Protein AF-0000000078435270 (afdb_homodimer)

Foldseek 3Di:
DPLPFQQLQWQEAEEEEDLQDQLNLLLLQVSLLRYAALHEYEYEEQDPVSLVVSQVSNVVSVRNYHYHYHHDNCLLPAALVNLLVVVCVVLVVRVVVVDDTQEYEYEYPPPPVCQVPQFPVDDPVVLVSSLSNRPRNVLSNVVSSVVPPSCQLHAYEYEYAAAPQLCDDFPRCNSVSVSRVNRLQVQLVVCVVCVVSNYFYEYEHLFAAPVLAFDAPPVRHRPPNSRCPPDPVNNPDDHDGSNRSSVVVVVCNRRVLDDGSYYYYPPPPPPD/DPLDFDQLQWQEAEEEEDLQDQLNLLLLQVSLLRYAALHEYEYEEQDPVSLVVSVVSNVVSVRNYHYHYHHDNCLLPAALVNLLVVVCVVLVVRVVVVDDTQEYEYEYPPPPVCQVPQFPPDDPVVLVSSLSNRPRNVLSNVVSSVVPPSCQLHAYEYEYAAAPQLCDDWPRCNSVSVSRVNRLQVQLVVCVVCVVSNYFYEYEHLFAAPVLQFDADPVRHRPPNSGCPPDPVNNPGDHDGSNRSSVVVVVCNRRVQDDGSYYYYPPPPDPD

InterPro domains:
  IPR002347 Short-chain dehydrogenase/reductase SDR [PF00106] (17-211)
  IPR036291 NAD(P)-binding domain superfamily [SSF51735] (15-211)
  IPR051721 Biopterin synthesis and organic compound reduction [PTHR44085] (1-269)

Nearest PDB structures (foldseek):
  3ay6-assembly1_C  TM=7.270E-01  e=6.460E-12  Priestia megaterium
  1w6u-assembly1_B  TM=7.670E-01  e=2.898E-10  Homo sapiens
  1w6u-assembly1_D  TM=7.527E-01  e=4.116E-10  Homo sapiens
  5h5x-assembly3_L  TM=7.913E-01  e=2.525E-09  Streptomyces coelicolor A3(2)
  5h5x-assembly2_H  TM=7.181E-01  e=1.958E-08  Streptomyces coelicolor A3(2)

Secondary structure (DSSP, 8-state):
---------S-EEEEEE--SSHHHHHHHHHHHTTSPTT-EEEEEES-HHHHHHHHHHHHTT-S--EEEEEE---TTS--HHHHHHHHHHHHHHHHTTT---SEEEEEE-TTTTGGGG--SS--HHHHHHHHIIIIIHHHHHHHHHHH-GGGTTS-EEEEEE--TTTTS--TT-HHHHHHHHHHHHHHHHHHHHTGGGTEEEEEEE--B-GGGPPPBPTTS-B-S-TTTTT-HHHHTSPB--HHHHHHHHHHHHHHT-S-TTSEEETT-----/---------S-EEEEEE--SSHHHHHHHHHHHTTSPTT-EEEEEES-HHHHHHHHHHHHTT-S--EEEEEE---GGG--HHHHHHHHHHHHHHHHTTT---SEEEEEE-TTTTGGGG--SS--HHHHHHHHIIIIIHHHHHHHHHHH-GGGTTS-EEEEEE--TTTTS--TT-HHHHHHHHHHHHHHHHHHHHTGGGTEEEEEEE--B-GGGPPPBPTTS-B-S-TTTTT-HHHHTSPB--HHHHHHHHHHHHHHT-S-TTSEEETT-----

pLDDT: mean 84.49, std 16.15, range [25.09, 98.56]

Radius of gyration: 25.11 Å; Cα contacts (8 Å, |Δi|>4): 1037; chains: 2; bounding box: 72×76×55 Å

Sequence (544 aa):
MSSKRMDLNKMCFFVLSGVSNPLGKELAVEMCRRFKAGSVAMLIDGDEQNLQEIRKEIEALERNIQVVCCNLNDWQQADYNLFHNILSTVLSHEVNGSKQFELAFIVHNEGNAATHMLMEPENIESWKSYVQQNLYAPIALNQEFIKCQQLHGLPKLMININSSLWIQPMIFKSLLCSSRKARDMYFRSVAAEEAANGVIAMNYGPGIFESHKPVYDCNNNIIDIEDLVGDNKILKLPRVEPLQTTLKLINILEETSFISGHDVDYYDTYNLMSSKRMDLNKMCFFVLSGVSNPLGKELAVEMCRRFKAGSVAMLIDGDEQNLQEIRKEIEALERNIQVVCCNLNDWQQADYNLFHNILSTVLSHEVNGSKQFELAFIVHNEGNAATHMLMEPENIESWKSYVQQNLYAPIALNQEFIKCQQLHGLPKLMININSSLWIQPMIFKSLLCSSRKARDMYFRSVAAEEAANGVIAMNYGPGIFESHKPVYDCNNNIIDIEDLVGDNKILKLPRVEPLQTTLKLINILEETSFISGHDVDYYDTYNL

Organism: Lucilia cuprina (NCBI:txid7375)

Solvent-accessible surface area (backbone atoms only — not comparable to full-atom values): 28420 Å² total; per-residue (Å²): 125,79,80,68,54,41,73,61,70,29,29,27,43,32,37,37,33,28,41,82,48,70,48,27,43,36,43,55,44,60,51,56,71,43,37,30,62,74,15,37,38,38,40,31,32,57,50,60,69,54,47,50,54,51,44,52,54,46,52,69,66,70,49,61,54,45,70,44,76,40,74,49,71,57,46,76,71,44,39,51,67,56,39,40,52,53,52,49,53,56,44,54,65,46,43,75,64,72,55,75,65,59,32,39,36,39,36,43,41,51,67,73,82,55,70,80,65,54,42,66,91,58,59,66,65,59,50,51,50,46,43,32,45,56,36,50,25,53,50,26,42,50,51,37,58,71,63,32,70,93,52,59,91,39,41,32,42,38,36,37,50,57,47,57,64,41,64,39,70,32,53,59,24,24,68,48,16,8,51,46,32,16,46,49,33,27,44,25,5,44,16,64,51,32,43,90,64,44,35,37,20,35,35,34,13,59,43,46,44,68,88,70,52,70,37,56,38,100,80,67,40,70,62,62,32,62,82,57,69,77,44,69,70,66,72,68,51,75,65,38,53,43,60,58,38,40,52,51,50,51,49,39,48,40,59,45,73,69,61,71,29,39,79,45,44,58,79,55,76,70,82,120,128,80,80,68,54,41,71,60,70,29,27,27,44,33,38,37,32,27,41,82,48,69,48,27,44,36,42,53,45,58,51,57,71,43,37,28,62,72,15,36,38,37,40,32,32,56,50,62,68,56,46,51,52,52,44,51,56,46,52,68,66,70,50,60,55,46,70,44,77,40,74,49,69,57,46,77,72,45,39,49,67,57,39,40,51,52,52,50,54,56,44,53,64,46,45,77,65,72,56,75,65,60,31,38,35,38,38,44,40,51,64,74,80,56,69,82,64,54,41,67,92,57,57,68,66,60,51,50,50,48,43,32,45,56,36,51,25,54,50,26,44,51,52,36,58,70,62,32,70,93,52,61,92,39,41,31,41,39,37,37,50,58,46,56,64,43,66,39,68,32,51,58,23,24,69,47,16,9,51,47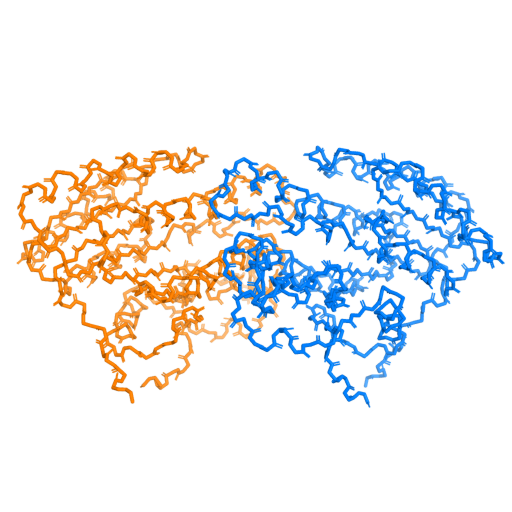,32,15,46,50,35,28,46,24,4,45,19,63,50,32,41,91,64,46,35,38,20,35,35,34,14,58,43,46,43,66,89,69,52,68,39,55,38,99,80,66,40,70,61,62,27,63,82,57,68,79,44,70,71,65,72,67,51,73,65,39,52,44,59,58,36,40,54,50,51,53,48,40,47,42,58,46,57,69,58,70,28,38,78,46,44,60,78,53,72,69,76,105

Structure (mmCIF, N/CA/C/O backbone):
data_AF-0000000078435270-model_v1
#
loop_
_entity.id
_entity.type
_entity.pdbx_description
1 polymer 'Sepiapterin reductase'
#
loop_
_atom_site.group_PDB
_atom_site.id
_atom_site.type_symbol
_atom_site.label_atom_id
_atom_site.label_alt_id
_atom_site.label_comp_id
_atom_site.label_asym_id
_atom_site.label_entity_id
_atom_site.label_seq_id
_atom_site.pdbx_PDB_ins_code
_atom_site.Cartn_x
_atom_site.Cartn_y
_atom_site.Cartn_z
_atom_site.occupancy
_atom_site.B_iso_or_equiv
_atom_site.auth_seq_id
_atom_site.auth_comp_id
_atom_site.auth_asym_id
_atom_site.auth_atom_id
_atom_site.pdbx_PDB_model_num
ATOM 1 N N . MET A 1 1 ? -3.91 -30.234 15.227 1 25.83 1 MET A N 1
ATOM 2 C CA . MET A 1 1 ? -4.375 -29.984 13.867 1 25.83 1 MET A CA 1
ATOM 3 C C . MET A 1 1 ? -3.289 -30.312 12.852 1 25.83 1 MET A C 1
ATOM 5 O O . MET A 1 1 ? -2.139 -29.906 13.008 1 25.83 1 MET A O 1
ATOM 9 N N . SER A 1 2 ? -3.23 -31.453 12.352 1 32.78 2 SER A N 1
ATOM 10 C CA . SER A 1 2 ? -2.137 -31.969 11.539 1 32.78 2 SER A CA 1
ATOM 11 C C . SER A 1 2 ? -1.672 -30.953 10.508 1 32.78 2 SER A C 1
ATOM 13 O O . SER A 1 2 ? -2.48 -30.422 9.734 1 32.78 2 SER A O 1
ATOM 15 N N . SER A 1 3 ? -0.782 -30.109 10.867 1 40.78 3 SER A N 1
ATOM 16 C CA . SER A 1 3 ? -0.176 -29.125 9.984 1 40.78 3 SER A CA 1
ATOM 17 C C . SER A 1 3 ? 0.011 -29.672 8.578 1 40.78 3 SER A C 1
ATOM 19 O O . SER A 1 3 ? 0.822 -30.578 8.359 1 40.78 3 SER A O 1
ATOM 21 N N . LYS A 1 4 ? -1.012 -30.172 7.902 1 50.41 4 LYS A N 1
ATOM 22 C CA . LYS A 1 4 ? -1 -30.953 6.668 1 50.41 4 LYS A CA 1
ATOM 23 C C . LYS A 1 4 ? -0.091 -30.312 5.621 1 50.41 4 LYS A C 1
ATOM 25 O O . LYS A 1 4 ? -0.269 -29.141 5.266 1 50.41 4 LYS A O 1
ATOM 30 N N . ARG A 1 5 ? 1.182 -30.812 5.41 1 57.72 5 ARG A N 1
ATOM 31 C CA . ARG A 1 5 ? 2.178 -30.531 4.379 1 57.72 5 ARG A CA 1
ATOM 32 C C . ARG A 1 5 ? 1.512 -30.281 3.029 1 57.72 5 ARG A C 1
ATOM 34 O O . ARG A 1 5 ? 0.54 -30.953 2.678 1 57.72 5 ARG A O 1
ATOM 41 N N . MET A 1 6 ? 1.787 -29.094 2.506 1 69.25 6 MET A N 1
ATOM 42 C CA . MET A 1 6 ? 1.374 -28.875 1.124 1 69.25 6 MET A CA 1
ATOM 43 C C . MET A 1 6 ? 2.244 -29.672 0.16 1 69.25 6 MET A C 1
ATOM 45 O O . MET A 1 6 ? 3.473 -29.594 0.213 1 69.25 6 MET A O 1
ATOM 49 N N . ASP A 1 7 ? 1.748 -30.641 -0.44 1 80.44 7 ASP A N 1
ATOM 50 C CA . ASP A 1 7 ? 2.42 -31.484 -1.432 1 80.44 7 ASP A CA 1
ATOM 51 C C . ASP A 1 7 ? 2.336 -30.859 -2.822 1 80.44 7 ASP A C 1
ATOM 53 O O . ASP A 1 7 ? 1.244 -30.672 -3.365 1 80.44 7 ASP A O 1
ATOM 57 N N . LEU A 1 8 ? 3.521 -30.438 -3.326 1 86.56 8 LEU A N 1
ATOM 58 C CA . LEU A 1 8 ? 3.549 -29.844 -4.664 1 86.56 8 LEU A CA 1
ATOM 59 C C . LEU A 1 8 ? 3.588 -30.938 -5.73 1 86.56 8 LEU A C 1
ATOM 61 O O . LEU A 1 8 ? 3.447 -30.656 -6.922 1 86.56 8 LEU A O 1
ATOM 65 N N . ASN A 1 9 ? 3.787 -32.188 -5.23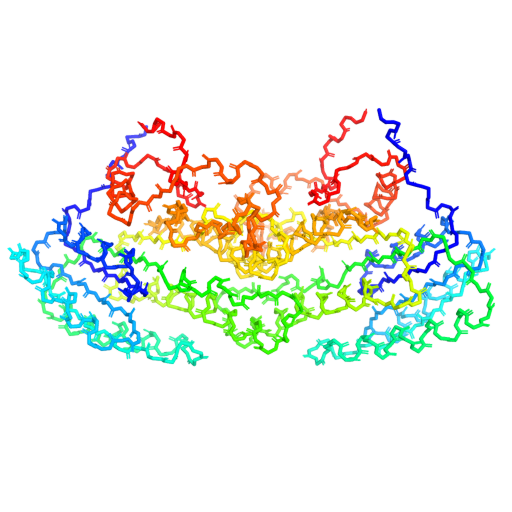4 1 90.88 9 ASN A N 1
ATOM 66 C CA . ASN A 1 9 ? 3.713 -33.281 -6.176 1 90.88 9 ASN A CA 1
ATOM 67 C C . ASN A 1 9 ? 2.27 -33.625 -6.551 1 90.88 9 ASN A C 1
ATOM 69 O O . ASN A 1 9 ? 1.768 -34.688 -6.227 1 90.88 9 ASN A O 1
ATOM 73 N N . LYS A 1 10 ? 1.654 -32.781 -7.258 1 94.25 10 LYS A N 1
ATOM 74 C CA . LYS A 1 10 ? 0.267 -32.812 -7.715 1 94.25 10 LYS A CA 1
ATOM 75 C C . LYS A 1 10 ? 0.166 -32.406 -9.18 1 94.25 10 LYS A C 1
ATOM 77 O O . LYS A 1 10 ? 1.102 -31.828 -9.734 1 94.25 10 LYS A O 1
ATOM 82 N N . MET A 1 11 ? -0.878 -32.875 -9.797 1 95.56 11 MET A N 1
ATOM 83 C CA . MET A 1 11 ? -1.184 -32.312 -11.125 1 95.56 11 MET A CA 1
ATOM 84 C C . MET A 1 11 ? -1.677 -30.891 -11.031 1 95.56 11 MET A C 1
ATOM 86 O O . MET A 1 11 ? -2.822 -30.641 -10.648 1 95.56 11 MET A O 1
ATOM 90 N N . CYS A 1 12 ? -0.871 -29.984 -11.477 1 95.94 12 CYS A N 1
ATOM 91 C CA . CYS A 1 12 ? -1.086 -28.578 -11.18 1 95.94 12 CYS A CA 1
ATOM 92 C C . CYS A 1 12 ? -1.419 -27.781 -12.438 1 95.94 12 CYS A C 1
ATOM 94 O O . CYS A 1 12 ? -0.909 -28.094 -13.516 1 95.94 12 CYS A O 1
ATOM 96 N N . PHE A 1 13 ? -2.361 -26.922 -12.273 1 97.19 13 PHE A N 1
ATOM 97 C CA . PHE A 1 13 ? -2.395 -25.781 -13.172 1 97.19 13 PHE A CA 1
ATOM 98 C C . PHE A 1 13 ? -1.59 -24.625 -12.594 1 97.19 13 PHE A C 1
ATOM 100 O O . PHE A 1 13 ? -2.023 -23.969 -11.641 1 97.19 13 PHE A O 1
ATOM 107 N N . PHE A 1 14 ? -0.456 -24.359 -13.188 1 98.19 14 PHE A N 1
ATOM 108 C CA . PHE A 1 14 ? 0.534 -23.422 -12.656 1 98.19 14 PHE A CA 1
ATOM 109 C C . PHE A 1 14 ? 0.644 -22.188 -13.531 1 98.19 14 PHE A C 1
ATOM 111 O O . PHE A 1 14 ? 0.853 -22.297 -14.742 1 98.19 14 PHE A O 1
ATOM 118 N N . VAL A 1 15 ? 0.44 -21 -12.93 1 98.56 15 VAL A N 1
ATOM 119 C CA . VAL A 1 15 ? 0.619 -19.734 -13.617 1 98.56 15 VAL A CA 1
ATOM 120 C C . VAL A 1 15 ? 1.793 -18.969 -13 1 98.56 15 VAL A C 1
ATOM 122 O O . VAL A 1 15 ? 1.855 -18.797 -11.781 1 98.56 15 VAL A O 1
ATOM 125 N N . LEU A 1 16 ? 2.75 -18.578 -13.805 1 98.44 16 LEU A N 1
ATOM 126 C CA . LEU A 1 16 ? 3.875 -17.75 -13.367 1 98.44 16 LEU A CA 1
ATOM 127 C C . LEU A 1 16 ? 4.016 -16.516 -14.25 1 98.44 16 LEU A C 1
ATOM 129 O O . LEU A 1 16 ? 4.23 -16.641 -15.461 1 98.44 16 LEU A O 1
ATOM 133 N N . SER A 1 17 ? 3.795 -15.328 -13.664 1 96.81 17 SER A N 1
ATOM 134 C CA . SER A 1 17 ? 4.02 -14.078 -14.375 1 96.81 17 SER A CA 1
ATOM 135 C C . SER A 1 17 ? 5.355 -13.453 -13.992 1 96.81 17 SER A C 1
ATOM 137 O O . SER A 1 17 ? 5.75 -13.492 -12.82 1 96.81 17 SER A O 1
ATOM 139 N N . GLY A 1 18 ? 6.074 -12.836 -14.961 1 92.62 18 GLY A N 1
ATOM 140 C CA . GLY A 1 18 ? 7.406 -12.305 -14.734 1 92.62 18 GLY A CA 1
ATOM 141 C C . GLY A 1 18 ? 8.492 -13.359 -14.773 1 92.62 18 GLY A C 1
ATOM 142 O O . GLY A 1 18 ? 9.195 -13.578 -13.789 1 92.62 18 GLY A O 1
ATOM 143 N N . VAL A 1 19 ? 8.781 -13.953 -15.969 1 93.75 19 VAL A N 1
ATOM 144 C CA . VAL A 1 19 ? 9.68 -15.102 -16.062 1 93.75 19 VAL A CA 1
ATOM 145 C C . VAL A 1 19 ? 10.992 -14.672 -16.719 1 93.75 19 VAL A C 1
ATOM 147 O O . VAL A 1 19 ? 11.945 -15.461 -16.781 1 93.75 19 VAL A O 1
ATOM 150 N N . SER A 1 20 ? 11.141 -13.391 -17.109 1 86 20 SER A N 1
ATOM 151 C CA . SER A 1 20 ? 12.289 -12.969 -17.906 1 86 20 SER A CA 1
ATOM 152 C C . SER A 1 20 ? 13.492 -12.656 -17.016 1 86 20 SER A C 1
ATOM 154 O O . SER A 1 20 ? 14.617 -12.578 -17.5 1 86 20 SER A O 1
ATOM 156 N N . ASN A 1 21 ? 13.328 -12.453 -15.781 1 87.56 21 ASN A N 1
ATOM 157 C CA . ASN A 1 21 ? 14.453 -12.242 -14.883 1 87.56 21 ASN A CA 1
ATOM 158 C C . ASN A 1 21 ? 14.977 -13.555 -14.312 1 87.56 21 ASN A C 1
ATOM 160 O O . ASN A 1 21 ? 14.32 -14.594 -14.43 1 87.56 21 ASN A O 1
ATOM 164 N N . PRO A 1 22 ? 16.156 -13.57 -13.695 1 89.81 22 PRO A N 1
ATOM 165 C CA . PRO A 1 22 ? 16.766 -14.82 -13.219 1 89.81 22 PRO A CA 1
ATOM 166 C C . PRO A 1 22 ? 15.898 -15.539 -12.195 1 89.81 22 PRO A C 1
ATOM 168 O O . PRO A 1 22 ? 15.828 -16.781 -12.203 1 89.81 22 PRO A O 1
ATOM 171 N N . LEU A 1 23 ? 15.297 -14.844 -11.336 1 94.56 23 LEU A N 1
ATOM 172 C CA . LEU A 1 23 ? 14.43 -15.492 -10.352 1 94.56 23 LEU A CA 1
ATOM 173 C C . LEU A 1 23 ? 13.25 -16.172 -11.039 1 94.56 23 LEU A C 1
ATOM 175 O O . LEU A 1 23 ? 12.898 -17.297 -10.695 1 94.56 23 LEU A O 1
ATOM 179 N N . GLY A 1 24 ? 12.625 -15.5 -11.969 1 95.81 24 GLY A N 1
ATOM 180 C CA . GLY A 1 24 ? 11.5 -16.062 -12.703 1 95.81 24 GLY A CA 1
ATOM 181 C C . GLY A 1 24 ? 11.844 -17.359 -13.414 1 95.81 24 GLY A C 1
ATOM 182 O O . GLY A 1 24 ? 11.062 -18.312 -13.406 1 95.81 24 GLY A O 1
ATOM 183 N N . LYS A 1 25 ? 12.969 -17.344 -13.992 1 96.06 25 LYS A N 1
ATOM 184 C CA . LYS A 1 25 ? 13.43 -18.547 -14.688 1 96.06 25 LYS A CA 1
ATOM 185 C C . LYS A 1 25 ? 13.594 -19.719 -13.719 1 96.06 25 LYS A C 1
ATOM 187 O O . LYS A 1 25 ? 13.109 -20.812 -13.977 1 96.06 25 LYS A O 1
ATOM 192 N N . GLU A 1 26 ? 14.266 -19.453 -12.57 1 97.25 26 GLU A N 1
ATOM 193 C CA . GLU A 1 26 ? 14.477 -20.516 -11.586 1 97.25 26 GLU A CA 1
ATOM 194 C C . GLU A 1 26 ? 13.148 -21 -11 1 97.25 26 GLU A C 1
ATOM 196 O O . GLU A 1 26 ? 12.961 -22.203 -10.797 1 97.25 26 GLU A O 1
ATOM 201 N N . LEU A 1 27 ? 12.258 -20.094 -10.734 1 98.25 27 LEU A N 1
ATOM 202 C CA . LEU A 1 27 ? 10.938 -20.453 -10.227 1 98.25 27 LEU A CA 1
ATOM 203 C C . LEU A 1 27 ? 10.211 -21.375 -11.203 1 98.25 27 LEU A C 1
ATOM 205 O O . LEU A 1 27 ? 9.656 -22.406 -10.812 1 98.25 27 LEU A O 1
ATOM 209 N N . ALA A 1 28 ? 10.242 -21 -12.469 1 98.5 28 ALA A N 1
ATOM 210 C CA . ALA A 1 28 ? 9.547 -21.766 -13.5 1 98.5 28 ALA A CA 1
ATOM 211 C C . ALA A 1 28 ? 10.07 -23.203 -13.555 1 98.5 28 ALA A C 1
ATOM 213 O O . ALA A 1 28 ? 9.305 -24.156 -13.461 1 98.5 28 ALA A O 1
ATOM 214 N N . VAL A 1 29 ? 11.359 -23.328 -13.617 1 98.56 29 VAL A N 1
ATOM 215 C CA . VAL A 1 29 ? 11.992 -24.641 -13.836 1 98.56 29 VAL A CA 1
ATOM 216 C C . VAL A 1 29 ? 11.883 -25.484 -12.578 1 98.56 29 VAL A C 1
ATOM 218 O O . VAL A 1 29 ? 11.453 -26.641 -12.633 1 98.56 29 VAL A O 1
ATOM 221 N N . GLU A 1 30 ? 12.188 -24.938 -11.43 1 98.31 30 GLU A N 1
ATOM 222 C CA . GLU A 1 30 ? 12.266 -25.719 -10.195 1 98.31 30 GLU A CA 1
ATOM 223 C C . GLU A 1 30 ? 10.875 -26.094 -9.695 1 98.31 30 GLU A C 1
ATOM 225 O O . GLU A 1 30 ? 10.695 -27.156 -9.109 1 98.31 30 GLU A O 1
ATOM 230 N N . MET A 1 31 ? 9.867 -25.25 -9.922 1 98 31 MET A N 1
ATOM 231 C CA . MET A 1 31 ? 8.5 -25.625 -9.562 1 98 31 MET A CA 1
ATOM 232 C C . MET A 1 31 ? 8.008 -26.781 -10.438 1 98 31 MET A C 1
ATOM 234 O O . MET A 1 31 ? 7.477 -27.766 -9.93 1 98 31 MET A O 1
ATOM 238 N N . CYS A 1 32 ? 8.227 -26.672 -11.719 1 98 32 CYS A N 1
ATOM 239 C CA . CYS A 1 32 ? 7.773 -27.688 -12.648 1 98 32 CYS A CA 1
ATOM 240 C C . CYS A 1 32 ? 8.461 -29.031 -12.375 1 98 32 CYS A C 1
ATOM 242 O O . CYS A 1 32 ? 7.879 -30.094 -12.609 1 98 32 CYS A O 1
ATOM 244 N N . ARG A 1 33 ? 9.672 -28.953 -11.828 1 97.81 33 ARG A N 1
ATOM 245 C CA . ARG A 1 33 ? 10.398 -30.172 -11.445 1 97.81 33 ARG A CA 1
ATOM 246 C C . ARG A 1 33 ? 9.656 -30.922 -10.359 1 97.81 33 ARG A C 1
ATOM 248 O O . ARG A 1 33 ? 9.844 -32.125 -10.1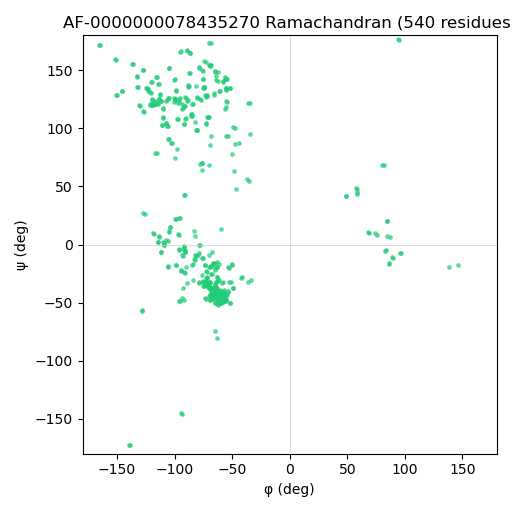95 1 97.81 33 ARG A O 1
ATOM 255 N N . ARG A 1 34 ? 8.734 -30.281 -9.625 1 96.88 34 ARG A N 1
ATOM 256 C CA . ARG A 1 34 ? 8.047 -30.891 -8.492 1 96.88 34 ARG A CA 1
ATOM 257 C C . ARG A 1 34 ? 6.668 -31.406 -8.898 1 96.88 34 ARG A C 1
ATOM 259 O O . ARG A 1 34 ? 6.059 -32.188 -8.18 1 96.88 34 ARG A O 1
ATOM 266 N N . PHE A 1 35 ? 6.129 -30.938 -10.039 1 97.25 35 PHE A N 1
ATOM 267 C CA . PHE A 1 35 ? 4.746 -31.203 -10.398 1 97.25 35 PHE A CA 1
ATOM 268 C C . PHE A 1 35 ? 4.605 -32.625 -10.977 1 97.25 35 PHE A C 1
ATOM 270 O O . PHE A 1 35 ? 5.566 -33.156 -11.516 1 97.25 35 PHE A O 1
ATOM 277 N N . LYS A 1 36 ? 3.455 -33.219 -10.844 1 96.19 36 LYS A N 1
ATOM 278 C CA . LYS A 1 36 ? 3.125 -34.5 -11.461 1 96.19 36 LYS A CA 1
ATOM 279 C C . LYS A 1 36 ? 2.887 -34.344 -12.961 1 96.19 36 LYS A C 1
ATOM 281 O O . LYS A 1 36 ? 2.516 -33.281 -13.43 1 96.19 36 LYS A O 1
ATOM 286 N N . ALA A 1 37 ? 3.055 -35.5 -13.625 1 95.12 37 ALA A N 1
ATOM 287 C CA . ALA A 1 37 ? 2.744 -35.562 -15.055 1 95.12 37 ALA A CA 1
ATOM 288 C C . ALA A 1 37 ? 1.302 -35.125 -15.312 1 95.12 37 ALA A C 1
ATOM 290 O O . ALA A 1 37 ? 0.397 -35.469 -14.547 1 95.12 37 ALA A O 1
ATOM 291 N N . GLY A 1 38 ? 1.105 -34.406 -16.438 1 94.38 38 GLY A N 1
ATOM 292 C CA . GLY A 1 38 ? -0.221 -33.906 -16.781 1 94.38 38 GLY A CA 1
ATOM 293 C C . GLY A 1 38 ? -0.467 -32.469 -16.344 1 94.38 38 GLY A C 1
ATOM 294 O O . GLY A 1 38 ? -1.451 -31.859 -16.766 1 94.38 38 GLY A O 1
ATOM 295 N N . SER A 1 39 ? 0.476 -31.922 -15.586 1 96.19 39 SER A N 1
ATOM 296 C CA . SER A 1 39 ? 0.364 -30.516 -15.172 1 96.19 39 SER A CA 1
ATOM 297 C C . SER A 1 39 ? 0.524 -29.578 -16.359 1 96.19 39 SER A C 1
ATOM 299 O O . SER A 1 39 ? 1.084 -29.953 -17.391 1 96.19 39 SER A O 1
ATOM 301 N N . VAL A 1 40 ? -0.068 -28.422 -16.203 1 96.94 40 VAL A N 1
ATOM 302 C CA . VAL A 1 40 ? 0.046 -27.344 -17.203 1 96.94 40 VAL A CA 1
ATOM 303 C C . VAL A 1 40 ? 0.683 -26.125 -16.562 1 96.94 40 VAL A C 1
ATOM 305 O O . VAL A 1 40 ? 0.235 -25.656 -15.5 1 96.94 40 VAL A O 1
ATOM 308 N N . ALA A 1 41 ? 1.758 -25.656 -17.156 1 97.88 41 ALA A N 1
ATOM 309 C CA . ALA A 1 41 ? 2.439 -24.453 -16.703 1 97.88 41 ALA A CA 1
ATOM 310 C C . ALA A 1 41 ? 2.26 -23.312 -17.703 1 97.88 41 ALA A C 1
ATOM 312 O O . ALA A 1 41 ? 2.779 -23.359 -18.812 1 97.88 41 ALA A O 1
ATOM 313 N N . MET A 1 42 ? 1.498 -22.359 -17.312 1 98 42 MET A N 1
ATOM 314 C CA . MET A 1 42 ? 1.339 -21.141 -18.125 1 98 42 MET A CA 1
ATOM 315 C C . MET A 1 42 ? 2.334 -20.078 -17.688 1 98 42 MET A C 1
ATOM 317 O O . MET A 1 42 ? 2.285 -19.594 -16.547 1 98 42 MET A O 1
ATOM 321 N N . LEU A 1 43 ? 3.227 -19.672 -18.562 1 98.06 43 LEU A N 1
ATOM 322 C CA . LEU A 1 43 ? 4.25 -18.672 -18.312 1 98.06 43 LEU A CA 1
ATOM 323 C C . LEU A 1 43 ? 3.898 -17.359 -19.016 1 98.06 43 LEU A C 1
ATOM 325 O O . LEU A 1 43 ? 3.617 -17.344 -20.219 1 98.06 43 LEU A O 1
ATOM 329 N N . ILE A 1 44 ? 3.877 -16.281 -18.25 1 97 44 ILE A N 1
ATOM 330 C CA . ILE A 1 44 ? 3.459 -14.984 -18.781 1 97 44 ILE A CA 1
ATOM 331 C C . ILE A 1 44 ? 4.621 -14 -18.703 1 97 44 ILE A C 1
ATOM 333 O O . ILE A 1 44 ? 5.133 -13.719 -17.625 1 97 44 ILE A O 1
ATOM 337 N N . ASP A 1 45 ? 5.023 -13.43 -19.781 1 94.31 45 ASP A N 1
ATOM 338 C CA . ASP A 1 45 ? 6.055 -12.398 -19.859 1 94.31 45 ASP A CA 1
ATOM 339 C C . ASP A 1 45 ? 6.023 -11.695 -21.219 1 94.31 45 ASP A C 1
ATOM 341 O O . ASP A 1 45 ? 5.289 -12.102 -22.125 1 94.31 45 ASP A O 1
ATOM 345 N N . GLY A 1 46 ? 6.789 -10.641 -21.359 1 91.06 46 GLY A N 1
ATOM 346 C CA . GLY A 1 46 ? 6.789 -9.883 -22.594 1 91.06 46 GLY A CA 1
ATOM 347 C C . GLY A 1 46 ? 7.906 -10.281 -23.531 1 91.06 46 GLY A C 1
ATOM 348 O O . GLY A 1 46 ? 7.973 -9.797 -24.672 1 91.06 46 GLY A O 1
ATOM 349 N N . ASP A 1 47 ? 8.781 -11.133 -23.188 1 91.06 47 ASP A N 1
ATOM 350 C CA . ASP A 1 47 ? 9.922 -11.555 -23.984 1 91.06 47 ASP A CA 1
ATOM 351 C C . ASP A 1 47 ? 9.695 -12.953 -24.547 1 91.06 47 ASP A C 1
ATOM 353 O O . ASP A 1 47 ? 10.023 -13.953 -23.906 1 91.06 47 ASP A O 1
ATOM 357 N N . GLU A 1 48 ? 9.328 -12.992 -25.859 1 93.88 48 GLU A N 1
ATOM 358 C CA . GLU A 1 48 ? 8.977 -14.258 -26.5 1 93.88 48 GLU A CA 1
ATOM 359 C C . GLU A 1 48 ? 10.172 -15.203 -26.547 1 93.88 48 GLU A C 1
ATOM 361 O O . GLU A 1 48 ? 10.031 -16.406 -26.312 1 93.88 48 GLU A O 1
ATOM 366 N N . GLN A 1 49 ? 11.305 -14.648 -26.859 1 95 49 GLN A N 1
ATOM 367 C CA . GLN A 1 49 ? 12.5 -15.477 -26.938 1 95 49 GLN A CA 1
ATOM 368 C C . GLN A 1 49 ? 12.82 -16.125 -25.594 1 95 49 GLN A C 1
ATOM 370 O O . GLN A 1 49 ? 13.117 -17.328 -25.531 1 95 49 GLN A O 1
ATOM 375 N N . ASN A 1 50 ? 12.734 -15.336 -24.594 1 94.38 50 ASN A N 1
ATOM 376 C CA . ASN A 1 50 ? 12.977 -15.852 -23.25 1 94.38 50 ASN A CA 1
ATOM 377 C C . ASN A 1 50 ? 11.961 -16.922 -22.875 1 94.38 50 ASN A C 1
ATOM 379 O O . ASN A 1 50 ? 12.312 -17.938 -22.266 1 94.38 50 ASN A O 1
ATOM 383 N N . LEU A 1 51 ? 10.688 -16.734 -23.172 1 97.12 51 LEU A N 1
ATOM 384 C CA . LEU A 1 51 ? 9.625 -17.688 -22.891 1 97.12 51 LEU A CA 1
ATOM 385 C C . LEU A 1 51 ? 9.914 -19.047 -23.531 1 97.12 51 LEU A C 1
ATOM 387 O O . LEU A 1 51 ? 9.797 -20.078 -22.891 1 97.12 51 LEU A O 1
ATOM 391 N N . GLN A 1 52 ? 10.406 -19 -24.766 1 97.44 52 GLN A N 1
ATOM 392 C CA . GLN A 1 52 ? 10.68 -20.219 -25.484 1 97.44 52 GLN A CA 1
ATOM 393 C C . GLN A 1 52 ? 11.891 -20.953 -24.906 1 97.44 52 GLN A C 1
ATOM 395 O O . GLN A 1 52 ? 11.914 -22.188 -24.859 1 97.44 52 GLN A O 1
ATOM 400 N N . GLU A 1 53 ? 12.82 -20.188 -24.5 1 97.44 53 GLU A N 1
ATOM 401 C CA . GLU A 1 53 ? 14 -20.797 -23.875 1 97.44 53 GLU A CA 1
ATOM 402 C C . GLU A 1 53 ? 13.633 -21.516 -22.578 1 97.44 53 GLU A C 1
ATOM 404 O O . GLU A 1 53 ? 14.102 -22.625 -22.328 1 97.44 53 GLU A O 1
ATOM 409 N N . ILE A 1 54 ? 12.805 -20.875 -21.781 1 97.88 54 ILE A N 1
ATOM 410 C CA . ILE A 1 54 ? 12.383 -21.484 -20.516 1 97.88 54 ILE A CA 1
ATOM 411 C C . ILE A 1 54 ? 11.516 -22.703 -20.797 1 97.88 54 ILE A C 1
ATOM 413 O O . ILE A 1 54 ? 11.625 -23.719 -20.109 1 97.88 54 ILE A O 1
ATOM 417 N N . ARG A 1 55 ? 10.656 -22.656 -21.797 1 98.06 55 ARG A N 1
ATOM 418 C CA . ARG A 1 55 ? 9.852 -23.797 -22.188 1 98.06 55 ARG A CA 1
ATOM 419 C C . ARG A 1 55 ? 10.734 -25 -22.516 1 98.06 55 ARG A C 1
ATOM 421 O O . ARG A 1 55 ? 10.477 -26.109 -22.047 1 98.06 55 ARG A O 1
ATOM 428 N N . LYS A 1 56 ? 11.766 -24.766 -23.297 1 98 56 LYS A N 1
ATOM 429 C CA . LYS A 1 56 ? 12.688 -25.844 -23.656 1 98 56 LYS A CA 1
ATOM 430 C C . LYS A 1 56 ? 13.336 -26.453 -22.422 1 98 56 LYS A C 1
ATOM 432 O O . LYS A 1 56 ? 13.508 -27.672 -22.344 1 98 56 LYS A O 1
ATOM 437 N N . GLU A 1 57 ? 13.695 -25.609 -21.516 1 97.94 57 GLU A N 1
ATOM 438 C CA . GLU A 1 57 ? 14.32 -26.094 -20.297 1 97.94 57 GLU A CA 1
ATOM 439 C C . GLU A 1 57 ? 13.359 -26.953 -19.484 1 97.94 57 GLU A C 1
ATOM 441 O O . GLU A 1 57 ? 13.75 -27.984 -18.938 1 97.94 57 GLU A O 1
ATOM 446 N N . ILE A 1 58 ? 12.094 -26.547 -19.391 1 98.38 58 ILE A N 1
ATOM 447 C CA . ILE A 1 58 ? 11.094 -27.297 -18.641 1 98.38 58 ILE A CA 1
ATOM 448 C C . ILE A 1 58 ? 10.82 -28.625 -19.344 1 98.38 58 ILE A C 1
ATOM 450 O O . ILE A 1 58 ? 10.711 -29.672 -18.703 1 98.38 58 ILE A O 1
ATOM 454 N N . GLU A 1 59 ? 10.727 -28.609 -20.672 1 97.5 59 GLU A N 1
ATOM 455 C CA . GLU A 1 59 ? 10.492 -29.828 -21.438 1 97.5 59 GLU A CA 1
ATOM 456 C C . GLU A 1 59 ? 11.648 -30.812 -21.297 1 97.5 59 GLU A C 1
ATOM 458 O O . GLU A 1 59 ? 11.438 -32.031 -21.297 1 97.5 59 GLU A O 1
ATOM 463 N N . ALA A 1 60 ? 12.805 -30.281 -21.141 1 97.62 60 ALA A N 1
ATOM 464 C CA . ALA A 1 60 ? 14 -31.109 -21 1 97.62 60 ALA A CA 1
ATOM 465 C C . ALA A 1 60 ? 13.977 -31.859 -19.672 1 97.62 60 ALA A C 1
ATOM 467 O O . ALA A 1 60 ? 14.727 -32.812 -19.484 1 97.62 60 ALA A O 1
ATOM 468 N N . LEU A 1 61 ? 13.141 -31.391 -18.719 1 97 61 LEU A N 1
ATOM 469 C CA . LEU A 1 61 ? 12.984 -32.125 -17.453 1 97 61 LEU A CA 1
ATOM 470 C C . LEU A 1 61 ? 12.352 -33.469 -17.688 1 97 61 LEU A C 1
ATOM 472 O O . LEU A 1 61 ? 12.414 -34.344 -16.812 1 97 61 LEU A O 1
ATOM 476 N N . GLU A 1 62 ? 11.641 -33.719 -18.828 1 96.19 62 GLU A N 1
ATOM 477 C CA . GLU A 1 62 ? 10.992 -34.969 -19.219 1 96.19 62 GLU A CA 1
ATOM 478 C C . GLU A 1 62 ? 9.992 -35.406 -18.156 1 96.19 62 GLU A C 1
ATOM 480 O O . GLU A 1 62 ? 10.008 -36.594 -17.75 1 96.19 62 GLU A O 1
ATOM 485 N N . ARG A 1 63 ? 9.109 -34.531 -17.688 1 95.5 63 ARG A N 1
ATOM 486 C CA . ARG A 1 63 ? 8.125 -34.812 -16.656 1 95.5 63 ARG A CA 1
ATOM 487 C C . ARG A 1 63 ? 6.707 -34.75 -17.219 1 95.5 63 ARG A C 1
ATOM 489 O O . ARG A 1 63 ? 5.734 -34.844 -16.453 1 95.5 63 ARG A O 1
ATOM 496 N N . ASN A 1 64 ? 6.582 -34.594 -18.547 1 95.69 64 ASN A N 1
ATOM 497 C CA . ASN A 1 64 ? 5.285 -34.5 -19.219 1 95.69 64 ASN A CA 1
ATOM 498 C C . ASN A 1 64 ? 4.457 -33.344 -18.688 1 95.69 64 ASN A C 1
ATOM 500 O O . ASN A 1 64 ? 3.289 -33.5 -18.344 1 95.69 64 ASN A O 1
ATOM 504 N N . ILE A 1 65 ? 5.094 -32.188 -18.531 1 96.38 65 ILE A N 1
ATOM 505 C CA . ILE A 1 65 ? 4.434 -30.938 -18.188 1 96.38 65 ILE A CA 1
ATOM 506 C C . ILE A 1 65 ? 4.168 -30.141 -19.469 1 96.38 65 ILE A C 1
ATOM 508 O O . ILE A 1 65 ? 5.074 -29.938 -20.281 1 96.38 65 ILE A O 1
ATOM 512 N N . GLN A 1 66 ? 2.982 -29.781 -19.688 1 95.94 66 GLN A N 1
ATOM 513 C CA . GLN A 1 66 ? 2.658 -28.922 -20.828 1 95.94 66 GLN A CA 1
ATOM 514 C C . GLN A 1 66 ? 2.955 -27.469 -20.5 1 95.94 66 GLN A C 1
ATOM 516 O O . GLN A 1 66 ? 2.49 -26.938 -19.484 1 95.94 66 GLN A O 1
ATOM 521 N N . VAL A 1 67 ? 3.723 -26.828 -21.328 1 97.56 67 VAL A N 1
ATOM 522 C CA . VAL A 1 67 ? 4.07 -25.422 -21.109 1 97.56 67 VAL A CA 1
ATOM 523 C C . VAL A 1 67 ? 3.322 -24.547 -22.109 1 97.56 67 VAL A C 1
ATOM 525 O O . VAL A 1 67 ? 3.365 -24.797 -23.312 1 97.56 67 VAL A O 1
ATOM 528 N N . VAL A 1 68 ? 2.574 -23.594 -21.609 1 97.19 68 VAL A N 1
ATOM 529 C CA . VAL A 1 68 ? 1.89 -22.594 -22.438 1 97.19 68 VAL A CA 1
ATOM 530 C C . VAL A 1 68 ? 2.547 -21.234 -22.25 1 97.19 68 VAL A C 1
ATOM 532 O O . VAL A 1 68 ? 2.547 -20.688 -21.156 1 97.19 68 VAL A O 1
ATOM 535 N N . CYS A 1 69 ? 3.107 -20.688 -23.328 1 96.69 69 CYS A N 1
ATOM 536 C CA . CYS A 1 69 ? 3.746 -19.391 -23.281 1 96.69 69 CYS A CA 1
ATOM 537 C C . CYS A 1 69 ? 2.754 -18.281 -23.641 1 96.69 69 CYS A C 1
ATOM 539 O O . CYS A 1 69 ? 2.145 -18.312 -24.719 1 96.69 69 CYS A O 1
ATOM 541 N N . CYS A 1 70 ? 2.568 -17.438 -22.75 1 96.12 70 CYS A N 1
ATOM 542 C CA . CYS A 1 70 ? 1.715 -16.266 -22.969 1 96.12 70 CYS A CA 1
ATOM 543 C C . CYS A 1 70 ? 2.545 -15 -23.094 1 96.12 70 CYS A C 1
ATOM 545 O O . CYS A 1 70 ? 2.959 -14.43 -22.078 1 96.12 70 CYS A O 1
ATOM 547 N N . ASN A 1 71 ? 2.672 -14.539 -24.312 1 94.56 71 ASN A N 1
ATOM 548 C CA . ASN A 1 71 ? 3.424 -13.312 -24.578 1 94.56 71 ASN A CA 1
ATOM 549 C C . ASN A 1 71 ? 2.584 -12.07 -24.297 1 94.56 71 ASN A C 1
ATOM 551 O O . ASN A 1 71 ? 1.742 -11.695 -25.109 1 94.56 71 ASN A O 1
ATOM 555 N N . LEU A 1 72 ? 2.777 -11.516 -23.172 1 91.88 72 LEU A N 1
ATOM 556 C CA . LEU A 1 72 ? 2.094 -10.289 -22.781 1 91.88 72 LEU A CA 1
ATOM 557 C C . LEU A 1 72 ? 3.076 -9.125 -22.703 1 91.88 72 LEU A C 1
ATOM 559 O O . LEU A 1 72 ? 3.816 -9 -21.719 1 91.88 72 LEU A O 1
ATOM 563 N N . ASN A 1 73 ? 3.064 -8.32 -23.641 1 82.25 73 ASN A N 1
ATOM 564 C CA . ASN A 1 73 ? 4.023 -7.227 -23.719 1 82.25 73 ASN A CA 1
ATOM 565 C C . ASN A 1 73 ? 3.461 -5.938 -23.125 1 82.25 73 ASN A C 1
ATOM 567 O O . ASN A 1 73 ? 4.219 -5.043 -22.75 1 82.25 73 ASN A O 1
ATOM 571 N N . ASP A 1 74 ? 2.229 -5.875 -23.094 1 84.81 74 ASP A N 1
ATOM 572 C CA . ASP A 1 74 ? 1.666 -4.598 -22.656 1 84.81 74 ASP A CA 1
ATOM 573 C C . ASP A 1 74 ? 0.896 -4.75 -21.344 1 84.81 74 ASP A C 1
ATOM 575 O O . ASP A 1 74 ? -0.337 -4.773 -21.344 1 84.81 74 ASP A O 1
ATOM 579 N N . TRP A 1 75 ? 1.609 -4.805 -20.266 1 83.75 75 TRP A N 1
ATOM 580 C CA . TRP A 1 75 ? 1.018 -4.898 -18.922 1 83.75 75 TRP A CA 1
ATOM 581 C C . TRP A 1 75 ? 0.268 -3.617 -18.578 1 83.75 75 TRP A C 1
ATOM 583 O O . TRP A 1 75 ? -0.575 -3.611 -17.672 1 83.75 75 TRP A O 1
ATOM 593 N N . GLN A 1 76 ? 0.503 -2.58 -19.266 1 82.94 76 GLN A N 1
ATOM 594 C CA . GLN A 1 76 ? -0.149 -1.303 -19 1 82.94 76 GLN A CA 1
ATOM 595 C C . GLN A 1 76 ? -1.619 -1.341 -19.406 1 82.94 76 GLN A C 1
ATOM 597 O O . GLN A 1 76 ? -2.439 -0.604 -18.859 1 82.94 76 GLN A O 1
ATOM 602 N N . GLN A 1 77 ? -1.845 -2.24 -20.297 1 85.44 77 GLN A N 1
ATOM 603 C CA . GLN A 1 77 ? -3.221 -2.316 -20.781 1 85.44 77 GLN A CA 1
ATOM 604 C C . GLN A 1 77 ? -3.91 -3.582 -20.281 1 85.44 77 GLN A C 1
ATOM 606 O O . GLN A 1 77 ? -5.062 -3.844 -20.625 1 85.44 77 GLN A O 1
ATOM 611 N N . ALA A 1 78 ? -3.197 -4.324 -19.531 1 89.62 78 ALA A N 1
ATOM 612 C CA . ALA A 1 78 ? -3.758 -5.582 -19.047 1 89.62 78 ALA A CA 1
ATOM 613 C C . ALA A 1 78 ? -4.836 -5.336 -18 1 89.62 78 ALA A C 1
ATOM 615 O O . ALA A 1 78 ? -4.652 -4.531 -17.078 1 89.62 78 ALA A O 1
ATOM 616 N N . ASP A 1 79 ? -5.992 -5.906 -18.141 1 89.19 79 ASP A N 1
ATOM 617 C CA . ASP A 1 79 ? -7.113 -5.758 -17.219 1 89.19 79 ASP A CA 1
ATOM 618 C C . ASP A 1 79 ? -7.832 -7.086 -17.016 1 89.19 79 ASP A C 1
ATOM 620 O O . ASP A 1 79 ? -7.336 -8.141 -17.422 1 89.19 79 ASP A O 1
ATOM 624 N N . TYR A 1 80 ? -8.945 -7.062 -16.328 1 90.69 80 TYR A N 1
ATOM 625 C CA . TYR A 1 80 ? -9.703 -8.258 -15.961 1 90.69 80 TYR A CA 1
ATOM 626 C C . TYR A 1 80 ? -10.141 -9.023 -17.203 1 90.69 80 TYR A C 1
ATOM 628 O O . TYR A 1 80 ? -10.039 -10.25 -17.25 1 90.69 80 TYR A O 1
ATOM 636 N N . ASN A 1 81 ? -10.57 -8.281 -18.219 1 91.56 81 ASN A N 1
ATOM 637 C CA . ASN A 1 81 ? -11.078 -8.914 -19.422 1 91.56 81 ASN A CA 1
ATOM 638 C C . ASN A 1 81 ? -9.977 -9.664 -20.172 1 91.56 81 ASN A C 1
ATOM 640 O O . ASN A 1 81 ? -10.188 -10.781 -20.656 1 91.56 81 ASN A O 1
ATOM 644 N N . LEU A 1 82 ? -8.906 -9.023 -20.281 1 93.44 82 LEU A N 1
ATOM 645 C CA . LEU A 1 82 ? -7.781 -9.656 -20.953 1 93.44 82 LEU A CA 1
ATOM 646 C C . LEU A 1 82 ? -7.395 -10.961 -20.25 1 93.44 82 LEU A C 1
ATOM 648 O O . LEU A 1 82 ? -7.254 -12 -20.906 1 93.44 82 LEU A O 1
ATOM 652 N N . PHE A 1 83 ? -7.254 -10.953 -18.938 1 94.75 83 PHE A N 1
ATOM 653 C CA . PHE A 1 83 ? -6.797 -12.125 -18.203 1 94.75 83 PHE A CA 1
ATOM 654 C C . PHE A 1 83 ? -7.883 -13.195 -18.156 1 94.75 83 PHE A C 1
ATOM 656 O O . PHE A 1 83 ? -7.586 -14.391 -18.172 1 94.75 83 PHE A O 1
ATOM 663 N N . HIS A 1 84 ? -9.109 -12.727 -18.109 1 94.44 84 HIS A N 1
ATOM 664 C CA . HIS A 1 84 ? -10.203 -13.688 -18.234 1 94.44 84 HIS A CA 1
ATOM 665 C C . HIS A 1 84 ? -10.102 -14.477 -19.531 1 94.44 84 HIS A C 1
ATOM 667 O O . HIS A 1 84 ? -10.195 -15.703 -19.531 1 94.44 84 HIS A O 1
ATOM 673 N N . ASN A 1 85 ? -9.914 -13.758 -20.609 1 94.31 85 ASN A N 1
ATOM 674 C CA . ASN A 1 85 ? -9.828 -14.391 -21.922 1 94.31 85 ASN A CA 1
ATOM 675 C C . ASN A 1 85 ? -8.625 -15.328 -22.016 1 94.31 85 ASN A C 1
ATOM 677 O O . ASN A 1 85 ? -8.727 -16.438 -22.547 1 94.31 85 ASN A O 1
ATOM 681 N N . ILE A 1 86 ? -7.527 -14.906 -21.5 1 95.06 86 ILE A N 1
ATOM 682 C CA . ILE A 1 86 ? -6.305 -15.703 -21.547 1 95.06 86 ILE A CA 1
ATOM 683 C C . ILE A 1 86 ? -6.504 -17 -20.766 1 95.06 86 ILE A C 1
ATOM 685 O O . ILE A 1 86 ? -6.277 -18.094 -21.297 1 95.06 86 ILE A O 1
ATOM 689 N N . LEU A 1 87 ? -6.977 -16.938 -19.516 1 96.12 87 LEU A N 1
ATOM 690 C CA . LEU A 1 87 ? -7.156 -18.109 -18.641 1 96.12 87 LEU A CA 1
ATOM 691 C C . LEU A 1 87 ? -8.219 -19.047 -19.203 1 96.12 87 LEU A C 1
ATOM 693 O O . LEU A 1 87 ? -8.016 -20.266 -19.25 1 96.12 87 LEU A O 1
ATOM 697 N N . SER A 1 88 ? -9.289 -18.453 -19.703 1 93.81 88 SER A N 1
ATOM 698 C CA . SER A 1 88 ? -10.367 -19.266 -20.25 1 93.81 88 SER A CA 1
ATOM 699 C C . SER A 1 88 ? -9.898 -20.047 -21.484 1 93.81 88 SER A C 1
ATOM 701 O O . SER A 1 88 ? -10.242 -21.219 -21.656 1 93.81 88 SER A O 1
ATOM 703 N N . THR A 1 89 ? -9.172 -19.391 -22.328 1 93.44 89 THR A N 1
ATOM 704 C CA . THR A 1 89 ? -8.672 -20.031 -23.547 1 93.44 89 THR A CA 1
ATOM 705 C C . THR A 1 89 ? -7.734 -21.188 -23.203 1 93.44 89 THR A C 1
ATOM 707 O O . THR A 1 89 ? -7.879 -22.281 -23.734 1 93.44 89 THR A O 1
ATOM 710 N N . VAL A 1 90 ? -6.828 -20.984 -22.312 1 93.69 90 VAL A N 1
ATOM 711 C CA . VAL A 1 90 ? -5.852 -22 -21.938 1 93.69 90 VAL A CA 1
ATOM 712 C C . VAL A 1 90 ? -6.551 -23.172 -21.266 1 93.69 90 VAL A C 1
ATOM 714 O O . VAL A 1 90 ? -6.309 -24.328 -21.594 1 93.69 90 VAL A O 1
ATOM 717 N N . LEU A 1 91 ? -7.461 -22.891 -20.359 1 93.38 91 LEU A N 1
ATOM 718 C CA . LEU A 1 91 ? -8.102 -23.938 -19.562 1 93.38 91 LEU A CA 1
ATOM 719 C C . LEU A 1 91 ? -9.133 -24.688 -20.391 1 93.38 91 LEU A C 1
ATOM 721 O O . LEU A 1 91 ? -9.367 -25.891 -20.156 1 93.38 91 LEU A O 1
ATOM 725 N N . SER A 1 92 ? -9.766 -23.984 -21.312 1 88.5 92 SER A N 1
ATOM 726 C CA . SER A 1 92 ? -10.703 -24.672 -22.188 1 88.5 92 SER A CA 1
ATOM 727 C C . SER A 1 92 ? -10 -25.703 -23.062 1 88.5 92 SER A C 1
ATOM 729 O O . SER A 1 92 ? -10.539 -26.781 -23.328 1 88.5 92 SER A O 1
ATOM 731 N N . HIS A 1 93 ? -8.883 -25.359 -23.469 1 83.75 93 HIS A N 1
ATOM 732 C CA . HIS A 1 93 ? -8.094 -26.281 -24.281 1 83.75 93 HIS A CA 1
ATOM 733 C C . HIS A 1 93 ? -7.605 -27.469 -23.453 1 83.75 93 HIS A C 1
ATOM 735 O O . HIS A 1 93 ? -7.562 -28.594 -23.953 1 83.75 93 HIS A O 1
ATOM 741 N N . GLU A 1 94 ? -7.336 -27.266 -22.188 1 75.12 94 GLU A N 1
ATOM 742 C CA . GLU A 1 94 ? -6.688 -28.281 -21.359 1 75.12 94 GLU A CA 1
ATOM 743 C C . GLU A 1 94 ? -7.719 -29.141 -20.625 1 75.12 94 GLU A C 1
ATOM 745 O O . GLU A 1 94 ? -7.523 -30.344 -20.469 1 75.12 94 GLU A O 1
ATOM 750 N N . VAL A 1 95 ? -8.719 -28.578 -20.016 1 67.06 95 VAL A N 1
ATOM 751 C CA . VAL A 1 95 ? -9.727 -29.281 -19.234 1 67.06 95 VAL A CA 1
ATOM 752 C C . VAL A 1 95 ? -10.617 -30.109 -20.172 1 67.06 95 VAL A C 1
ATOM 754 O O . VAL A 1 95 ? -11.094 -31.172 -19.797 1 67.06 95 VAL A O 1
ATOM 757 N N . ASN A 1 96 ? -11.016 -29.516 -21.266 1 59.03 96 ASN A N 1
ATOM 758 C CA . ASN A 1 96 ? -11.734 -30.375 -22.203 1 59.03 96 ASN A CA 1
ATOM 759 C C . ASN A 1 96 ? -10.969 -31.672 -22.469 1 59.03 96 ASN A C 1
ATOM 761 O O . ASN A 1 96 ? -11.555 -32.688 -22.859 1 59.03 96 ASN A O 1
ATOM 765 N N . GLY A 1 97 ? -9.75 -31.672 -22.156 1 54.16 97 GLY A N 1
ATOM 766 C CA . GLY A 1 97 ? -8.938 -32.844 -22.438 1 54.16 97 GLY A CA 1
ATOM 767 C C . GLY A 1 97 ? -8.82 -33.781 -21.266 1 54.16 97 GLY A C 1
ATOM 768 O O . GLY A 1 97 ? -7.832 -34.5 -21.141 1 54.16 97 GLY A O 1
ATOM 769 N N . SER A 1 98 ? -9.688 -33.781 -20.328 1 62.28 98 SER A N 1
ATOM 770 C CA . SER A 1 98 ? -9.852 -34.812 -19.297 1 62.28 98 SER A CA 1
ATOM 771 C C . SER A 1 98 ? -8.945 -34.531 -18.109 1 62.28 98 SER A C 1
ATOM 773 O O . SER A 1 98 ? -8.867 -35.344 -17.188 1 62.28 98 SER A O 1
ATOM 775 N N . LYS A 1 99 ? -8.273 -33.438 -18.062 1 71.44 99 LYS A N 1
ATOM 776 C CA . LYS A 1 99 ? -7.34 -33.219 -16.969 1 71.44 99 LYS A CA 1
ATOM 777 C C . LYS A 1 99 ? -8.078 -32.812 -15.695 1 71.44 99 LYS A C 1
ATOM 779 O O . LYS A 1 99 ? -8.992 -31.984 -15.727 1 71.44 99 LYS A O 1
ATOM 784 N N . GLN A 1 100 ? -7.797 -33.562 -14.734 1 86.25 100 GLN A N 1
ATOM 785 C CA . GLN A 1 100 ? -8.312 -33.281 -13.398 1 86.25 100 GLN A CA 1
ATOM 786 C C . GLN A 1 100 ? -7.211 -32.719 -12.492 1 86.25 100 GLN A C 1
ATOM 788 O O . GLN A 1 100 ? -6.465 -33.5 -11.883 1 86.25 100 GLN A O 1
ATOM 793 N N . PHE A 1 101 ? -7.082 -31.438 -12.469 1 94.19 101 PHE A N 1
ATOM 794 C CA . PHE A 1 101 ? -6.066 -30.797 -11.633 1 94.19 101 PHE A CA 1
ATOM 795 C C . PHE A 1 101 ? -6.363 -31.031 -10.156 1 94.19 101 PHE A C 1
ATOM 797 O O . PHE A 1 101 ? -7.523 -31.172 -9.766 1 94.19 101 PHE A O 1
ATOM 804 N N . GLU A 1 102 ? -5.289 -31.094 -9.469 1 95.25 102 GLU A N 1
ATOM 805 C CA . GLU A 1 102 ? -5.387 -31.266 -8.023 1 95.25 102 GLU A CA 1
ATOM 806 C C . GLU A 1 102 ? -5.066 -29.969 -7.285 1 95.25 102 GLU A C 1
ATOM 808 O O . GLU A 1 102 ? -5.414 -29.828 -6.109 1 95.25 102 GLU A O 1
ATOM 813 N N . LEU A 1 103 ? -4.398 -29.078 -7.965 1 96.12 103 LEU A N 1
ATOM 814 C CA . LEU A 1 103 ? -3.947 -27.828 -7.375 1 96.12 103 LEU A CA 1
ATOM 815 C C . LEU A 1 103 ? -3.885 -26.719 -8.422 1 96.12 103 LEU A C 1
ATOM 817 O O . LEU A 1 103 ? -3.398 -26.938 -9.531 1 96.12 103 LEU A O 1
ATOM 821 N N . ALA A 1 104 ? -4.496 -25.625 -8.125 1 96.94 104 ALA A N 1
ATOM 822 C CA . ALA A 1 104 ? -4.266 -24.391 -8.883 1 96.94 104 ALA A CA 1
ATOM 823 C C . ALA A 1 104 ? -3.238 -23.516 -8.188 1 96.94 104 ALA A C 1
ATOM 825 O O . ALA A 1 104 ? -3.404 -23.156 -7.016 1 96.94 104 ALA A O 1
ATOM 826 N N . PHE A 1 105 ? -2.125 -23.172 -8.898 1 98.06 105 PHE A N 1
ATOM 827 C CA . PHE A 1 105 ? -0.966 -22.516 -8.305 1 98.06 105 PHE A CA 1
ATOM 828 C C . PHE A 1 105 ? -0.54 -21.312 -9.133 1 98.06 105 PHE A C 1
ATOM 830 O O . PHE A 1 105 ? -0.228 -21.453 -10.32 1 98.06 105 PHE A O 1
ATOM 837 N N . ILE A 1 106 ? -0.564 -20.125 -8.5 1 98.5 106 ILE A N 1
ATOM 838 C CA . ILE A 1 106 ? -0.148 -18.938 -9.234 1 98.5 106 ILE A CA 1
ATOM 839 C C . ILE A 1 106 ? 0.963 -18.219 -8.469 1 98.5 106 ILE A C 1
ATOM 841 O O . ILE A 1 106 ? 0.909 -18.109 -7.246 1 98.5 106 ILE A O 1
ATOM 845 N N . VAL A 1 107 ? 2.057 -17.781 -9.164 1 98.25 107 VAL A N 1
ATOM 846 C CA . VAL A 1 107 ? 3.148 -16.984 -8.617 1 98.25 107 VAL A CA 1
ATOM 847 C C . VAL A 1 107 ? 3.264 -15.664 -9.391 1 98.25 107 VAL A C 1
ATOM 849 O O . VAL A 1 107 ? 3.457 -15.672 -10.609 1 98.25 107 VAL A O 1
ATOM 852 N N . HIS A 1 108 ? 3.121 -14.602 -8.688 1 97.12 108 HIS A N 1
ATOM 853 C CA . HIS A 1 108 ? 3.33 -13.266 -9.234 1 97.12 108 HIS A CA 1
ATOM 854 C C . HIS A 1 108 ? 4.766 -12.805 -9.023 1 97.12 108 HIS A C 1
ATOM 856 O O . HIS A 1 108 ? 5.125 -12.375 -7.922 1 97.12 108 HIS A O 1
ATOM 862 N N . ASN A 1 109 ? 5.586 -12.82 -10.047 1 95.12 109 ASN A N 1
ATOM 863 C CA . ASN A 1 109 ? 6.984 -12.406 -9.969 1 95.12 109 ASN A CA 1
ATOM 864 C C . ASN A 1 109 ? 7.27 -11.211 -10.867 1 95.12 109 ASN A C 1
ATOM 866 O O . ASN A 1 109 ? 8.43 -10.875 -11.109 1 95.12 109 ASN A O 1
ATOM 870 N N . GLU A 1 110 ? 6.223 -10.594 -11.438 1 87.06 110 GLU A N 1
ATOM 871 C CA . GLU A 1 110 ? 6.418 -9.422 -12.289 1 87.06 110 GLU A CA 1
ATOM 872 C C . GLU A 1 110 ? 6.879 -8.219 -11.469 1 87.06 110 GLU A C 1
ATOM 874 O O . GLU A 1 110 ? 6.52 -8.078 -10.297 1 87.06 110 GLU A O 1
ATOM 879 N N . GLY A 1 111 ? 7.617 -7.203 -12.047 1 71.12 111 GLY A N 1
ATOM 880 C CA . GLY A 1 111 ? 8.016 -5.934 -11.453 1 71.12 111 GLY A CA 1
ATOM 881 C C . GLY A 1 111 ? 9.266 -6.039 -10.602 1 71.12 111 GLY A C 1
ATOM 882 O O . GLY A 1 111 ? 9.734 -5.039 -10.047 1 71.12 111 GLY A O 1
ATOM 883 N N . ASN A 1 112 ? 9.852 -7.066 -10.32 1 55.44 112 ASN A N 1
ATOM 884 C CA . ASN A 1 112 ? 11 -7.238 -9.438 1 55.44 112 ASN A CA 1
ATOM 885 C C . ASN A 1 112 ? 12.305 -6.836 -10.125 1 55.44 112 ASN A C 1
ATOM 887 O O . ASN A 1 112 ? 13.312 -6.605 -9.461 1 55.44 112 ASN A O 1
ATOM 891 N N . ALA A 1 113 ? 12.266 -6.547 -11.414 1 50.31 113 ALA A N 1
ATOM 892 C CA . ALA A 1 113 ? 13.453 -6.02 -12.07 1 50.31 113 ALA A CA 1
ATOM 893 C C . ALA A 1 113 ? 13.461 -4.492 -12.047 1 50.31 113 ALA A C 1
ATOM 895 O O . ALA A 1 113 ? 14.516 -3.871 -12.227 1 50.31 113 ALA A O 1
ATOM 896 N N . ALA A 1 114 ? 12.359 -3.754 -11.93 1 46.38 114 ALA A N 1
ATOM 897 C CA . ALA A 1 114 ? 12.164 -2.346 -12.266 1 46.38 114 ALA A CA 1
ATOM 898 C C . ALA A 1 114 ? 12.641 -1.44 -11.133 1 46.38 114 ALA A C 1
ATOM 900 O O . ALA A 1 114 ? 12.312 -0.25 -11.109 1 46.38 114 ALA A O 1
ATOM 901 N N . THR A 1 115 ? 13.297 -1.873 -10.203 1 47.12 115 THR A N 1
ATOM 902 C CA . THR A 1 115 ? 13.602 -1.199 -8.945 1 47.12 115 THR A CA 1
ATOM 903 C C . THR A 1 115 ? 14.219 0.172 -9.195 1 47.12 115 THR A C 1
ATOM 905 O O . THR A 1 115 ? 14.031 1.101 -8.414 1 47.12 115 THR A O 1
ATOM 908 N N . HIS A 1 116 ? 14.984 0.273 -10.336 1 48 116 HIS A N 1
ATOM 909 C CA . HIS A 1 116 ? 15.734 1.516 -10.469 1 48 116 HIS A CA 1
ATOM 910 C C . HIS A 1 116 ? 14.812 2.693 -10.75 1 48 116 HIS A C 1
ATOM 912 O O . HIS A 1 116 ? 15.211 3.852 -10.617 1 48 116 HIS A O 1
ATOM 918 N N . MET A 1 117 ? 13.648 2.365 -10.992 1 50.47 117 MET A N 1
ATOM 919 C CA . MET A 1 117 ? 12.969 3.369 -11.805 1 50.47 117 MET A CA 1
ATOM 920 C C . MET A 1 117 ? 12.297 4.422 -10.93 1 50.47 117 MET A C 1
ATOM 922 O O . MET A 1 117 ? 12.141 5.57 -11.352 1 50.47 117 MET A O 1
ATOM 926 N N . LEU A 1 118 ? 11.789 3.928 -9.68 1 54.06 118 LEU A N 1
ATOM 927 C CA . LEU A 1 118 ? 10.984 5.031 -9.164 1 54.06 118 LEU A CA 1
ATOM 928 C C . LEU A 1 118 ? 11.758 5.824 -8.117 1 54.06 118 LEU A C 1
ATOM 930 O O . LEU A 1 118 ? 11.875 5.391 -6.969 1 54.06 118 LEU A O 1
ATOM 934 N N . MET A 1 119 ? 12.695 6.594 -8.703 1 56.22 119 MET A N 1
ATOM 935 C CA . MET A 1 119 ? 13.375 7.523 -7.809 1 56.22 119 MET A CA 1
ATOM 936 C C . MET A 1 119 ? 12.695 8.883 -7.82 1 56.22 119 MET A C 1
ATOM 938 O O . MET A 1 119 ? 12.336 9.391 -8.883 1 56.22 119 MET A O 1
ATOM 942 N N . GLU A 1 120 ? 12.227 9.336 -6.598 1 57.41 120 GLU A N 1
ATOM 943 C CA . GLU A 1 120 ? 11.672 10.68 -6.484 1 57.41 120 GLU A CA 1
ATOM 944 C C . GLU A 1 120 ? 12.734 11.742 -6.773 1 57.41 120 GLU A C 1
ATOM 946 O O . GLU A 1 120 ? 13.914 11.539 -6.492 1 57.41 120 GLU A O 1
ATOM 951 N N . PRO A 1 121 ? 12.375 12.898 -7.402 1 55.19 121 PRO A N 1
ATOM 952 C CA . PRO A 1 121 ? 10.992 13.219 -7.762 1 55.19 121 PRO A CA 1
ATOM 953 C C . PRO A 1 121 ? 10.555 12.555 -9.07 1 55.19 121 PRO A C 1
ATOM 955 O O . PRO A 1 121 ? 11.25 12.656 -10.078 1 55.19 121 PRO A O 1
ATOM 958 N N . GLU A 1 122 ? 9.734 11.492 -9.07 1 60.09 122 GLU A N 1
ATOM 959 C CA . GLU A 1 122 ? 9.164 10.953 -10.297 1 60.09 122 GLU A CA 1
ATOM 960 C C . GLU A 1 122 ? 7.848 11.641 -10.641 1 60.09 122 GLU A C 1
ATOM 962 O O . GLU A 1 122 ? 7.148 12.141 -9.758 1 60.09 122 GLU A O 1
ATOM 967 N N . ASN A 1 123 ? 7.836 11.891 -12.016 1 68.88 123 ASN A N 1
ATOM 968 C CA . ASN A 1 123 ? 6.562 12.367 -12.547 1 68.88 123 ASN A CA 1
ATOM 969 C C . ASN A 1 123 ? 5.418 11.43 -12.195 1 68.88 123 ASN A C 1
ATOM 971 O O . ASN A 1 123 ? 5.609 10.219 -12.094 1 68.88 123 ASN A O 1
ATOM 975 N N . ILE A 1 124 ? 4.289 11.953 -11.906 1 73.19 124 ILE A N 1
ATOM 976 C CA . ILE A 1 124 ? 3.107 11.227 -11.445 1 73.19 124 ILE A CA 1
ATOM 977 C C . ILE A 1 124 ? 2.707 10.18 -12.477 1 73.19 124 ILE A C 1
ATOM 979 O O . ILE A 1 124 ? 2.203 9.109 -12.125 1 73.19 124 ILE A O 1
ATOM 983 N N . GLU A 1 125 ? 2.959 10.492 -13.758 1 78 125 GLU A N 1
ATOM 984 C CA . GLU A 1 125 ? 2.596 9.555 -14.82 1 78 125 GLU A CA 1
ATOM 985 C C . GLU A 1 125 ? 3.447 8.289 -14.758 1 78 125 GLU A C 1
ATOM 987 O O . GLU A 1 125 ? 2.953 7.191 -15.008 1 78 125 GLU A O 1
ATOM 992 N N . SER A 1 126 ? 4.699 8.492 -14.422 1 80.25 126 SER A N 1
ATOM 993 C CA . SER A 1 126 ? 5.582 7.344 -14.266 1 80.25 126 SER A CA 1
ATOM 994 C C . SER A 1 126 ? 5.141 6.465 -13.094 1 80.25 126 SER A C 1
ATOM 996 O O . SER A 1 126 ? 5.203 5.238 -13.18 1 80.25 126 SER A O 1
ATOM 998 N N . TRP A 1 127 ? 4.68 7.102 -12.094 1 81.94 127 TRP A N 1
ATOM 999 C CA . TRP A 1 127 ? 4.199 6.352 -10.938 1 81.94 127 TRP A CA 1
ATOM 1000 C C . TRP A 1 127 ? 2.918 5.598 -11.273 1 81.94 127 TRP A C 1
ATOM 1002 O O . TRP A 1 127 ? 2.77 4.426 -10.914 1 81.94 127 TRP A O 1
ATOM 1012 N N . LYS A 1 128 ? 2.064 6.285 -11.938 1 84 128 LYS A N 1
ATOM 1013 C CA . LYS A 1 128 ? 0.808 5.652 -12.328 1 84 128 LYS A CA 1
ATOM 1014 C C . LYS A 1 128 ? 1.057 4.434 -13.219 1 84 128 LYS A C 1
ATOM 1016 O O . LYS A 1 128 ? 0.396 3.404 -13.07 1 84 128 LYS A O 1
ATOM 1021 N N . SER A 1 129 ? 1.953 4.59 -14.141 1 84.31 129 SER A N 1
ATOM 1022 C CA . SER A 1 129 ? 2.328 3.477 -15.008 1 84.31 129 SER A CA 1
ATOM 1023 C C . SER A 1 129 ? 2.91 2.318 -14.203 1 84.31 129 SER A C 1
ATOM 1025 O O . SER A 1 129 ? 2.584 1.157 -14.461 1 84.31 129 SER A O 1
ATOM 1027 N N . TYR A 1 130 ? 3.711 2.648 -13.281 1 84.44 130 TYR A N 1
ATOM 1028 C CA . TYR A 1 130 ? 4.309 1.635 -12.422 1 84.44 130 TYR A CA 1
ATOM 1029 C C . TYR A 1 130 ? 3.236 0.899 -11.625 1 84.44 130 TYR A C 1
ATOM 1031 O O . TYR A 1 130 ? 3.27 -0.328 -11.508 1 84.44 130 TYR A O 1
ATOM 1039 N N . VAL A 1 131 ? 2.34 1.65 -11.062 1 87.62 131 VAL A N 1
ATOM 1040 C CA . VAL A 1 131 ? 1.265 1.073 -10.266 1 87.62 131 VAL A CA 1
ATOM 1041 C C . VAL A 1 131 ? 0.389 0.181 -11.148 1 87.62 131 VAL A C 1
ATOM 1043 O O . VAL A 1 131 ? -0.043 -0.891 -10.719 1 87.62 131 VAL A O 1
ATOM 1046 N N . GLN A 1 132 ? 0.153 0.66 -12.344 1 88.75 132 GLN A N 1
ATOM 1047 C CA . GLN A 1 132 ? -0.609 -0.153 -13.289 1 88.75 132 GLN A CA 1
ATOM 1048 C C . GLN A 1 132 ? 0.068 -1.499 -13.523 1 88.75 132 GLN A C 1
ATOM 1050 O O . GLN A 1 132 ? -0.579 -2.547 -13.461 1 88.75 132 GLN A O 1
ATOM 1055 N N . GLN A 1 133 ? 1.262 -1.486 -13.711 1 87.81 133 GLN A N 1
ATOM 1056 C CA . GLN A 1 133 ? 2.004 -2.676 -14.109 1 87.81 133 GLN A CA 1
ATOM 1057 C C . GLN A 1 133 ? 2.266 -3.592 -12.922 1 87.81 133 GLN A C 1
ATOM 1059 O O . GLN A 1 133 ? 2.283 -4.816 -13.062 1 87.81 133 GLN A O 1
ATOM 1064 N N . ASN A 1 134 ? 2.422 -2.99 -11.773 1 87.06 134 ASN A N 1
ATOM 1065 C CA . ASN A 1 134 ? 2.965 -3.779 -10.672 1 87.06 134 ASN A CA 1
ATOM 1066 C C . ASN A 1 134 ? 1.926 -4.008 -9.578 1 87.06 134 ASN A C 1
ATOM 1068 O O . ASN A 1 134 ? 2.166 -4.762 -8.641 1 87.06 134 ASN A O 1
ATOM 1072 N N . LEU A 1 135 ? 0.839 -3.391 -9.734 1 90.31 135 LEU A N 1
ATOM 1073 C CA . LEU A 1 135 ? -0.208 -3.564 -8.734 1 90.31 135 LEU A CA 1
ATOM 1074 C C . LEU A 1 135 ? -1.53 -3.947 -9.391 1 90.31 135 LEU A C 1
ATOM 1076 O O . LEU A 1 135 ? -2.002 -5.074 -9.234 1 90.31 135 LEU A O 1
ATOM 1080 N N . TYR A 1 136 ? -2.012 -3.107 -10.328 1 90 136 TYR A N 1
ATOM 1081 C CA . TYR A 1 136 ? -3.34 -3.33 -10.891 1 90 136 TYR A CA 1
ATOM 1082 C C . TYR A 1 136 ? -3.365 -4.582 -11.758 1 90 136 TYR A C 1
ATOM 1084 O O . TYR A 1 136 ? -4.277 -5.402 -11.648 1 90 136 TYR A O 1
ATOM 1092 N N . ALA A 1 137 ? -2.426 -4.695 -12.586 1 91.12 137 ALA A N 1
ATOM 1093 C CA . ALA A 1 137 ? -2.424 -5.824 -13.516 1 91.12 137 ALA A CA 1
ATOM 1094 C C . ALA A 1 137 ? -2.26 -7.145 -12.766 1 91.12 137 ALA A C 1
ATOM 1096 O O . ALA A 1 137 ? -3.029 -8.086 -12.977 1 91.12 137 ALA A O 1
ATOM 1097 N N . PRO A 1 138 ? -1.316 -7.219 -11.812 1 92.38 138 PRO A N 1
ATOM 1098 C CA . PRO A 1 138 ? -1.216 -8.453 -11.031 1 92.38 138 PRO A CA 1
ATOM 1099 C C . PRO A 1 138 ? -2.5 -8.766 -10.266 1 92.38 138 PRO A C 1
ATOM 1101 O O . PRO A 1 138 ? -2.891 -9.938 -10.164 1 92.38 138 PRO A O 1
ATOM 1104 N N . ILE A 1 139 ? -3.111 -7.805 -9.695 1 91.75 139 ILE A N 1
ATOM 1105 C CA . ILE A 1 139 ? -4.355 -7.996 -8.961 1 91.75 139 ILE A CA 1
ATOM 1106 C C . ILE A 1 139 ? -5.441 -8.508 -9.906 1 91.75 139 ILE A C 1
ATOM 1108 O O . ILE A 1 139 ? -6.191 -9.422 -9.555 1 91.75 139 ILE A O 1
ATOM 1112 N N . ALA A 1 140 ? -5.547 -7.895 -11.078 1 91.88 140 ALA A N 1
ATOM 1113 C CA . ALA A 1 140 ? -6.516 -8.352 -12.07 1 91.88 140 ALA A CA 1
ATOM 1114 C C . ALA A 1 140 ? -6.281 -9.82 -12.43 1 91.88 140 ALA A C 1
ATOM 1116 O O . ALA A 1 140 ? -7.223 -10.609 -12.484 1 91.88 140 ALA A O 1
ATOM 1117 N N . LEU A 1 141 ? -5.074 -10.141 -12.703 1 94.88 141 LEU A N 1
ATOM 1118 C CA . LEU A 1 141 ? -4.734 -11.523 -13.023 1 94.88 141 LEU A CA 1
ATOM 1119 C C . LEU A 1 141 ? -5.109 -12.453 -11.875 1 94.88 141 LEU A C 1
ATOM 1121 O O . LEU A 1 141 ? -5.719 -13.508 -12.102 1 94.88 141 LEU A O 1
ATOM 1125 N N . ASN A 1 142 ? -4.75 -12.086 -10.688 1 94.62 142 ASN A N 1
ATOM 1126 C CA . ASN A 1 142 ? -5.027 -12.906 -9.508 1 94.62 142 ASN A CA 1
ATOM 1127 C C . ASN A 1 142 ? -6.527 -13.109 -9.305 1 94.62 142 ASN A C 1
ATOM 1129 O O . ASN A 1 142 ? -6.973 -14.211 -8.977 1 94.62 142 ASN A O 1
ATOM 1133 N N . GLN A 1 143 ? -7.254 -12.047 -9.469 1 91.19 143 GLN A N 1
ATOM 1134 C CA . GLN A 1 143 ? -8.695 -12.133 -9.281 1 91.19 143 GLN A CA 1
ATOM 1135 C C . GLN A 1 143 ? -9.336 -13.055 -10.32 1 91.19 143 GLN A C 1
ATOM 1137 O O . GLN A 1 143 ? -10.195 -13.867 -9.992 1 91.19 143 GLN A O 1
ATOM 1142 N N . GLU A 1 144 ? -8.953 -12.914 -11.539 1 93.12 144 GLU A N 1
ATOM 1143 C CA . GLU A 1 144 ? -9.484 -13.781 -12.586 1 93.12 144 GLU A CA 1
ATOM 1144 C C . GLU A 1 144 ? -9.086 -15.234 -12.344 1 93.12 144 GLU A C 1
ATOM 1146 O O . GLU A 1 144 ? -9.859 -16.156 -12.641 1 93.12 144 GLU A O 1
ATOM 1151 N N . PHE A 1 145 ? -7.91 -15.453 -11.875 1 95.94 145 PHE A N 1
ATOM 1152 C CA . PHE A 1 145 ? -7.441 -16.797 -11.516 1 95.94 145 PHE A CA 1
ATOM 1153 C C . PHE A 1 145 ? -8.336 -17.406 -10.445 1 95.94 145 PHE A C 1
ATOM 1155 O O . PHE A 1 145 ? -8.734 -18.578 -10.562 1 95.94 145 PHE A O 1
ATOM 1162 N N . ILE A 1 146 ? -8.656 -16.625 -9.422 1 93.62 146 ILE A N 1
ATOM 1163 C CA . ILE A 1 146 ? -9.477 -17.109 -8.312 1 93.62 146 ILE A CA 1
ATOM 1164 C C . ILE A 1 146 ? -10.883 -17.438 -8.812 1 93.62 146 ILE A C 1
ATOM 1166 O O . ILE A 1 146 ? -11.469 -18.438 -8.422 1 93.62 146 ILE A O 1
ATOM 1170 N N . LYS A 1 147 ? -11.352 -16.703 -9.758 1 90.75 147 LYS A N 1
ATOM 1171 C CA . LYS A 1 147 ? -12.75 -16.797 -10.172 1 90.75 147 LYS A CA 1
ATOM 1172 C C . LYS A 1 147 ? -12.914 -17.766 -11.336 1 90.75 147 LYS A C 1
ATOM 1174 O O . LYS A 1 147 ? -14.039 -18.094 -11.727 1 90.75 147 LYS A O 1
ATOM 1179 N N . CYS A 1 148 ? -11.836 -18.141 -11.812 1 92.19 148 CYS A N 1
ATOM 1180 C CA . CYS A 1 148 ? -11.891 -19 -12.984 1 92.19 148 CYS A CA 1
ATOM 1181 C C . CYS A 1 148 ? -12.734 -20.234 -12.711 1 92.19 148 CYS A C 1
ATOM 1183 O O . CYS A 1 148 ? -12.438 -21.016 -11.797 1 92.19 148 CYS A O 1
ATOM 1185 N N . GLN A 1 149 ? -13.781 -20.484 -13.508 1 89.88 149 GLN A N 1
ATOM 1186 C CA . GLN A 1 149 ? -14.758 -21.531 -13.273 1 89.88 149 GLN A CA 1
ATOM 1187 C C . GLN A 1 149 ? -14.117 -22.922 -13.367 1 89.88 149 GLN A C 1
ATOM 1189 O O . GLN A 1 149 ? -14.477 -23.828 -12.617 1 89.88 149 GLN A O 1
ATOM 1194 N N . GLN A 1 150 ? -13.234 -23.078 -14.281 1 90.81 150 GLN A N 1
ATOM 1195 C CA . GLN A 1 150 ? -12.594 -24.359 -14.523 1 90.81 150 GLN A CA 1
ATOM 1196 C C . GLN A 1 150 ? -11.742 -24.781 -13.328 1 90.81 150 GLN A C 1
ATOM 1198 O O . GLN A 1 150 ? -11.352 -25.953 -13.219 1 90.81 150 GLN A O 1
ATOM 1203 N N . LEU A 1 151 ? -11.453 -23.844 -12.469 1 93.12 151 LEU A N 1
ATOM 1204 C CA . LEU A 1 151 ? -10.625 -24.125 -11.305 1 93.12 151 LEU A CA 1
ATOM 1205 C C . LEU A 1 151 ? -11.461 -24.141 -10.031 1 93.12 151 LEU A C 1
ATOM 1207 O O . LEU A 1 151 ? -10.922 -24.234 -8.93 1 93.12 151 LEU A O 1
ATOM 1211 N N . HIS A 1 152 ? -12.727 -23.984 -10.172 1 90.06 152 HIS A N 1
ATOM 1212 C CA . HIS A 1 152 ? -13.625 -23.953 -9.023 1 90.06 152 HIS A CA 1
ATOM 1213 C C . HIS A 1 152 ? -13.477 -25.203 -8.164 1 90.06 152 HIS A C 1
ATOM 1215 O O . HIS A 1 152 ? -13.367 -26.312 -8.695 1 90.06 152 HIS A O 1
ATOM 1221 N N . GLY A 1 153 ? -13.398 -25 -6.82 1 89.75 153 GLY A N 1
ATOM 1222 C CA . GLY A 1 153 ? -13.344 -26.109 -5.879 1 89.75 153 GLY A CA 1
ATOM 1223 C C . GLY A 1 153 ? -11.93 -26.625 -5.641 1 89.75 153 GLY A C 1
ATOM 1224 O O . GLY A 1 153 ? -11.688 -27.359 -4.676 1 89.75 153 GLY A O 1
ATOM 1225 N N . LEU A 1 154 ? -10.992 -26.297 -6.492 1 93.12 154 LEU A N 1
ATOM 1226 C CA . LEU A 1 154 ? -9.602 -26.719 -6.309 1 93.12 154 LEU A CA 1
ATOM 1227 C C . LEU A 1 154 ? -8.93 -25.891 -5.207 1 93.12 154 LEU A C 1
ATOM 1229 O O . LEU A 1 154 ? -9.203 -24.703 -5.066 1 93.12 154 LEU A O 1
ATOM 1233 N N . PRO A 1 155 ? -8.094 -26.609 -4.453 1 93.75 155 PRO A N 1
ATOM 1234 C CA . PRO A 1 155 ? -7.203 -25.797 -3.623 1 93.75 155 PRO A CA 1
ATOM 1235 C C . PRO A 1 155 ? -6.355 -24.828 -4.445 1 93.75 155 PRO A C 1
ATOM 1237 O O . PRO A 1 155 ? -5.91 -25.172 -5.543 1 93.75 155 PRO A O 1
ATOM 1240 N N . LYS A 1 156 ? -6.207 -23.656 -3.904 1 95.75 156 LYS A N 1
ATOM 1241 C CA . LYS A 1 156 ? -5.445 -22.625 -4.613 1 95.75 156 LYS A CA 1
ATOM 1242 C C . LYS A 1 156 ? -4.289 -22.109 -3.76 1 95.75 156 LYS A C 1
ATOM 1244 O O . LYS A 1 156 ? -4.449 -21.906 -2.555 1 95.75 156 LYS A O 1
ATOM 1249 N N . LEU A 1 157 ? -3.141 -22.047 -4.395 1 96.5 157 LEU A N 1
ATOM 1250 C CA . LEU A 1 157 ? -1.937 -21.484 -3.797 1 96.5 157 LEU A CA 1
ATOM 1251 C C . LEU A 1 157 ? -1.48 -20.25 -4.562 1 96.5 157 LEU A C 1
ATOM 1253 O O . LEU A 1 157 ? -1.277 -20.297 -5.777 1 96.5 157 LEU A O 1
ATOM 1257 N N . MET A 1 158 ? -1.414 -19.125 -3.867 1 96.75 158 MET A N 1
ATOM 1258 C CA . MET A 1 158 ? -1.01 -17.859 -4.48 1 96.75 158 MET A CA 1
ATOM 1259 C C . MET A 1 158 ? 0.239 -17.297 -3.803 1 96.75 158 MET A C 1
ATOM 1261 O O . MET A 1 158 ? 0.236 -17.047 -2.598 1 96.75 158 MET A O 1
ATOM 1265 N N . ILE A 1 159 ? 1.269 -17.125 -4.594 1 97.31 159 ILE A N 1
ATOM 1266 C CA . ILE A 1 159 ? 2.5 -16.547 -4.059 1 97.31 159 ILE A CA 1
ATOM 1267 C C . ILE A 1 159 ? 2.762 -15.195 -4.715 1 97.31 159 ILE A C 1
ATOM 1269 O O . ILE A 1 159 ? 2.768 -15.086 -5.945 1 97.31 159 ILE A O 1
ATOM 1273 N N . ASN A 1 160 ? 2.842 -14.188 -3.924 1 96.75 160 ASN A N 1
ATOM 1274 C CA . ASN A 1 160 ? 3.314 -12.883 -4.367 1 96.75 160 ASN A CA 1
ATOM 1275 C C . ASN A 1 160 ? 4.793 -12.68 -4.039 1 96.75 160 ASN A C 1
ATOM 1277 O O . ASN A 1 160 ? 5.16 -12.547 -2.873 1 96.75 160 ASN A O 1
ATOM 1281 N N . ILE A 1 161 ? 5.629 -12.711 -5.109 1 96.38 161 ILE A N 1
ATOM 1282 C CA . ILE A 1 161 ? 7.027 -12.367 -4.883 1 96.38 161 ILE A CA 1
ATOM 1283 C C . ILE A 1 161 ? 7.156 -10.859 -4.652 1 96.38 161 ILE A C 1
ATOM 1285 O O . ILE A 1 161 ? 6.992 -10.07 -5.582 1 96.38 161 ILE A O 1
ATOM 1289 N N . ASN A 1 162 ? 7.332 -10.57 -3.465 1 92.69 162 ASN A N 1
ATOM 1290 C CA . ASN A 1 162 ? 7.5 -9.172 -3.09 1 92.69 162 ASN A CA 1
ATOM 1291 C C . ASN A 1 162 ? 8.977 -8.781 -3.035 1 92.69 162 ASN A C 1
ATOM 1293 O O . ASN A 1 162 ? 9.742 -9.102 -3.949 1 92.69 162 ASN A O 1
ATOM 1297 N N . SER A 1 163 ? 9.445 -7.902 -2.164 1 87.81 163 SER A N 1
ATOM 1298 C CA . SER A 1 163 ? 10.836 -7.492 -2.018 1 87.81 163 SER A CA 1
ATOM 1299 C C . SER A 1 163 ? 11.273 -7.527 -0.557 1 87.81 163 SER A C 1
ATOM 1301 O O . SER A 1 163 ? 10.531 -7.102 0.329 1 87.81 163 SER A O 1
ATOM 1303 N N . SER A 1 164 ? 12.477 -8.078 -0.347 1 86.94 164 SER A N 1
ATOM 1304 C CA . SER A 1 164 ? 13.039 -8.031 0.998 1 86.94 164 SER A CA 1
ATOM 1305 C C . SER A 1 164 ? 13.523 -6.629 1.348 1 86.94 164 SER A C 1
ATOM 1307 O O . SER A 1 164 ? 13.695 -6.301 2.523 1 86.94 164 SER A O 1
ATOM 1309 N N . LEU A 1 165 ? 13.695 -5.812 0.323 1 81.44 165 LEU A N 1
ATOM 1310 C CA . LEU A 1 165 ? 14.234 -4.473 0.526 1 81.44 165 LEU A CA 1
ATOM 1311 C C . LEU A 1 165 ? 13.109 -3.447 0.638 1 81.44 165 LEU A C 1
ATOM 1313 O O . LEU A 1 165 ? 13.008 -2.738 1.643 1 81.44 165 LEU A O 1
ATOM 1317 N N . TRP A 1 166 ? 12.195 -3.502 -0.263 1 80.19 166 TRP A N 1
ATOM 1318 C CA . TRP A 1 166 ? 11.289 -2.377 -0.463 1 80.19 166 TRP A CA 1
ATOM 1319 C C . TRP A 1 166 ? 10.023 -2.543 0.374 1 80.19 166 TRP A C 1
ATOM 1321 O O . TRP A 1 166 ? 9.172 -1.655 0.4 1 80.19 166 TRP A O 1
ATOM 1331 N N . ILE A 1 167 ? 9.961 -3.652 1.08 1 84.75 167 ILE A N 1
ATOM 1332 C CA . ILE A 1 167 ? 8.844 -3.852 1.99 1 84.75 167 ILE A CA 1
ATOM 1333 C C . ILE A 1 167 ? 9.039 -3.014 3.25 1 84.75 167 ILE A C 1
ATOM 1335 O O . ILE A 1 167 ? 8.117 -2.855 4.055 1 84.75 167 ILE A O 1
ATOM 1339 N N . GLN A 1 168 ? 10.25 -2.494 3.357 1 83.44 168 GLN A N 1
ATOM 1340 C CA . GLN A 1 168 ? 10.57 -1.532 4.406 1 83.44 168 GLN A CA 1
ATOM 1341 C C . GLN A 1 168 ? 10.664 -0.117 3.844 1 83.44 168 GLN A C 1
ATOM 1343 O O . GLN A 1 168 ? 10.961 0.068 2.658 1 83.44 168 GLN A O 1
ATOM 1348 N N . PRO A 1 169 ? 10.359 0.86 4.734 1 83.44 169 PRO A N 1
ATOM 1349 C CA . PRO A 1 169 ? 10.531 2.23 4.246 1 83.44 169 PRO A CA 1
ATOM 1350 C C . PRO A 1 169 ? 11.969 2.539 3.848 1 83.44 169 PRO A C 1
ATOM 1352 O O . PRO A 1 169 ? 12.906 2.191 4.578 1 83.44 169 PRO A O 1
ATOM 1355 N N . MET A 1 170 ? 12.164 3.121 2.688 1 77.56 170 MET A N 1
ATOM 1356 C CA . MET A 1 170 ? 13.492 3.443 2.184 1 77.56 170 MET A CA 1
ATOM 1357 C C . MET A 1 170 ? 13.547 4.871 1.65 1 77.56 170 MET A C 1
ATOM 1359 O O . MET A 1 170 ? 12.602 5.332 1.006 1 77.56 170 MET A O 1
ATOM 1363 N N . ILE A 1 171 ? 14.664 5.469 1.865 1 73.94 171 ILE A N 1
ATOM 1364 C CA . ILE A 1 171 ? 14.898 6.832 1.405 1 73.94 171 ILE A CA 1
ATOM 1365 C C . ILE A 1 171 ? 14.898 6.871 -0.121 1 73.94 171 ILE A C 1
ATOM 1367 O O . ILE A 1 171 ? 15.469 5.992 -0.771 1 73.94 171 ILE A O 1
ATOM 1371 N N . PHE A 1 172 ? 14.156 7.77 -0.686 1 72.81 172 PHE A N 1
ATOM 1372 C CA . PHE A 1 172 ? 14.062 8.102 -2.102 1 72.81 172 PHE A CA 1
ATOM 1373 C C . PHE A 1 172 ? 13.297 7.027 -2.861 1 72.81 172 PHE A C 1
ATOM 1375 O O . PHE A 1 172 ? 13.359 6.965 -4.09 1 72.81 172 PHE A O 1
ATOM 1382 N N . LYS A 1 173 ? 12.719 6.156 -2.113 1 79.5 173 LYS A N 1
ATOM 1383 C CA . LYS A 1 173 ? 11.938 5.094 -2.742 1 79.5 173 LYS A CA 1
ATOM 1384 C C . LYS A 1 173 ? 10.531 5.016 -2.152 1 79.5 173 LYS A C 1
ATOM 1386 O O . LYS A 1 173 ? 9.945 3.936 -2.082 1 79.5 173 LYS A O 1
ATOM 1391 N N . SER A 1 174 ? 10.07 6.121 -1.661 1 84.06 174 SER A N 1
ATOM 1392 C CA . SER A 1 174 ? 8.812 6.141 -0.922 1 84.06 174 SER A CA 1
ATOM 1393 C C . SER A 1 174 ? 7.668 5.598 -1.769 1 84.06 174 SER A C 1
ATOM 1395 O O . SER A 1 174 ? 6.824 4.848 -1.274 1 84.06 174 SER A O 1
ATOM 1397 N N . LEU A 1 175 ? 7.699 5.98 -3.049 1 83.44 175 LEU A N 1
ATOM 1398 C CA . LEU A 1 175 ? 6.609 5.551 -3.916 1 83.44 175 LEU A CA 1
ATOM 1399 C C . LEU A 1 175 ? 6.738 4.074 -4.266 1 83.44 175 LEU A C 1
ATOM 1401 O O . LEU A 1 175 ? 5.738 3.363 -4.363 1 83.44 175 LEU A O 1
ATOM 1405 N N . LEU A 1 176 ? 7.93 3.635 -4.422 1 83.19 176 LEU A N 1
ATOM 1406 C CA . LEU A 1 176 ? 8.164 2.215 -4.656 1 83.19 176 LEU A CA 1
ATOM 1407 C C . LEU A 1 176 ? 7.746 1.388 -3.443 1 83.19 176 LEU A C 1
ATOM 1409 O O . LEU A 1 176 ? 7.027 0.397 -3.58 1 83.19 176 LEU A O 1
ATOM 1413 N N . CYS A 1 177 ? 8.195 1.77 -2.289 1 87.94 177 CYS A N 1
ATOM 1414 C CA . CYS A 1 177 ? 7.84 1.075 -1.057 1 87.94 177 CYS A CA 1
ATOM 1415 C C . CYS A 1 177 ? 6.332 1.073 -0.848 1 87.94 177 CYS A C 1
ATOM 1417 O O . CYS A 1 177 ? 5.762 0.068 -0.421 1 87.94 177 CYS A O 1
ATOM 1419 N N . SER A 1 178 ? 5.785 2.199 -1.131 1 90.44 178 SER A N 1
ATOM 1420 C CA . SER A 1 178 ? 4.332 2.33 -1.04 1 90.44 178 SER A CA 1
ATOM 1421 C C . SER A 1 178 ? 3.629 1.295 -1.912 1 90.44 178 SER A C 1
ATOM 1423 O O . SER A 1 178 ? 2.727 0.595 -1.449 1 90.44 178 SER A O 1
ATOM 1425 N N . SER A 1 179 ? 4.027 1.152 -3.098 1 89 179 SER A N 1
ATOM 1426 C CA . SER A 1 179 ? 3.424 0.205 -4.031 1 89 179 SER A CA 1
ATOM 1427 C C . SER A 1 179 ? 3.631 -1.233 -3.568 1 89 179 SER A C 1
ATOM 1429 O O . SER A 1 179 ? 2.717 -2.055 -3.648 1 89 179 SER A O 1
ATOM 1431 N N . ARG A 1 180 ? 4.766 -1.53 -3.111 1 90.19 180 ARG A N 1
ATOM 1432 C CA . ARG A 1 180 ? 5.059 -2.881 -2.645 1 90.19 180 ARG A CA 1
ATOM 1433 C C . ARG A 1 180 ? 4.215 -3.234 -1.424 1 90.19 180 ARG A C 1
ATOM 1435 O O . ARG A 1 180 ? 3.748 -4.367 -1.293 1 90.19 180 ARG A O 1
ATOM 1442 N N . LYS A 1 181 ? 4.035 -2.307 -0.584 1 93.44 181 LYS A N 1
ATOM 1443 C CA . LYS A 1 181 ? 3.209 -2.557 0.594 1 93.44 181 LYS A CA 1
ATOM 1444 C C . LYS A 1 181 ? 1.737 -2.699 0.214 1 93.44 181 LYS A C 1
ATOM 1446 O O . LYS A 1 181 ? 1.003 -3.471 0.835 1 93.44 181 LYS A O 1
ATOM 1451 N N . ALA A 1 182 ? 1.368 -1.911 -0.785 1 93.56 182 ALA A N 1
ATOM 1452 C CA . ALA A 1 182 ? 0.01 -2.074 -1.298 1 93.56 182 ALA A CA 1
ATOM 1453 C C . ALA A 1 182 ? -0.225 -3.502 -1.784 1 93.56 182 ALA A C 1
ATOM 1455 O O . ALA A 1 182 ? -1.231 -4.125 -1.437 1 93.56 182 ALA A O 1
ATOM 1456 N N . ARG A 1 183 ? 0.659 -3.926 -2.541 1 93.12 183 ARG A N 1
ATOM 1457 C CA . ARG A 1 183 ? 0.558 -5.281 -3.072 1 93.12 183 ARG A CA 1
ATOM 1458 C C . ARG A 1 183 ? 0.578 -6.312 -1.951 1 93.12 183 ARG A C 1
ATOM 1460 O O . ARG A 1 183 ? -0.208 -7.262 -1.96 1 93.12 183 ARG A O 1
ATOM 1467 N N . ASP A 1 184 ? 1.436 -6.184 -1.042 1 94.69 184 ASP A N 1
ATOM 1468 C CA . ASP A 1 184 ? 1.521 -7.047 0.132 1 94.69 184 ASP A CA 1
ATOM 1469 C C . ASP A 1 184 ? 0.17 -7.152 0.836 1 94.69 184 ASP A C 1
ATOM 1471 O O . ASP A 1 184 ? -0.313 -8.25 1.104 1 94.69 184 ASP A O 1
ATOM 1475 N N . MET A 1 185 ? -0.434 -6.016 1.102 1 94.19 185 MET A N 1
ATOM 1476 C CA . MET A 1 185 ? -1.699 -5.977 1.83 1 94.19 185 MET A CA 1
ATOM 1477 C C . MET A 1 185 ? -2.816 -6.617 1.014 1 94.19 185 MET A C 1
ATOM 1479 O O . MET A 1 185 ? -3.699 -7.273 1.569 1 94.19 185 MET A O 1
ATOM 1483 N N . TYR A 1 186 ? -2.809 -6.418 -0.278 1 92.56 186 TYR A N 1
ATOM 1484 C CA . TYR A 1 186 ? -3.814 -7.059 -1.117 1 92.56 186 TYR A CA 1
ATOM 1485 C C . TYR A 1 186 ? -3.811 -8.57 -0.914 1 92.56 186 TYR A C 1
ATOM 1487 O O . TYR A 1 186 ? -4.859 -9.172 -0.666 1 92.56 186 TYR A O 1
ATOM 1495 N N . PHE A 1 187 ? -2.701 -9.172 -0.955 1 94.12 187 PHE A N 1
ATOM 1496 C CA . PHE A 1 187 ? -2.615 -10.625 -0.879 1 94.12 187 PHE A CA 1
ATOM 1497 C C . PHE A 1 187 ? -2.93 -11.117 0.53 1 94.12 187 PHE A C 1
ATOM 1499 O O . PHE A 1 187 ? -3.496 -12.195 0.706 1 94.12 187 PHE A O 1
ATOM 1506 N N . ARG A 1 188 ? -2.58 -10.305 1.539 1 92.94 188 ARG A N 1
ATOM 1507 C CA . ARG A 1 188 ? -3.008 -10.625 2.895 1 92.94 188 ARG A CA 1
ATOM 1508 C C . ARG A 1 188 ? -4.527 -10.648 2.998 1 92.94 188 ARG A C 1
ATOM 1510 O O . ARG A 1 188 ? -5.102 -11.555 3.607 1 92.94 188 ARG A O 1
ATOM 1517 N N . SER A 1 189 ? -5.129 -9.672 2.422 1 89.56 189 SER A N 1
ATOM 1518 C CA . SER A 1 189 ? -6.578 -9.539 2.494 1 89.56 189 SER A CA 1
ATOM 1519 C C . SER A 1 189 ? -7.273 -10.664 1.73 1 89.56 189 SER A C 1
ATOM 1521 O O . SER A 1 189 ? -8.281 -11.203 2.189 1 89.56 189 SER A O 1
ATOM 1523 N N . VAL A 1 190 ? -6.695 -10.961 0.604 1 89.94 190 VAL A N 1
ATOM 1524 C CA . VAL A 1 190 ? -7.277 -12.023 -0.206 1 89.94 190 VAL A CA 1
ATOM 1525 C C . VAL A 1 190 ? -7.164 -13.359 0.533 1 89.94 190 VAL A C 1
ATOM 1527 O O . VAL A 1 190 ? -8.07 -14.188 0.472 1 89.94 190 VAL A O 1
ATOM 1530 N N . ALA A 1 191 ? -6.039 -13.625 1.16 1 90.81 191 ALA A N 1
ATOM 1531 C CA . ALA A 1 191 ? -5.879 -14.844 1.958 1 90.81 191 ALA A CA 1
ATOM 1532 C C . ALA A 1 191 ? -6.973 -14.953 3.014 1 90.81 191 ALA A C 1
ATOM 1534 O O . ALA A 1 191 ? -7.543 -16.031 3.217 1 90.81 191 ALA A O 1
ATOM 1535 N N . ALA A 1 192 ? -7.238 -13.844 3.652 1 84.44 192 ALA A N 1
ATOM 1536 C CA . ALA A 1 192 ? -8.281 -13.828 4.668 1 84.44 192 ALA A CA 1
ATOM 1537 C C . ALA A 1 192 ? -9.656 -14.039 4.043 1 84.44 192 ALA A C 1
ATOM 1539 O O . ALA A 1 192 ? -10.469 -14.82 4.551 1 84.44 192 ALA A O 1
ATOM 1540 N N . GLU A 1 193 ? -9.898 -13.445 2.943 1 83.5 193 GLU A N 1
ATOM 1541 C CA . GLU A 1 193 ? -11.188 -13.469 2.258 1 83.5 193 GLU A CA 1
ATOM 1542 C C . GLU A 1 193 ? -11.492 -14.859 1.71 1 83.5 193 GLU A C 1
ATOM 1544 O O . GLU A 1 193 ? -12.633 -15.328 1.779 1 83.5 193 GLU A O 1
ATOM 1549 N N . GLU A 1 194 ? -10.492 -15.484 1.232 1 87.38 194 GLU A N 1
ATOM 1550 C CA . GLU A 1 194 ? -10.688 -16.734 0.5 1 87.38 194 GLU A CA 1
ATOM 1551 C C . GLU A 1 194 ? -10.273 -17.938 1.34 1 87.38 194 GLU A C 1
ATOM 1553 O O . GLU A 1 194 ? -10.188 -19.062 0.83 1 87.38 194 GLU A O 1
ATOM 1558 N N . ALA A 1 195 ? -10.047 -17.703 2.607 1 86.19 195 ALA A N 1
ATOM 1559 C CA . ALA A 1 195 ? -9.594 -18.781 3.479 1 86.19 195 ALA A CA 1
ATOM 1560 C C . ALA A 1 195 ? -10.586 -19.938 3.479 1 86.19 195 ALA A C 1
ATOM 1562 O O . ALA A 1 195 ? -10.188 -21.109 3.385 1 86.19 195 ALA A O 1
ATOM 1563 N N . ALA A 1 196 ? -11.883 -19.656 3.504 1 85.62 196 ALA A N 1
ATOM 1564 C CA . ALA A 1 196 ? -12.922 -20.672 3.566 1 85.62 196 ALA A CA 1
ATOM 1565 C C . ALA A 1 196 ? -13.008 -21.453 2.254 1 85.62 196 ALA A C 1
ATOM 1567 O O . ALA A 1 196 ? -13.508 -22.578 2.221 1 85.62 196 ALA A O 1
ATOM 1568 N N . ASN A 1 197 ? -12.484 -20.891 1.233 1 89.12 197 ASN A N 1
ATOM 1569 C CA . ASN A 1 197 ? -12.539 -21.531 -0.081 1 89.12 197 ASN A CA 1
ATOM 1570 C C . ASN A 1 197 ? -11.258 -22.297 -0.385 1 89.12 197 ASN A C 1
ATOM 1572 O O . ASN A 1 197 ? -11.023 -22.703 -1.527 1 89.12 197 ASN A O 1
ATOM 1576 N N . GLY A 1 198 ? -10.406 -22.422 0.593 1 88.94 198 GLY A N 1
ATOM 1577 C CA . GLY A 1 198 ? -9.219 -23.234 0.414 1 88.94 198 GLY A CA 1
ATOM 1578 C C . GLY A 1 198 ? -8.078 -22.484 -0.256 1 88.94 198 GLY A C 1
ATOM 1579 O O . GLY A 1 198 ? -7.184 -23.109 -0.841 1 88.94 198 GLY A O 1
ATOM 1580 N N . VAL A 1 199 ? -8.125 -21.25 -0.208 1 91.88 199 VAL A N 1
ATOM 1581 C CA . VAL A 1 199 ? -7.086 -20.422 -0.815 1 91.88 199 VAL A CA 1
ATOM 1582 C C . VAL A 1 199 ? -5.992 -20.141 0.21 1 91.88 199 VAL A C 1
ATOM 1584 O O . VAL A 1 199 ? -6.285 -19.75 1.344 1 91.88 199 VAL A O 1
ATOM 1587 N N . ILE A 1 200 ? -4.766 -20.453 -0.188 1 94.25 200 ILE A N 1
ATOM 1588 C CA . ILE A 1 200 ? -3.58 -20.125 0.593 1 94.25 200 ILE A CA 1
ATOM 1589 C C . ILE A 1 200 ? -2.752 -19.078 -0.151 1 94.25 200 ILE A C 1
ATOM 1591 O O . ILE A 1 200 ? -2.541 -19.188 -1.36 1 94.25 200 ILE A O 1
ATOM 1595 N N . ALA A 1 201 ? -2.406 -18.016 0.535 1 94.69 201 ALA A N 1
ATOM 1596 C CA . ALA A 1 201 ? -1.596 -16.969 -0.086 1 94.69 201 ALA A CA 1
ATOM 1597 C C . ALA A 1 201 ? -0.365 -16.656 0.759 1 94.69 201 ALA A C 1
ATOM 1599 O O . ALA A 1 201 ? -0.386 -16.812 1.981 1 94.69 201 ALA A O 1
ATOM 1600 N N . MET A 1 202 ? 0.702 -16.234 0.098 1 95.31 202 MET A N 1
ATOM 1601 C CA . MET A 1 202 ? 1.938 -15.859 0.781 1 95.31 202 MET A CA 1
ATOM 1602 C C . MET A 1 202 ? 2.635 -14.711 0.062 1 95.31 202 MET A C 1
ATOM 1604 O O . MET A 1 202 ? 2.686 -14.68 -1.168 1 95.31 202 MET A O 1
ATOM 1608 N N . ASN A 1 203 ? 3.021 -13.734 0.838 1 96.06 203 ASN A N 1
ATOM 1609 C CA . ASN A 1 203 ? 4.016 -12.781 0.354 1 96.06 203 ASN A CA 1
ATOM 1610 C C . ASN A 1 203 ? 5.434 -13.25 0.652 1 96.06 203 ASN A C 1
ATOM 1612 O O . ASN A 1 203 ? 5.777 -13.516 1.806 1 96.06 203 ASN A O 1
ATOM 1616 N N . TYR A 1 204 ? 6.27 -13.344 -0.386 1 96.44 204 TYR A N 1
ATOM 1617 C CA . TYR A 1 204 ? 7.609 -13.891 -0.191 1 96.44 204 TYR A CA 1
ATOM 1618 C C . TYR A 1 204 ? 8.672 -12.859 -0.554 1 96.44 204 TYR A C 1
ATOM 1620 O O . TYR A 1 204 ? 8.656 -12.305 -1.654 1 96.44 204 TYR A O 1
ATOM 1628 N N . GLY A 1 205 ? 9.516 -12.484 0.376 1 94.94 205 GLY A N 1
ATOM 1629 C CA . GLY A 1 205 ? 10.727 -11.719 0.102 1 94.94 205 GLY A CA 1
ATOM 1630 C C . GLY A 1 205 ? 11.906 -12.594 -0.285 1 94.94 205 GLY A C 1
ATOM 1631 O O . GLY A 1 205 ? 12.469 -13.297 0.557 1 94.94 205 GLY A O 1
ATOM 1632 N N . PRO A 1 206 ? 12.32 -12.547 -1.456 1 94.62 206 PRO A N 1
ATOM 1633 C CA . PRO A 1 206 ? 13.273 -13.531 -1.969 1 94.62 206 PRO A CA 1
ATOM 1634 C C . PRO A 1 206 ? 14.711 -13.242 -1.525 1 94.62 206 PRO A C 1
ATOM 1636 O O . PRO A 1 206 ? 15.625 -14.016 -1.835 1 94.62 206 PRO A O 1
ATOM 1639 N N . GLY A 1 207 ? 14.93 -12.219 -0.787 1 91.44 207 GLY A N 1
ATOM 1640 C CA . GLY A 1 207 ? 16.281 -11.797 -0.452 1 91.44 207 GLY A CA 1
ATOM 1641 C C . GLY A 1 207 ? 16.828 -10.734 -1.39 1 91.44 207 GLY A C 1
ATOM 1642 O O . GLY A 1 207 ? 16.125 -10.266 -2.281 1 91.44 207 GLY A O 1
ATOM 1643 N N . ILE A 1 208 ? 18.016 -10.258 -1.107 1 86.88 208 ILE A N 1
ATOM 1644 C CA . ILE A 1 208 ? 18.672 -9.234 -1.91 1 86.88 208 ILE A CA 1
ATOM 1645 C C . ILE A 1 208 ? 19.688 -9.883 -2.85 1 86.88 208 ILE A C 1
ATOM 1647 O O . ILE A 1 208 ? 20.562 -10.625 -2.408 1 86.88 208 ILE A O 1
ATOM 1651 N N . PHE A 1 209 ? 19.5 -9.57 -4.125 1 86.38 209 PHE A N 1
ATOM 1652 C CA . PHE A 1 209 ? 20.375 -10.188 -5.117 1 86.38 209 PHE A CA 1
ATOM 1653 C C . PHE A 1 209 ? 21.641 -9.383 -5.297 1 86.38 209 PHE A C 1
ATOM 1655 O O . PHE A 1 209 ? 21.719 -8.219 -4.895 1 86.38 209 PHE A O 1
ATOM 1662 N N . GLU A 1 210 ? 22.609 -10.031 -5.93 1 77.69 210 GLU A N 1
ATOM 1663 C CA . GLU A 1 210 ? 23.906 -9.398 -6.156 1 77.69 210 GLU A CA 1
ATOM 1664 C C . GLU A 1 210 ? 23.766 -8.156 -7.027 1 77.69 210 GLU A C 1
ATOM 1666 O O . GLU A 1 210 ? 24.531 -7.199 -6.891 1 77.69 210 GLU A O 1
ATOM 1671 N N . SER A 1 211 ? 22.797 -8.188 -7.914 1 68.94 211 SER A N 1
ATOM 1672 C CA . SER A 1 211 ? 22.594 -7.043 -8.797 1 68.94 211 SER A CA 1
ATOM 1673 C C . SER A 1 211 ? 22.25 -5.785 -8.008 1 68.94 211 SER A C 1
ATOM 1675 O O . SER A 1 211 ? 22.344 -4.672 -8.523 1 68.94 211 SER A O 1
ATOM 1677 N N . HIS A 1 212 ? 21.875 -5.906 -6.816 1 63.75 212 HIS A N 1
ATOM 1678 C CA . HIS A 1 212 ? 21.531 -4.766 -5.973 1 63.75 212 HIS A CA 1
ATOM 1679 C C . HIS A 1 212 ? 22.688 -4.387 -5.059 1 63.75 212 HIS A C 1
ATOM 1681 O O . HIS A 1 212 ? 22.5 -3.721 -4.039 1 63.75 212 HIS A O 1
ATOM 1687 N N . LYS A 1 213 ? 23.75 -4.727 -5.379 1 57.84 213 LYS A N 1
ATOM 1688 C CA . LYS A 1 213 ? 24.922 -4.391 -4.578 1 57.84 213 LYS A CA 1
ATOM 1689 C C . LYS A 1 213 ? 25.297 -2.92 -4.742 1 57.84 213 LYS A C 1
ATOM 1691 O O . LYS A 1 213 ? 25.156 -2.355 -5.828 1 57.84 213 LYS A O 1
ATOM 1696 N N . PRO A 1 214 ? 25.609 -2.281 -3.49 1 57.28 214 PRO A N 1
ATOM 1697 C CA . PRO A 1 214 ? 26.078 -0.901 -3.592 1 57.28 214 PRO A CA 1
ATOM 1698 C C . PRO A 1 214 ? 27.297 -0.764 -4.504 1 57.28 214 PRO A C 1
ATOM 1700 O O . PRO A 1 214 ? 28.109 -1.689 -4.602 1 57.28 214 PRO A O 1
ATOM 1703 N N . VAL A 1 215 ? 27.219 0.237 -5.371 1 56.75 215 VAL A N 1
ATOM 1704 C CA . VAL A 1 215 ? 28.406 0.561 -6.152 1 56.75 215 VAL A CA 1
ATOM 1705 C C . VAL A 1 215 ? 29.312 1.497 -5.355 1 56.75 215 VAL A C 1
ATOM 1707 O O . VAL A 1 215 ? 28.844 2.457 -4.742 1 56.75 215 VAL A O 1
ATOM 1710 N N . TYR A 1 216 ? 30.5 1.004 -5.156 1 53.34 216 TYR A N 1
ATOM 1711 C CA . TYR A 1 216 ? 31.469 1.762 -4.379 1 53.34 216 TYR A CA 1
ATOM 1712 C C . TYR A 1 216 ? 32.438 2.52 -5.293 1 53.34 216 TYR A C 1
ATOM 1714 O O . TYR A 1 216 ? 32.688 2.084 -6.41 1 53.34 216 TYR A O 1
ATOM 1722 N N . ASP A 1 217 ? 32.562 3.83 -4.891 1 52.84 217 ASP A N 1
ATOM 1723 C CA . ASP A 1 217 ? 33.656 4.539 -5.586 1 52.84 217 ASP A CA 1
ATOM 1724 C C . ASP A 1 217 ? 35 4.012 -5.172 1 52.84 217 ASP A C 1
ATOM 1726 O O . ASP A 1 217 ? 35.094 3.018 -4.445 1 52.84 217 ASP A O 1
ATOM 1730 N N . CYS A 1 218 ? 36.031 4.57 -5.934 1 57.78 218 CYS A N 1
ATOM 1731 C CA . CYS A 1 218 ? 37.438 4.16 -5.797 1 57.78 218 CYS A CA 1
ATOM 1732 C C . CYS A 1 218 ? 37.875 4.238 -4.34 1 57.78 218 CYS A C 1
ATOM 1734 O O . CYS A 1 218 ? 38.844 3.578 -3.949 1 57.78 218 CYS A O 1
ATOM 1736 N N . ASN A 1 219 ? 37.188 4.957 -3.594 1 53.62 219 ASN A N 1
ATOM 1737 C CA . ASN A 1 219 ? 37.562 5.105 -2.188 1 53.62 219 ASN A CA 1
ATOM 1738 C C . ASN A 1 219 ? 36.656 4.281 -1.285 1 53.62 219 ASN A C 1
ATOM 1740 O O . ASN A 1 219 ? 36.594 4.512 -0.075 1 53.62 219 ASN A O 1
ATOM 1744 N N . ASN A 1 220 ? 35.969 3.406 -1.942 1 51.84 220 ASN A N 1
ATOM 1745 C CA . ASN A 1 220 ? 35.062 2.479 -1.262 1 51.84 220 ASN A CA 1
ATOM 1746 C C . ASN A 1 220 ? 33.875 3.197 -0.668 1 51.84 220 ASN A C 1
ATOM 1748 O O . ASN A 1 220 ? 33.281 2.738 0.319 1 51.84 220 ASN A O 1
ATOM 1752 N N . ASN A 1 221 ? 33.812 4.477 -1.095 1 51.34 221 ASN A N 1
ATOM 1753 C CA . ASN A 1 221 ? 32.562 5.148 -0.746 1 51.34 221 ASN A CA 1
ATOM 1754 C C . ASN A 1 221 ? 31.406 4.645 -1.593 1 51.34 221 ASN A C 1
ATOM 1756 O O . ASN A 1 221 ? 31.578 4.312 -2.766 1 51.34 221 ASN A O 1
ATOM 1760 N N . ILE A 1 222 ? 30.516 4.301 -0.906 1 52.44 222 ILE A N 1
ATOM 1761 C CA . ILE A 1 222 ? 29.328 3.902 -1.637 1 52.44 222 ILE A CA 1
ATOM 1762 C C . ILE A 1 222 ? 28.906 5.02 -2.588 1 52.44 222 ILE A C 1
ATOM 1764 O O . ILE A 1 222 ? 28.734 6.168 -2.17 1 52.44 222 ILE A O 1
ATOM 1768 N N . ILE A 1 223 ? 29.344 5.023 -3.885 1 47.44 223 ILE A N 1
ATOM 1769 C CA . ILE A 1 223 ? 28.922 6.035 -4.852 1 47.44 223 ILE A CA 1
ATOM 1770 C C . ILE A 1 223 ? 27.422 5.941 -5.086 1 47.44 223 ILE A C 1
ATOM 1772 O O . ILE A 1 223 ? 26.719 6.957 -5.094 1 47.44 223 ILE A O 1
ATOM 1776 N N . ASP A 1 224 ? 27.109 5.043 -5.871 1 47.53 224 ASP A N 1
ATOM 1777 C CA . ASP A 1 224 ? 25.844 5.098 -6.59 1 47.53 224 ASP A CA 1
ATOM 1778 C C . ASP A 1 224 ? 24.703 4.539 -5.742 1 47.53 224 ASP A C 1
ATOM 1780 O O . ASP A 1 224 ? 23.547 4.609 -6.137 1 47.53 224 ASP A O 1
ATOM 1784 N N . ILE A 1 225 ? 24.953 3.602 -4.871 1 48.94 225 ILE A N 1
ATOM 1785 C CA . ILE A 1 225 ? 23.719 2.855 -4.613 1 48.94 225 ILE A CA 1
ATOM 1786 C C . ILE A 1 225 ? 22.812 3.656 -3.678 1 48.94 225 ILE A C 1
ATOM 1788 O O . ILE A 1 225 ? 23.016 3.664 -2.461 1 48.94 225 ILE A O 1
ATOM 1792 N N . GLU A 1 226 ? 22.297 4.652 -4.086 1 47.56 226 GLU A N 1
ATOM 1793 C CA . GLU A 1 226 ? 21.25 5.453 -3.467 1 47.56 226 GLU A CA 1
ATOM 1794 C C . GLU A 1 226 ? 20.281 4.578 -2.688 1 47.56 226 GLU A C 1
ATOM 1796 O O . GLU A 1 226 ? 19.75 4.996 -1.654 1 47.56 226 GLU A O 1
ATOM 1801 N N . ASP A 1 227 ? 20.109 3.268 -3.188 1 50.28 227 ASP A N 1
ATOM 1802 C CA . ASP A 1 227 ? 19.031 2.443 -2.678 1 50.28 227 ASP A CA 1
ATOM 1803 C C . ASP A 1 227 ? 19.312 1.972 -1.254 1 50.28 227 ASP A C 1
ATOM 1805 O O . ASP A 1 227 ? 18.391 1.598 -0.521 1 50.28 227 ASP A O 1
ATOM 1809 N N . LEU A 1 228 ? 20.75 1.882 -1.005 1 52.78 228 LEU A N 1
ATOM 1810 C CA . LEU A 1 228 ? 21.125 1.252 0.254 1 52.78 228 LEU A CA 1
ATOM 1811 C C . LEU A 1 228 ? 21.797 2.26 1.184 1 52.78 228 LEU A C 1
ATOM 1813 O O . LEU A 1 228 ? 22.172 1.918 2.309 1 52.78 228 LEU A O 1
ATOM 1817 N N . VAL A 1 229 ? 21.828 3.482 0.615 1 44.69 229 VAL A N 1
ATOM 1818 C CA . VAL A 1 229 ? 22.609 4.496 1.312 1 44.69 229 VAL A CA 1
ATOM 1819 C C . VAL A 1 229 ? 21.922 4.871 2.623 1 44.69 229 VAL A C 1
ATOM 1821 O O . VAL A 1 229 ? 20.781 5.371 2.619 1 44.69 229 VAL A O 1
ATOM 1824 N N . GLY A 1 230 ? 22.266 4.008 3.648 1 53.84 230 GLY A N 1
ATOM 1825 C CA . GLY A 1 230 ? 22.094 4.504 5.004 1 53.84 230 GLY A CA 1
ATOM 1826 C C . GLY A 1 230 ? 21.688 3.42 5.988 1 53.84 230 GLY A C 1
ATOM 1827 O O . GLY A 1 230 ? 21.625 3.666 7.195 1 53.84 230 GLY A O 1
ATOM 1828 N N . ASP A 1 231 ? 21.203 2.316 5.312 1 60.47 231 ASP A N 1
ATOM 1829 C CA . ASP A 1 231 ? 20.828 1.362 6.348 1 60.47 231 ASP A CA 1
ATOM 1830 C C . ASP A 1 231 ? 21.859 0.255 6.488 1 60.47 231 ASP A C 1
ATOM 1832 O O . ASP A 1 231 ? 21.844 -0.718 5.734 1 60.47 231 ASP A O 1
ATOM 1836 N N . ASN A 1 232 ? 22.859 0.528 7.305 1 65.19 232 ASN A N 1
ATOM 1837 C CA . ASN A 1 232 ? 23.953 -0.398 7.605 1 65.19 232 ASN A CA 1
ATOM 1838 C C . ASN A 1 232 ? 23.438 -1.821 7.801 1 65.19 232 ASN A C 1
ATOM 1840 O O . ASN A 1 232 ? 24.141 -2.787 7.504 1 65.19 232 ASN A O 1
ATOM 1844 N N . LYS A 1 233 ? 22.234 -1.932 8.219 1 72.19 233 LYS A N 1
ATOM 1845 C CA . LYS A 1 233 ? 21.672 -3.26 8.453 1 72.19 233 LYS A CA 1
ATOM 1846 C C . LYS A 1 233 ? 21.438 -3.994 7.133 1 72.19 233 LYS A C 1
ATOM 1848 O O . LYS A 1 233 ? 21.75 -5.18 7.012 1 72.19 233 LYS A O 1
ATOM 1853 N N . ILE A 1 234 ? 21.016 -3.342 6.07 1 74.44 234 ILE A N 1
ATOM 1854 C CA . ILE A 1 234 ? 20.734 -3.928 4.766 1 74.44 234 ILE A CA 1
ATOM 1855 C C . ILE A 1 234 ? 22.031 -4.305 4.066 1 74.44 234 ILE A C 1
ATOM 1857 O O . ILE A 1 234 ? 22.109 -5.344 3.404 1 74.44 234 ILE A O 1
ATOM 1861 N N . LEU A 1 235 ? 23.016 -3.473 4.324 1 71.62 235 LEU A N 1
ATOM 1862 C CA . LEU A 1 235 ? 24.312 -3.689 3.676 1 71.62 235 LEU A CA 1
ATOM 1863 C C . LEU A 1 235 ? 24.969 -4.973 4.18 1 71.62 235 LEU A C 1
ATOM 1865 O O . LEU A 1 235 ? 25.734 -5.613 3.455 1 71.62 235 LEU A O 1
ATOM 1869 N N . LYS A 1 236 ? 24.625 -5.363 5.328 1 77.62 236 LYS A N 1
ATOM 1870 C CA . LYS A 1 236 ? 25.281 -6.512 5.957 1 77.62 236 LYS A CA 1
ATOM 1871 C C . LYS A 1 236 ? 24.547 -7.809 5.617 1 77.62 236 LYS A C 1
ATOM 1873 O O . LYS A 1 236 ? 25.062 -8.898 5.855 1 77.62 236 LYS A O 1
ATOM 1878 N N . LEU A 1 237 ? 23.453 -7.715 4.984 1 83.12 237 LEU A N 1
ATOM 1879 C CA . LEU A 1 237 ? 22.719 -8.922 4.629 1 83.12 237 LEU A CA 1
ATOM 1880 C C . LEU A 1 237 ? 23.391 -9.656 3.477 1 83.12 237 LEU A C 1
ATOM 1882 O O . LEU A 1 237 ? 23.812 -9.031 2.504 1 83.12 237 LEU A O 1
ATOM 1886 N N . PRO A 1 238 ? 23.484 -10.984 3.646 1 86.94 238 PRO A N 1
ATOM 1887 C CA . PRO A 1 238 ? 24.078 -11.742 2.535 1 86.94 238 PRO A CA 1
ATOM 1888 C C . PRO A 1 238 ? 23.234 -11.656 1.261 1 86.94 238 PRO A C 1
ATOM 1890 O O . PRO A 1 238 ? 22 -11.648 1.326 1 86.94 238 PRO A O 1
ATOM 1893 N N . ARG A 1 239 ? 23.922 -11.562 0.167 1 88.44 239 ARG A N 1
ATOM 1894 C CA . ARG A 1 239 ? 23.234 -11.609 -1.125 1 88.44 239 ARG A CA 1
ATOM 1895 C C . ARG A 1 239 ? 22.812 -13.031 -1.479 1 88.44 239 ARG A C 1
ATOM 1897 O O . ARG A 1 239 ? 23.453 -13.992 -1.051 1 88.44 239 ARG A O 1
ATOM 1904 N N . VAL A 1 240 ? 21.734 -13.141 -2.211 1 92.19 240 VAL A N 1
ATOM 1905 C CA . VAL A 1 240 ? 21.094 -14.422 -2.449 1 92.19 240 VAL A CA 1
ATOM 1906 C C . VAL A 1 240 ? 21.062 -14.719 -3.947 1 92.19 240 VAL A C 1
ATOM 1908 O O . VAL A 1 240 ? 20.812 -13.82 -4.754 1 92.19 240 VAL A O 1
ATOM 1911 N N . GLU A 1 241 ? 21.297 -15.945 -4.285 1 94.12 241 GLU A N 1
ATOM 1912 C CA . GLU A 1 241 ? 21.156 -16.375 -5.676 1 94.12 241 GLU A CA 1
ATOM 1913 C C . GLU A 1 241 ? 19.719 -16.812 -5.969 1 94.12 241 GLU A C 1
ATOM 1915 O O . GLU A 1 241 ? 19.062 -17.422 -5.117 1 94.12 241 GLU A O 1
ATOM 1920 N N . PRO A 1 242 ? 19.281 -16.594 -7.195 1 94.75 242 PRO A N 1
ATOM 1921 C CA . PRO A 1 242 ? 17.922 -16.953 -7.566 1 94.75 242 PRO A CA 1
ATOM 1922 C C . PRO A 1 242 ? 17.578 -18.422 -7.266 1 94.75 242 PRO A C 1
ATOM 1924 O O . PRO A 1 242 ? 16.5 -18.719 -6.746 1 94.75 242 PRO A O 1
ATOM 1927 N N . LEU A 1 243 ? 18.516 -19.266 -7.523 1 97.06 243 LEU A N 1
ATOM 1928 C CA . LEU A 1 243 ? 18.266 -20.688 -7.289 1 97.06 243 LEU A CA 1
ATOM 1929 C C . LEU A 1 243 ? 18.109 -20.969 -5.797 1 97.06 243 LEU A C 1
ATOM 1931 O O . LEU A 1 243 ? 17.234 -21.734 -5.391 1 97.06 243 LEU A O 1
ATOM 1935 N N . GLN A 1 244 ? 18.953 -20.328 -5.004 1 96.56 244 GLN A N 1
ATOM 1936 C CA . GLN A 1 244 ? 18.938 -20.547 -3.561 1 96.56 244 GLN A CA 1
ATOM 1937 C C . GLN A 1 244 ? 17.578 -20.156 -2.967 1 96.56 244 GLN A C 1
ATOM 1939 O O . GLN A 1 244 ? 17 -20.906 -2.184 1 96.56 244 GLN A O 1
ATOM 1944 N N . THR A 1 245 ? 17.141 -19 -3.303 1 96.44 245 THR A N 1
ATOM 1945 C CA . THR A 1 245 ? 15.883 -18.516 -2.727 1 96.44 245 THR A CA 1
ATOM 1946 C C . THR A 1 245 ? 14.695 -19.297 -3.281 1 96.44 245 THR A C 1
ATOM 1948 O O . THR A 1 245 ? 13.711 -19.516 -2.576 1 96.44 245 THR A O 1
ATOM 1951 N N . THR A 1 246 ? 14.727 -19.781 -4.555 1 97.31 246 THR A N 1
ATOM 1952 C CA . THR A 1 246 ? 13.672 -20.609 -5.133 1 97.31 246 THR A CA 1
ATOM 1953 C C . THR A 1 246 ? 13.531 -21.922 -4.371 1 97.31 246 THR A C 1
ATOM 1955 O O . THR A 1 246 ? 12.422 -22.312 -4.004 1 97.31 246 THR A O 1
ATOM 1958 N N . LEU A 1 247 ? 14.633 -22.547 -4.113 1 97.25 247 LEU A N 1
ATOM 1959 C CA . LEU A 1 247 ? 14.617 -23.828 -3.402 1 97.25 247 LEU A CA 1
ATOM 1960 C C . LEU A 1 247 ? 14.125 -23.641 -1.97 1 97.25 247 LEU A C 1
ATOM 1962 O O . LEU A 1 247 ? 13.406 -24.5 -1.444 1 97.25 247 LEU A O 1
ATOM 1966 N N . LYS A 1 248 ? 14.562 -22.594 -1.362 1 96 248 LYS A N 1
ATOM 1967 C CA . LYS A 1 248 ? 14.07 -22.328 -0.016 1 96 248 LYS A CA 1
ATOM 1968 C C . LYS A 1 248 ? 12.555 -22.141 -0.018 1 96 248 LYS A C 1
ATOM 1970 O O . LYS A 1 248 ? 11.852 -22.656 0.854 1 96 248 LYS A O 1
ATOM 1975 N N . LEU A 1 249 ? 12.055 -21.359 -0.979 1 96.56 249 LEU A N 1
ATOM 1976 C CA . LEU A 1 249 ? 10.609 -21.156 -1.095 1 96.56 249 LEU A CA 1
ATOM 1977 C C . LEU A 1 249 ? 9.891 -22.484 -1.263 1 96.56 249 LEU A C 1
ATOM 1979 O O . LEU A 1 249 ? 8.883 -22.75 -0.595 1 96.56 249 LEU A O 1
ATOM 1983 N N . ILE A 1 250 ? 10.383 -23.375 -2.121 1 96.44 250 ILE A N 1
ATOM 1984 C CA . ILE A 1 250 ? 9.781 -24.688 -2.365 1 96.44 250 ILE A CA 1
ATOM 1985 C C . ILE A 1 250 ? 9.773 -25.5 -1.074 1 96.44 250 ILE A C 1
ATOM 1987 O O . ILE A 1 250 ? 8.766 -26.141 -0.742 1 96.44 250 ILE A O 1
ATOM 1991 N N . ASN A 1 2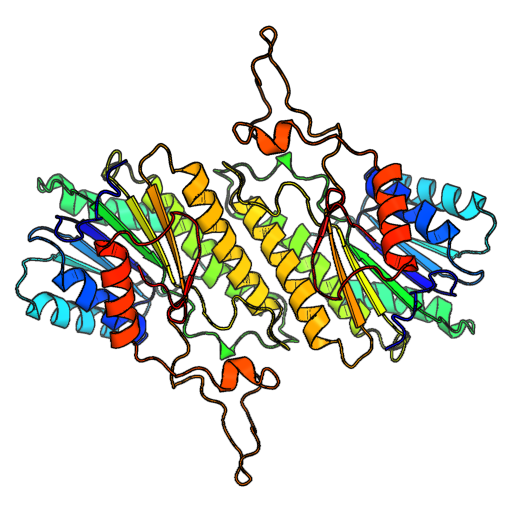51 ? 10.852 -25.422 -0.355 1 94.38 251 ASN A N 1
ATOM 1992 C CA . ASN A 1 251 ? 10.922 -26.125 0.918 1 94.38 251 ASN A CA 1
ATOM 1993 C C . ASN A 1 251 ? 9.883 -25.609 1.906 1 94.38 251 ASN A C 1
ATOM 1995 O O . ASN A 1 251 ? 9.234 -26.406 2.604 1 94.38 251 ASN A O 1
ATOM 1999 N N . ILE A 1 252 ? 9.758 -24.328 1.983 1 93.81 252 ILE A N 1
ATOM 2000 C CA . ILE A 1 252 ? 8.781 -23.719 2.877 1 93.81 252 ILE A CA 1
ATOM 2001 C C . ILE A 1 252 ? 7.375 -24.172 2.5 1 93.81 252 ILE A C 1
ATOM 2003 O O . ILE A 1 252 ? 6.57 -24.516 3.373 1 93.81 252 ILE A O 1
ATOM 2007 N N . LEU A 1 253 ? 7.086 -24.188 1.231 1 93.81 253 LEU A N 1
ATOM 2008 C CA . LEU A 1 253 ? 5.773 -24.609 0.744 1 93.81 253 LEU A CA 1
ATOM 2009 C C . LEU A 1 253 ? 5.512 -26.078 1.067 1 93.81 253 LEU A C 1
ATOM 2011 O O . LEU A 1 253 ? 4.445 -26.422 1.571 1 93.81 253 LEU A O 1
ATOM 2015 N N . GLU A 1 254 ? 6.461 -26.938 0.871 1 92.25 254 GLU A N 1
ATOM 2016 C CA . GLU A 1 254 ? 6.297 -28.375 1.059 1 92.25 254 GLU A CA 1
ATOM 2017 C C . GLU A 1 254 ? 6.207 -28.734 2.539 1 92.25 254 GLU A C 1
ATOM 2019 O O . GLU A 1 254 ? 5.512 -29.672 2.914 1 92.25 254 GLU A O 1
ATOM 2024 N N . GLU A 1 255 ? 6.824 -27.938 3.357 1 87.62 255 GLU A N 1
ATOM 2025 C CA . GLU A 1 255 ? 6.793 -28.188 4.793 1 87.62 255 GLU A CA 1
ATOM 2026 C C . GLU A 1 255 ? 5.637 -27.438 5.461 1 87.62 255 GLU A C 1
ATOM 2028 O O . GLU A 1 255 ? 5.379 -27.625 6.652 1 87.62 255 GLU A O 1
ATOM 2033 N N . THR A 1 256 ? 4.961 -26.672 4.684 1 79.69 256 THR A N 1
ATOM 2034 C CA . THR A 1 256 ? 3.875 -25.844 5.188 1 79.69 256 THR A CA 1
ATOM 2035 C C . THR A 1 256 ? 4.316 -25.062 6.426 1 79.69 256 THR A C 1
ATOM 2037 O O . THR A 1 256 ? 3.596 -25.016 7.422 1 79.69 256 THR A O 1
ATOM 2040 N N . SER A 1 257 ? 5.477 -24.562 6.383 1 79.88 257 SER A N 1
ATOM 2041 C CA . SER A 1 257 ? 6.074 -23.844 7.508 1 79.88 257 SER A CA 1
ATOM 2042 C C . SER A 1 257 ? 5.777 -22.344 7.43 1 79.88 257 SER A C 1
ATOM 2044 O O . SER A 1 257 ? 6.688 -21.531 7.543 1 79.88 257 SER A O 1
ATOM 2046 N N . PHE A 1 258 ? 4.523 -22.016 7.09 1 86.25 258 PHE A N 1
ATOM 2047 C CA . PHE A 1 258 ? 4.125 -20.609 7.031 1 86.25 258 PHE A CA 1
ATOM 2048 C C . PHE A 1 258 ? 2.641 -20.453 7.328 1 86.25 258 PHE A C 1
ATOM 2050 O O . PHE A 1 258 ? 1.899 -21.438 7.34 1 86.25 258 PHE A O 1
ATOM 2057 N N . ILE A 1 259 ? 2.252 -19.297 7.707 1 87.69 259 ILE A N 1
ATOM 2058 C CA . ILE A 1 259 ? 0.854 -18.953 7.938 1 87.69 259 ILE A CA 1
ATOM 2059 C C . ILE A 1 259 ? 0.306 -18.188 6.73 1 87.69 259 ILE A C 1
ATOM 2061 O O . ILE A 1 259 ? 0.908 -17.219 6.277 1 87.69 259 ILE A O 1
ATOM 2065 N N . SER A 1 260 ? -0.827 -18.719 6.18 1 89.06 260 SER A N 1
ATOM 2066 C CA . SER A 1 260 ? -1.443 -18.078 5.023 1 89.06 260 SER A CA 1
ATOM 2067 C C . SER A 1 260 ? -1.676 -16.594 5.27 1 89.06 260 SER A C 1
ATOM 2069 O O . SER A 1 260 ? -2.137 -16.203 6.344 1 89.06 260 SER A O 1
ATOM 2071 N N . GLY A 1 261 ? -1.336 -15.805 4.301 1 89.44 261 GLY A N 1
ATOM 2072 C CA . GLY A 1 261 ? -1.544 -14.367 4.367 1 89.44 261 GLY A CA 1
ATOM 2073 C C . GLY A 1 261 ? -0.375 -13.625 4.984 1 89.44 261 GLY A C 1
ATOM 2074 O O . GLY A 1 261 ? -0.288 -12.398 4.879 1 89.44 261 GLY A O 1
ATOM 2075 N N . HIS A 1 262 ? 0.541 -14.266 5.555 1 87.25 262 HIS A N 1
ATOM 2076 C CA . HIS A 1 262 ? 1.66 -13.602 6.215 1 87.25 262 HIS A CA 1
ATOM 2077 C C . HIS A 1 262 ? 2.863 -13.5 5.281 1 87.25 262 HIS A C 1
ATOM 2079 O O . HIS A 1 262 ? 2.914 -14.164 4.25 1 87.25 262 HIS A O 1
ATOM 2085 N N . ASP A 1 263 ? 3.758 -12.711 5.66 1 91.88 263 ASP A N 1
ATOM 2086 C CA . ASP A 1 263 ? 5 -12.523 4.91 1 91.88 263 ASP A CA 1
ATOM 2087 C C . ASP A 1 263 ? 6.055 -13.539 5.34 1 91.88 263 ASP A C 1
ATOM 2089 O O . ASP A 1 263 ? 6.172 -13.859 6.527 1 91.88 263 ASP A O 1
ATOM 2093 N N . VAL A 1 264 ? 6.695 -14.062 4.395 1 94.12 264 VAL A N 1
ATOM 2094 C CA . VAL A 1 264 ? 7.883 -14.883 4.609 1 94.12 264 VAL A CA 1
ATOM 2095 C C . VAL A 1 264 ? 9.07 -14.273 3.867 1 94.12 264 VAL A C 1
ATOM 2097 O O . VAL A 1 264 ? 8.945 -13.859 2.713 1 94.12 264 VAL A O 1
ATOM 2100 N N . ASP A 1 265 ? 10.18 -14.141 4.578 1 94.06 265 ASP A N 1
ATOM 2101 C CA . ASP A 1 265 ? 11.383 -13.586 3.955 1 94.06 265 ASP A CA 1
ATOM 2102 C C . ASP A 1 265 ? 12.508 -14.617 3.914 1 94.06 265 ASP A C 1
ATOM 2104 O O . ASP A 1 265 ? 12.656 -15.414 4.844 1 94.06 265 ASP A O 1
ATOM 2108 N N . TYR A 1 266 ? 13.227 -14.523 2.855 1 94.81 266 TYR A N 1
ATOM 2109 C CA . TYR A 1 266 ? 14.367 -15.414 2.719 1 94.81 266 TYR A CA 1
ATOM 2110 C C . TYR A 1 266 ? 15.227 -15.398 3.975 1 94.81 266 TYR A C 1
ATOM 2112 O O . TYR A 1 266 ? 15.758 -16.438 4.387 1 94.81 266 TYR A O 1
ATOM 2120 N N . TYR A 1 267 ? 15.383 -14.234 4.594 1 91.94 267 TYR A N 1
ATOM 2121 C CA . TYR A 1 267 ? 16.297 -14.047 5.711 1 91.94 267 TYR A CA 1
ATOM 2122 C C . TYR A 1 267 ? 15.664 -14.492 7.02 1 91.94 267 TYR A C 1
ATOM 2124 O O . TYR A 1 267 ? 16.312 -14.508 8.062 1 91.94 267 TYR A O 1
ATOM 2132 N N . ASP A 1 268 ? 14.375 -14.695 6.984 1 87.81 268 ASP A N 1
ATOM 2133 C CA . ASP A 1 268 ? 13.742 -15.211 8.195 1 87.81 268 ASP A CA 1
ATOM 2134 C C . ASP A 1 268 ? 14.398 -16.5 8.656 1 87.81 268 ASP A C 1
ATOM 2136 O O . ASP A 1 268 ? 14.812 -17.328 7.832 1 87.81 268 ASP A O 1
ATOM 2140 N N . THR A 1 269 ? 14.984 -16.469 9.914 1 67.12 269 THR A N 1
ATOM 2141 C CA . THR A 1 269 ? 15.57 -17.703 10.453 1 67.12 269 THR A CA 1
ATOM 2142 C C . THR A 1 269 ? 14.477 -18.703 10.812 1 67.12 269 THR A C 1
ATOM 2144 O O . THR A 1 269 ? 13.531 -18.359 11.531 1 67.12 269 THR A O 1
ATOM 2147 N N . TYR A 1 270 ? 13.852 -19.203 10.023 1 46.91 270 TYR A N 1
ATOM 2148 C CA . TYR A 1 270 ? 12.875 -20.219 10.43 1 46.91 270 TYR A CA 1
ATOM 2149 C C . TYR A 1 270 ? 13.516 -21.25 11.344 1 46.91 270 TYR A C 1
ATOM 2151 O O . TYR A 1 270 ? 14.594 -21.766 11.047 1 46.91 270 TYR A O 1
ATOM 2159 N N . ASN A 1 271 ? 13.727 -20.969 12.594 1 34.69 271 ASN A N 1
ATOM 2160 C CA . ASN A 1 271 ? 13.82 -22.188 13.383 1 34.69 271 ASN A CA 1
ATOM 2161 C C . ASN A 1 271 ? 12.672 -23.156 13.086 1 34.69 271 ASN A C 1
ATOM 2163 O O . ASN A 1 271 ? 11.523 -22.875 13.438 1 34.69 271 ASN A O 1
ATOM 2167 N N . LEU A 1 272 ? 12.477 -23.672 12.008 1 25.64 272 LEU A N 1
ATOM 2168 C CA . LEU A 1 272 ? 11.719 -24.922 12.07 1 25.64 272 LEU A CA 1
ATOM 2169 C C . LEU A 1 272 ? 12.383 -25.906 13.023 1 25.64 272 LEU A C 1
ATOM 2171 O O . LEU A 1 272 ? 13.609 -25.969 13.109 1 25.64 272 LEU A O 1
ATOM 2175 N N . MET B 1 1 ? 18.828 12.102 25.797 1 25.09 1 MET B N 1
ATOM 2176 C CA . MET B 1 1 ? 18.391 12.906 24.656 1 25.09 1 MET B CA 1
ATOM 2177 C C . MET B 1 1 ? 17.031 13.539 24.938 1 25.09 1 MET B C 1
ATOM 2179 O O . MET B 1 1 ? 16.094 12.859 25.344 1 25.09 1 MET B O 1
ATOM 2183 N N . SER B 1 2 ? 16.922 14.688 25.422 1 32.88 2 SER B N 1
ATOM 2184 C CA . SER B 1 2 ? 15.734 15.336 25.938 1 32.88 2 SER B CA 1
ATOM 2185 C C . SER B 1 2 ? 14.555 15.188 24.984 1 32.88 2 SER B C 1
ATOM 2187 O O . SER B 1 2 ? 14.672 15.516 23.797 1 32.88 2 SER B O 1
ATOM 2189 N N . SER B 1 3 ? 13.828 14.148 25.078 1 41.09 3 SER B N 1
ATOM 2190 C CA . SER B 1 3 ? 12.633 13.875 24.281 1 41.09 3 SER B CA 1
ATOM 2191 C C . SER B 1 3 ? 11.836 15.148 24.031 1 41.09 3 SER B C 1
ATOM 2193 O O . SER B 1 3 ? 11.273 15.734 24.953 1 41.09 3 SER B O 1
ATOM 2195 N N . LYS B 1 4 ? 12.398 16.219 23.453 1 50.06 4 LYS B N 1
ATOM 2196 C CA . LYS B 1 4 ? 11.891 17.578 23.359 1 50.06 4 LYS B CA 1
ATOM 2197 C C . LYS B 1 4 ? 10.445 17.594 22.859 1 50.06 4 LYS B C 1
ATOM 2199 O O . LYS B 1 4 ? 10.133 17.047 21.812 1 50.06 4 LYS B O 1
ATOM 2204 N N . ARG B 1 5 ? 9.398 17.766 23.75 1 58.62 5 ARG B N 1
ATOM 2205 C CA . ARG B 1 5 ? 7.973 18.016 23.547 1 58.62 5 ARG B CA 1
ATOM 2206 C C . ARG B 1 5 ? 7.738 18.891 22.328 1 58.62 5 ARG B C 1
ATOM 2208 O O . ARG B 1 5 ? 8.492 19.828 22.078 1 58.62 5 ARG B O 1
ATOM 2215 N N . MET B 1 6 ? 6.965 18.328 21.406 1 70.06 6 MET B N 1
ATOM 2216 C CA . MET B 1 6 ? 6.512 19.188 20.312 1 70.06 6 MET B CA 1
ATOM 2217 C C . MET B 1 6 ? 5.48 20.188 20.797 1 70.06 6 MET B C 1
ATOM 2219 O O . MET B 1 6 ? 4.488 19.812 21.422 1 70.06 6 MET B O 1
ATOM 2223 N N . ASP B 1 7 ? 5.797 21.406 20.859 1 81.19 7 ASP B N 1
ATOM 2224 C CA . ASP B 1 7 ? 4.918 22.5 21.25 1 81.19 7 ASP B CA 1
ATOM 2225 C C . ASP B 1 7 ? 4.113 23.016 20.062 1 81.19 7 ASP B C 1
ATOM 2227 O O . ASP B 1 7 ? 4.68 23.5 19.078 1 81.19 7 ASP B O 1
ATOM 2231 N N . LEU B 1 8 ? 2.779 22.766 20.141 1 86.81 8 LEU B N 1
ATOM 2232 C CA . LEU B 1 8 ? 1.923 23.234 19.062 1 86.81 8 LEU B CA 1
ATOM 2233 C C . LEU B 1 8 ? 1.581 24.719 19.234 1 86.81 8 LEU B C 1
ATOM 2235 O O . LEU B 1 8 ? 1.009 25.344 18.344 1 86.81 8 LEU B O 1
ATOM 2239 N N . ASN B 1 9 ? 1.967 25.219 20.438 1 91 9 ASN B N 1
ATOM 2240 C CA . ASN B 1 9 ? 1.786 26.656 20.641 1 91 9 ASN B CA 1
ATOM 2241 C C . ASN B 1 9 ? 2.852 27.469 19.906 1 91 9 ASN B C 1
ATOM 2243 O O . ASN B 1 9 ? 3.676 28.125 20.531 1 91 9 ASN B O 1
ATOM 2247 N N . LYS B 1 10 ? 2.783 27.5 18.656 1 94.19 10 LYS B N 1
ATOM 2248 C CA . LYS B 1 10 ? 3.684 28.141 17.688 1 94.19 10 LYS B CA 1
ATOM 2249 C C . LYS B 1 10 ? 2.902 28.859 16.594 1 94.19 10 LYS B C 1
ATOM 2251 O O . LYS B 1 10 ? 1.713 28.594 16.406 1 94.19 10 LYS B O 1
ATOM 2256 N N . MET B 1 11 ? 3.539 29.828 16.031 1 95.56 11 MET B N 1
ATOM 2257 C CA . MET B 1 11 ? 2.969 30.406 14.82 1 95.56 11 MET B CA 1
ATOM 2258 C C . MET B 1 11 ? 3.09 29.422 13.648 1 95.56 11 MET B C 1
ATOM 2260 O O . MET B 1 11 ? 4.172 29.266 13.086 1 95.56 11 MET B O 1
ATOM 2264 N N . CYS B 1 12 ? 1.987 28.891 13.234 1 95.88 12 CYS B N 1
ATOM 2265 C CA . CYS B 1 12 ? 1.996 27.734 12.344 1 95.88 12 CYS B CA 1
ATOM 2266 C C . CYS B 1 12 ? 1.423 28.109 10.977 1 95.88 12 CYS B C 1
ATOM 2268 O O . CYS B 1 12 ? 0.509 28.922 10.875 1 95.88 12 CYS B O 1
ATOM 2270 N N . PHE B 1 13 ? 2.09 27.594 9.992 1 97.19 13 PHE B N 1
ATOM 2271 C CA . PHE B 1 13 ? 1.38 27.391 8.734 1 97.19 13 PHE B CA 1
ATOM 2272 C C . PHE B 1 13 ? 0.762 26 8.688 1 97.19 13 PHE B C 1
ATOM 2274 O O . PHE B 1 13 ? 1.472 25 8.531 1 97.19 13 PHE B O 1
ATOM 2281 N N . PHE B 1 14 ? -0.554 25.938 8.805 1 98.19 14 PHE B N 1
ATOM 2282 C CA . PHE B 1 14 ? -1.295 24.703 8.992 1 98.19 14 PHE B CA 1
ATOM 2283 C C . PHE B 1 14 ? -2.133 24.391 7.758 1 98.19 14 PHE B C 1
ATOM 2285 O O . PHE B 1 14 ? -2.918 25.219 7.305 1 98.19 14 PHE B O 1
ATOM 2292 N N . VAL B 1 15 ? -1.909 23.188 7.18 1 98.56 15 VAL B N 1
ATOM 2293 C CA . VAL B 1 15 ? -2.711 22.703 6.062 1 98.56 15 VAL B CA 1
ATOM 2294 C C . VAL B 1 15 ? -3.523 21.484 6.496 1 98.56 15 VAL B C 1
ATOM 2296 O O . VAL B 1 15 ? -2.977 20.531 7.051 1 98.56 15 VAL B O 1
ATOM 2299 N N . LEU B 1 16 ? -4.824 21.531 6.312 1 98.44 16 LEU B N 1
ATOM 2300 C CA . LEU B 1 16 ? -5.703 20.391 6.582 1 98.44 16 LEU B CA 1
ATOM 2301 C C . LEU B 1 16 ? -6.57 20.078 5.367 1 98.44 16 LEU B C 1
ATOM 2303 O O . LEU B 1 16 ? -7.352 20.922 4.922 1 98.44 16 LEU B O 1
ATOM 2307 N N . SER B 1 17 ? -6.348 18.891 4.773 1 96.75 17 SER B N 1
ATOM 2308 C CA . SER B 1 17 ? -7.199 18.438 3.678 1 96.75 17 SER B CA 1
ATOM 2309 C C . SER B 1 17 ? -8.234 17.422 4.164 1 96.75 17 SER B C 1
ATOM 2311 O O . SER B 1 17 ? -7.938 16.578 5.016 1 96.75 17 SER B O 1
ATOM 2313 N N . GLY B 1 18 ? -9.477 17.484 3.637 1 92.62 18 GLY B N 1
ATOM 2314 C CA . GLY B 1 18 ? -10.57 16.641 4.094 1 92.62 18 GLY B CA 1
ATOM 2315 C C . GLY B 1 18 ? -11.242 17.172 5.348 1 92.62 18 GLY B C 1
ATOM 2316 O O . GLY B 1 18 ? -11.242 16.5 6.387 1 92.62 18 GLY B O 1
ATOM 2317 N N . VAL B 1 19 ? -11.961 18.312 5.273 1 93.62 19 VAL B N 1
ATOM 2318 C CA . VAL B 1 19 ? -12.492 18.969 6.461 1 93.62 19 VAL B CA 1
ATOM 2319 C C . VAL B 1 19 ? -14.008 18.812 6.512 1 93.62 19 VAL B C 1
ATOM 2321 O O . VAL B 1 19 ? -14.641 19.188 7.5 1 93.62 19 VAL B O 1
ATOM 2324 N N . SER B 1 20 ? -14.625 18.141 5.527 1 85.88 20 SER B N 1
ATOM 2325 C CA . SER B 1 20 ? -16.078 18.109 5.426 1 85.88 20 SER B CA 1
ATOM 2326 C C . SER B 1 20 ? -16.672 17.016 6.32 1 85.88 20 SER B C 1
ATOM 2328 O O . SER B 1 20 ? -17.875 17.031 6.605 1 85.88 20 SER B O 1
ATOM 2330 N N . ASN B 1 21 ? -15.945 16.094 6.766 1 87.5 21 ASN B N 1
ATOM 2331 C CA . ASN B 1 21 ? -16.438 15.078 7.691 1 87.5 21 ASN B CA 1
ATOM 2332 C C . ASN B 1 21 ? -16.266 15.516 9.141 1 87.5 21 ASN B C 1
ATOM 2334 O O . ASN B 1 21 ? -15.547 16.469 9.422 1 87.5 21 ASN B O 1
ATOM 2338 N N . PRO B 1 22 ? -16.891 14.836 10.094 1 89.88 22 PRO B N 1
ATOM 2339 C CA . PRO B 1 22 ? -16.844 15.266 11.492 1 89.88 22 PRO B CA 1
ATOM 2340 C C . PRO B 1 22 ? -15.43 15.289 12.055 1 89.88 22 PRO B C 1
ATOM 2342 O O . PRO B 1 22 ? -15.094 16.172 12.844 1 89.88 22 PRO B O 1
ATOM 2345 N N . LEU B 1 23 ? -14.648 14.359 11.727 1 94.62 23 LEU B N 1
ATOM 2346 C CA . LEU B 1 23 ? -13.273 14.359 12.219 1 94.62 23 LEU B CA 1
ATOM 2347 C C . LEU B 1 23 ? -12.508 15.57 11.688 1 94.62 23 LEU B C 1
ATOM 2349 O O . LEU B 1 23 ? -11.781 16.219 12.438 1 94.62 23 LEU B O 1
ATOM 2353 N N . GLY B 1 24 ? -12.641 15.867 10.414 1 95.69 24 GLY B N 1
ATOM 2354 C CA . GLY B 1 24 ? -11.977 17.016 9.82 1 95.69 24 GLY B CA 1
ATOM 2355 C C . GLY B 1 24 ? -12.336 18.328 10.492 1 95.69 24 GLY B C 1
ATOM 2356 O O . GLY B 1 24 ? -11.469 19.172 10.711 1 95.69 24 GLY B O 1
ATOM 2357 N N . LYS B 1 25 ? -13.57 18.453 10.773 1 96 25 LYS B N 1
ATOM 2358 C CA . LYS B 1 25 ? -14.031 19.656 11.453 1 96 25 LYS B CA 1
ATOM 2359 C C . LYS B 1 25 ? -13.383 19.797 12.828 1 96 25 LYS B C 1
ATOM 2361 O O . LYS B 1 25 ? -12.867 20.859 13.172 1 96 25 LYS B O 1
ATOM 2366 N N . GLU B 1 26 ? -13.398 18.688 13.609 1 97.19 26 GLU B N 1
ATOM 2367 C CA . GLU B 1 26 ? -12.805 18.734 14.945 1 97.19 26 GLU B CA 1
ATOM 2368 C C . GLU B 1 26 ? -11.305 18.984 14.875 1 97.19 26 GLU B C 1
ATOM 2370 O O . GLU B 1 26 ? -10.766 19.75 15.688 1 97.19 26 GLU B O 1
ATOM 2375 N N . LEU B 1 27 ? -10.641 18.375 13.938 1 98.25 27 LEU B N 1
ATOM 2376 C CA . LEU B 1 27 ? -9.211 18.594 13.758 1 98.25 27 LEU B CA 1
ATOM 2377 C C . LEU B 1 27 ? -8.914 20.062 13.469 1 98.25 27 LEU B C 1
ATOM 2379 O O . LEU B 1 27 ? -8.016 20.656 14.078 1 98.25 27 LEU B O 1
ATOM 2383 N N . ALA B 1 28 ? -9.695 20.641 12.562 1 98.5 28 ALA B N 1
ATOM 2384 C CA . ALA B 1 28 ? -9.492 22.031 12.18 1 98.5 28 ALA B CA 1
ATOM 2385 C C . ALA B 1 28 ? -9.625 22.953 13.383 1 98.5 28 ALA B C 1
ATOM 2387 O O . ALA B 1 28 ? -8.719 23.75 13.664 1 98.5 28 ALA B O 1
ATOM 2388 N N . VAL B 1 29 ? -10.672 22.797 14.117 1 98.56 29 VAL B N 1
ATOM 2389 C CA . VAL B 1 29 ? -11.008 23.734 15.195 1 98.56 29 VAL B CA 1
ATOM 2390 C C . VAL B 1 29 ? -10.062 23.516 16.375 1 98.56 29 VAL B C 1
ATOM 2392 O O . VAL B 1 29 ? -9.469 24.469 16.891 1 98.56 29 VAL B O 1
ATOM 2395 N N . GLU B 1 30 ? -9.828 22.281 16.766 1 98.31 30 GLU B N 1
ATOM 2396 C CA . GLU B 1 30 ? -9.07 22 17.984 1 98.31 30 GLU B CA 1
ATOM 2397 C C . GLU B 1 30 ? -7.578 22.25 17.766 1 98.31 30 GLU B C 1
ATOM 2399 O O . GLU B 1 30 ? -6.871 22.656 18.688 1 98.31 30 GLU B O 1
ATOM 2404 N N . MET B 1 31 ? -7.062 22.047 16.547 1 98.06 31 MET B N 1
ATOM 2405 C CA . MET B 1 31 ? -5.672 22.391 16.281 1 98.06 31 MET B CA 1
ATOM 2406 C C . MET B 1 31 ? -5.461 23.891 16.328 1 98.06 31 MET B C 1
ATOM 2408 O O . MET B 1 31 ? -4.527 24.375 16.969 1 98.06 31 MET B O 1
ATOM 2412 N N . CYS B 1 32 ? -6.344 24.609 15.688 1 98 32 CYS B N 1
ATOM 2413 C CA . CYS B 1 32 ? -6.223 26.062 15.641 1 98 32 CYS B CA 1
ATOM 2414 C C . CYS B 1 32 ? -6.332 26.672 17.031 1 98 32 CYS B C 1
ATOM 2416 O O . CYS B 1 32 ? -5.738 27.703 17.312 1 98 32 CYS B O 1
ATOM 2418 N N . ARG B 1 33 ? -7.055 25.969 17.922 1 97.81 33 ARG B N 1
ATOM 2419 C CA . ARG B 1 33 ? -7.168 26.406 19.312 1 97.81 33 ARG B CA 1
ATOM 2420 C C . ARG B 1 33 ? -5.809 26.391 20 1 97.81 33 ARG B C 1
ATOM 2422 O O . ARG B 1 33 ? -5.602 27.094 21 1 97.81 33 ARG B O 1
ATOM 2429 N N . ARG B 1 34 ? -4.82 25.656 19.469 1 96.88 34 ARG B N 1
ATOM 2430 C CA . ARG B 1 34 ? -3.52 25.484 20.109 1 96.88 34 ARG B CA 1
ATOM 2431 C C . ARG B 1 34 ? -2.486 26.438 19.516 1 96.88 34 ARG B C 1
ATOM 2433 O O . ARG B 1 34 ? -1.422 26.656 20.094 1 96.88 34 ARG B O 1
ATOM 2440 N N . PHE B 1 35 ? -2.768 26.984 18.328 1 97.25 35 PHE B N 1
ATOM 2441 C CA . PHE B 1 35 ? -1.764 27.75 17.578 1 97.25 35 PHE B CA 1
ATOM 2442 C C . PHE B 1 35 ? -1.629 29.156 18.141 1 97.25 35 PHE B C 1
ATOM 2444 O O . PHE B 1 35 ? -2.572 29.688 18.734 1 97.25 35 PHE B O 1
ATOM 2451 N N . LYS B 1 36 ? -0.461 29.766 18.016 1 96.12 36 LYS B N 1
ATOM 2452 C CA . LYS B 1 36 ? -0.218 31.172 18.359 1 96.12 36 LYS B CA 1
ATOM 2453 C C . LYS B 1 36 ? -0.845 32.125 17.344 1 96.12 36 LYS B C 1
ATOM 2455 O O . LYS B 1 36 ? -1.031 31.75 16.188 1 96.12 36 LYS B O 1
ATOM 2460 N N . ALA B 1 37 ? -1.07 33.344 17.859 1 95.19 37 ALA B N 1
ATOM 2461 C CA . ALA B 1 37 ? -1.554 34.406 16.984 1 95.19 37 ALA B CA 1
ATOM 2462 C C . ALA B 1 37 ? -0.609 34.594 15.797 1 95.19 37 ALA B C 1
ATOM 2464 O O . ALA B 1 37 ? 0.613 34.531 15.953 1 95.19 37 ALA B O 1
ATOM 2465 N N . GLY B 1 38 ? -1.207 34.875 14.602 1 94.31 38 GLY B N 1
ATOM 2466 C CA . GLY B 1 38 ? -0.414 35.062 13.398 1 94.31 38 GLY B CA 1
ATOM 2467 C C . GLY B 1 38 ? -0.315 33.812 12.539 1 94.31 38 GLY B C 1
ATOM 2468 O O . GLY B 1 38 ? 0.138 33.875 11.398 1 94.31 38 GLY B O 1
ATOM 2469 N N . SER B 1 39 ? -0.83 32.688 13.07 1 96.19 39 SER B N 1
ATOM 2470 C CA . SER B 1 39 ? -0.839 31.453 12.297 1 96.19 39 SER B CA 1
ATOM 2471 C C . SER B 1 39 ? -1.812 31.547 11.125 1 96.19 39 SER B C 1
ATOM 2473 O O . SER B 1 39 ? -2.725 32.375 11.125 1 96.19 39 SER B O 1
ATOM 2475 N N . VAL B 1 40 ? -1.521 30.766 10.125 1 96.94 40 VAL B N 1
ATOM 2476 C CA . VAL B 1 40 ? -2.377 30.641 8.945 1 96.94 40 VAL B CA 1
ATOM 2477 C C . VAL B 1 40 ? -2.846 29.188 8.805 1 96.94 40 VAL B C 1
ATOM 2479 O O . VAL B 1 40 ? -2.031 28.266 8.82 1 96.94 40 VAL B O 1
ATOM 2482 N N . ALA B 1 41 ? -4.145 29.016 8.75 1 97.81 41 ALA B N 1
ATOM 2483 C CA . ALA B 1 41 ? -4.742 27.703 8.539 1 97.81 41 ALA B CA 1
ATOM 2484 C C . ALA B 1 41 ? -5.383 27.594 7.156 1 97.81 41 ALA B C 1
ATOM 2486 O O . ALA B 1 41 ? -6.383 28.266 6.883 1 97.81 41 ALA B O 1
ATOM 2487 N N . MET B 1 42 ? -4.785 26.828 6.32 1 98 42 MET B N 1
ATOM 2488 C CA . MET B 1 42 ? -5.355 26.547 5.008 1 98 42 MET B CA 1
ATOM 2489 C C . MET B 1 42 ? -6.191 25.266 5.039 1 98 42 MET B C 1
ATOM 2491 O O . MET B 1 42 ? -5.664 24.188 5.297 1 98 42 MET B O 1
ATOM 2495 N N . LEU B 1 43 ? -7.469 25.375 4.785 1 98.06 43 LEU B N 1
ATOM 2496 C CA . LEU B 1 43 ? -8.406 24.266 4.781 1 98.06 43 LEU B CA 1
ATOM 2497 C C . LEU B 1 43 ? -8.789 23.875 3.355 1 98.06 43 LEU B C 1
ATOM 2499 O O . LEU B 1 43 ? -9.188 24.719 2.562 1 98.06 43 LEU B O 1
ATOM 2503 N N . ILE B 1 44 ? -8.617 22.609 3.025 1 96.94 44 ILE B N 1
ATOM 2504 C CA . ILE B 1 44 ? -8.859 22.141 1.665 1 96.94 44 ILE B CA 1
ATOM 2505 C C . ILE B 1 44 ? -9.992 21.125 1.659 1 96.94 44 ILE B C 1
ATOM 2507 O O . ILE B 1 44 ? -9.906 20.078 2.318 1 96.94 44 ILE B O 1
ATOM 2511 N N . ASP B 1 45 ? -11.023 21.328 0.921 1 94.19 45 ASP B N 1
ATOM 2512 C CA . ASP B 1 45 ? -12.148 20.422 0.738 1 94.19 45 ASP B CA 1
ATOM 2513 C C . ASP B 1 45 ? -12.992 20.828 -0.466 1 94.19 45 ASP B C 1
ATOM 2515 O O . ASP B 1 45 ? -12.773 21.891 -1.062 1 94.19 45 ASP B O 1
ATOM 2519 N N . GLY B 1 46 ? -13.938 20 -0.833 1 90.94 46 GLY B N 1
ATOM 2520 C CA . GLY B 1 46 ? -14.766 20.281 -1.996 1 90.94 46 GLY B CA 1
ATOM 2521 C C . GLY B 1 46 ? -16.094 20.938 -1.641 1 90.94 46 GLY B C 1
ATOM 2522 O O . GLY B 1 46 ? -16.859 21.312 -2.527 1 90.94 46 GLY B O 1
ATOM 2523 N N . ASP B 1 47 ? -16.422 21.125 -0.426 1 90.88 47 ASP B N 1
ATOM 2524 C CA . ASP B 1 47 ? -17.672 21.703 0.031 1 90.88 47 ASP B CA 1
ATOM 2525 C C . ASP B 1 47 ? -17.469 23.125 0.552 1 90.88 47 ASP B C 1
ATOM 2527 O O . ASP B 1 47 ? -17.156 23.328 1.729 1 90.88 47 ASP B O 1
ATOM 2531 N N . GLU B 1 48 ? -17.844 24.109 -0.301 1 93.81 48 GLU B N 1
ATOM 2532 C CA . GLU B 1 48 ? -17.594 25.516 0.024 1 93.81 48 GLU B CA 1
ATOM 2533 C C . GLU B 1 48 ? -18.391 25.938 1.262 1 93.81 48 GLU B C 1
ATOM 2535 O O . GLU B 1 48 ? -17.875 26.672 2.107 1 93.81 48 GLU B O 1
ATOM 2540 N N . GLN B 1 49 ? -19.594 25.5 1.321 1 95 49 GLN B N 1
ATOM 2541 C CA . GLN B 1 49 ? -20.438 25.859 2.461 1 95 49 GLN B CA 1
ATOM 2542 C C . GLN B 1 49 ? -19.828 25.344 3.768 1 95 49 GLN B C 1
ATOM 2544 O O . GLN B 1 49 ? -19.766 26.078 4.758 1 95 49 GLN B O 1
ATOM 2549 N N . ASN B 1 50 ? -19.422 24.141 3.717 1 94.31 50 ASN B N 1
ATOM 2550 C CA . ASN B 1 50 ? -18.797 23.547 4.898 1 94.31 50 ASN B CA 1
ATOM 2551 C C . ASN B 1 50 ? -17.516 24.281 5.277 1 94.31 50 ASN B C 1
ATOM 2553 O O . ASN B 1 50 ? -17.266 24.516 6.461 1 94.31 50 ASN B O 1
ATOM 2557 N N . LEU B 1 51 ? -16.672 24.656 4.32 1 97.12 51 LEU B N 1
ATOM 2558 C CA . LEU B 1 51 ? -15.43 25.391 4.555 1 97.12 51 LEU B CA 1
ATOM 2559 C C . LEU B 1 51 ? -15.703 26.703 5.266 1 97.12 51 LEU B C 1
ATOM 2561 O O . LEU B 1 51 ? -15.023 27.047 6.238 1 97.12 51 LEU B O 1
ATOM 2565 N N . GLN B 1 52 ? -16.766 27.375 4.844 1 97.5 52 GLN B N 1
ATOM 2566 C CA . GLN B 1 52 ? -17.094 28.672 5.426 1 97.5 52 GLN B CA 1
ATOM 2567 C C . GLN B 1 52 ? -17.594 28.516 6.855 1 97.5 52 GLN B C 1
ATOM 2569 O O . GLN B 1 52 ? -17.312 29.344 7.715 1 97.5 52 GLN B O 1
ATOM 2574 N N . GLU B 1 53 ? -18.312 27.484 7.055 1 97.44 53 GLU B N 1
ATOM 2575 C CA . GLU B 1 53 ? -18.812 27.219 8.398 1 97.44 53 GLU B CA 1
ATOM 2576 C C . GLU B 1 53 ? -17.672 26.953 9.375 1 97.44 53 GLU B C 1
ATOM 2578 O O . GLU B 1 53 ? -17.672 27.469 10.492 1 97.44 53 GLU B O 1
ATOM 2583 N N . ILE B 1 54 ? -16.719 26.172 8.93 1 97.88 54 ILE B N 1
ATOM 2584 C CA . ILE B 1 54 ? -15.57 25.859 9.773 1 97.88 54 ILE B CA 1
ATOM 2585 C C . ILE B 1 54 ? -14.727 27.109 9.992 1 97.88 54 ILE B C 1
ATOM 2587 O O . ILE B 1 54 ? -14.219 27.344 11.094 1 97.88 54 ILE B O 1
ATOM 2591 N N . ARG B 1 55 ? -14.555 27.938 8.961 1 98.06 55 ARG B N 1
ATOM 2592 C CA . ARG B 1 55 ? -13.844 29.203 9.094 1 98.06 55 ARG B CA 1
ATOM 2593 C C . ARG B 1 55 ? -14.461 30.062 10.195 1 98.06 55 ARG B C 1
ATOM 2595 O O . ARG B 1 55 ? -13.742 30.594 11.047 1 98.06 55 ARG B O 1
ATOM 2602 N N . LYS B 1 56 ? -15.773 30.172 10.18 1 98 56 LYS B N 1
ATOM 2603 C CA . LYS B 1 56 ? -16.469 30.969 11.188 1 98 56 LYS B CA 1
ATOM 2604 C C . LYS B 1 56 ? -16.203 30.438 12.594 1 98 56 LYS B C 1
ATOM 2606 O O . LYS B 1 56 ? -16.031 31.203 13.539 1 98 56 LYS B O 1
ATOM 2611 N N . GLU B 1 57 ? -16.219 29.141 12.688 1 97.94 57 GLU B N 1
ATOM 2612 C CA . GLU B 1 57 ? -15.977 28.531 13.984 1 97.94 57 GLU B CA 1
ATOM 2613 C C . GLU B 1 57 ? -14.562 28.812 14.477 1 97.94 57 GLU B C 1
ATOM 2615 O O . GLU B 1 57 ? -14.359 29.078 15.664 1 97.94 57 GLU B O 1
ATOM 2620 N N . ILE B 1 58 ? -13.57 28.766 13.602 1 98.38 58 ILE B N 1
ATOM 2621 C CA . ILE B 1 58 ? -12.188 29.031 13.977 1 98.38 58 ILE B CA 1
ATOM 2622 C C . ILE B 1 58 ? -12.023 30.5 14.336 1 98.38 58 ILE B C 1
ATOM 2624 O O . ILE B 1 58 ? -11.352 30.828 15.32 1 98.38 58 ILE B O 1
ATOM 2628 N N . GLU B 1 59 ? -12.648 31.391 13.578 1 97.44 59 GLU B N 1
ATOM 2629 C CA . GLU B 1 59 ? -12.578 32.812 13.852 1 97.44 59 GLU B CA 1
ATOM 2630 C C . GLU B 1 59 ? -13.219 33.156 15.195 1 97.44 59 GLU B C 1
ATOM 2632 O O . GLU B 1 59 ? -12.773 34.062 15.891 1 97.44 59 GLU B O 1
ATOM 2637 N N . ALA B 1 60 ? -14.211 32.406 15.531 1 97.56 60 ALA B N 1
ATOM 2638 C CA . ALA B 1 60 ? -14.914 32.625 16.781 1 97.56 60 ALA B CA 1
ATOM 2639 C C . ALA B 1 60 ? -14.031 32.281 17.984 1 97.56 60 ALA B C 1
ATOM 2641 O O . ALA B 1 60 ? -14.328 32.656 19.109 1 97.56 60 ALA B O 1
ATOM 2642 N N . LEU B 1 61 ? -12.945 31.5 17.734 1 97 61 LEU B N 1
ATOM 2643 C CA . LEU B 1 61 ? -11.992 31.203 18.797 1 97 61 LEU B CA 1
ATOM 2644 C C . LEU B 1 61 ? -11.281 32.469 19.266 1 97 61 LEU B C 1
ATOM 2646 O O . LEU B 1 61 ? -10.672 32.5 20.344 1 97 61 LEU B O 1
ATOM 2650 N N . GLU B 1 62 ? -11.234 33.562 18.422 1 96.25 62 GLU B N 1
ATOM 2651 C CA . GLU B 1 62 ? -10.617 34.875 18.719 1 96.25 62 GLU B CA 1
ATOM 2652 C C . GLU B 1 62 ? -9.133 34.719 19.047 1 96.25 62 GLU B C 1
ATOM 2654 O O . GLU B 1 62 ? -8.656 35.25 20.047 1 96.25 62 GLU B O 1
ATOM 2659 N N . ARG B 1 63 ? -8.383 33.969 18.234 1 95.44 63 ARG B N 1
ATOM 2660 C CA . ARG B 1 63 ? -6.961 33.688 18.453 1 95.44 63 ARG B CA 1
ATOM 2661 C C . ARG B 1 63 ? -6.113 34.344 17.359 1 95.44 63 ARG B C 1
ATOM 2663 O O . ARG B 1 63 ? -4.902 34.125 17.297 1 95.44 63 ARG B O 1
ATOM 2670 N N . ASN B 1 64 ? -6.75 35.156 16.516 1 95.69 64 ASN B N 1
ATOM 2671 C CA . ASN B 1 64 ? -6.059 35.844 15.422 1 95.69 64 ASN B CA 1
ATOM 2672 C C . ASN B 1 64 ? -5.375 34.875 14.477 1 95.69 64 ASN B C 1
ATOM 2674 O O . ASN B 1 64 ? -4.195 35.031 14.164 1 95.69 64 ASN B O 1
ATOM 2678 N N . ILE B 1 65 ? -6.082 33.781 14.133 1 96.38 65 ILE B N 1
ATOM 2679 C CA . ILE B 1 65 ? -5.656 32.844 13.117 1 96.38 65 ILE B CA 1
ATOM 2680 C C . ILE B 1 65 ? -6.293 33.188 11.773 1 96.38 65 ILE B C 1
ATOM 2682 O O . ILE B 1 65 ? -7.508 33.375 11.688 1 96.38 65 ILE B O 1
ATOM 2686 N N . GLN B 1 66 ? -5.523 33.344 10.797 1 95.88 66 GLN B N 1
ATOM 2687 C CA . GLN B 1 66 ? -6.055 33.562 9.453 1 95.88 66 GLN B CA 1
ATOM 2688 C C . GLN B 1 66 ? -6.465 32.25 8.805 1 95.88 66 GLN B C 1
ATOM 2690 O O . GLN B 1 66 ? -5.668 31.312 8.734 1 95.88 66 GLN B O 1
ATOM 2695 N N . VAL B 1 67 ? -7.68 32.156 8.352 1 97.56 67 VAL B N 1
ATOM 2696 C CA . VAL B 1 67 ? -8.172 30.953 7.715 1 97.56 67 VAL B CA 1
ATOM 2697 C C . VAL B 1 67 ? -8.289 31.172 6.211 1 97.56 67 VAL B C 1
ATOM 2699 O O . VAL B 1 67 ? -8.898 32.156 5.762 1 97.56 67 VAL B O 1
ATOM 2702 N N . VAL B 1 68 ? -7.637 30.328 5.445 1 97.19 68 VAL B N 1
ATOM 2703 C CA . VAL B 1 68 ? -7.738 30.328 3.988 1 97.19 68 VAL B CA 1
ATOM 2704 C C . VAL B 1 68 ? -8.492 29.094 3.521 1 97.19 68 VAL B C 1
ATOM 2706 O O . VAL B 1 68 ? -8.039 27.969 3.73 1 97.19 68 VAL B O 1
ATOM 2709 N N . CYS B 1 69 ? -9.656 29.297 2.893 1 96.69 69 CYS B N 1
ATOM 2710 C CA . CYS B 1 69 ? -10.461 28.188 2.377 1 96.69 69 CYS B CA 1
ATOM 2711 C C . CYS B 1 69 ? -10.094 27.875 0.932 1 96.69 69 CYS B C 1
ATOM 2713 O O . CYS B 1 69 ? -10.148 28.75 0.068 1 96.69 69 CYS B O 1
ATOM 2715 N N . CYS B 1 70 ? -9.656 26.719 0.741 1 96.12 70 CYS B N 1
ATOM 2716 C CA . CYS B 1 70 ? -9.344 26.25 -0.603 1 96.12 70 CYS B CA 1
ATOM 2717 C C . CYS B 1 70 ? -10.375 25.234 -1.076 1 96.12 70 CYS B C 1
ATOM 2719 O O . CYS B 1 70 ? -10.32 24.062 -0.703 1 96.12 70 CYS B O 1
ATOM 2721 N N . ASN B 1 71 ? -11.227 25.703 -1.957 1 94.5 71 ASN B N 1
ATOM 2722 C CA . ASN B 1 71 ? -12.266 24.828 -2.514 1 94.5 71 ASN B CA 1
ATOM 2723 C C . ASN B 1 71 ? -11.719 23.953 -3.641 1 94.5 71 ASN B C 1
ATOM 2725 O O . ASN B 1 71 ? -11.547 24.422 -4.766 1 94.5 71 ASN B O 1
ATOM 2729 N N . LEU B 1 72 ? -11.406 22.766 -3.32 1 91.88 72 LEU B N 1
ATOM 2730 C CA . LEU B 1 72 ? -10.938 21.797 -4.297 1 91.88 72 LEU B CA 1
ATOM 2731 C C . LEU B 1 72 ? -11.961 20.688 -4.508 1 91.88 72 LEU B C 1
ATOM 2733 O O . LEU B 1 72 ? -12.086 19.781 -3.68 1 91.88 72 LEU B O 1
ATOM 2737 N N . ASN B 1 73 ? -12.641 20.75 -5.543 1 81.94 73 ASN B N 1
ATOM 2738 C CA . ASN B 1 73 ? -13.727 19.812 -5.801 1 81.94 73 ASN B CA 1
ATOM 2739 C C . ASN B 1 73 ? -13.258 18.641 -6.645 1 81.94 73 ASN B C 1
ATOM 2741 O O . ASN B 1 73 ? -13.898 17.578 -6.648 1 81.94 73 ASN B O 1
ATOM 2745 N N . ASP B 1 74 ? -12.234 18.828 -7.316 1 85.06 74 ASP B N 1
ATOM 2746 C CA . ASP B 1 74 ? -11.852 17.766 -8.227 1 85.06 74 ASP B CA 1
ATOM 2747 C C . ASP B 1 74 ? -10.492 17.172 -7.84 1 85.06 74 ASP B C 1
ATOM 2749 O O . ASP B 1 74 ? -9.477 17.484 -8.469 1 85.06 74 ASP B O 1
ATOM 2753 N N . TRP B 1 75 ? -10.477 16.328 -6.852 1 83.75 75 TRP B N 1
ATOM 2754 C CA . TRP B 1 75 ? -9.266 15.641 -6.398 1 83.75 75 TRP B CA 1
ATOM 2755 C C . TRP B 1 75 ? -8.758 14.672 -7.461 1 83.75 75 TRP B C 1
ATOM 2757 O O . TRP B 1 75 ? -7.598 14.258 -7.434 1 83.75 75 TRP B O 1
ATOM 2767 N N . GLN B 1 76 ? -9.555 14.352 -8.406 1 83.12 76 GLN B N 1
ATOM 2768 C CA . GLN B 1 76 ? -9.172 13.414 -9.461 1 83.12 76 GLN B CA 1
ATOM 2769 C C . GLN B 1 76 ? -8.172 14.047 -10.422 1 83.12 76 GLN B C 1
ATOM 2771 O O . GLN B 1 76 ? -7.379 13.344 -11.047 1 83.12 76 GLN B O 1
ATOM 2776 N N . GLN B 1 77 ? -8.25 15.32 -10.398 1 85.5 77 GLN B N 1
ATOM 2777 C CA . GLN B 1 77 ? -7.352 16 -11.328 1 85.5 77 GLN B CA 1
ATOM 2778 C C . GLN B 1 77 ? -6.238 16.734 -10.586 1 85.5 77 GLN B C 1
ATOM 2780 O O . GLN B 1 77 ? -5.418 17.422 -11.203 1 85.5 77 GLN B O 1
ATOM 2785 N N . ALA B 1 78 ? -6.258 16.594 -9.32 1 89.5 78 ALA B N 1
ATOM 2786 C CA . ALA B 1 78 ? -5.258 17.297 -8.523 1 89.5 78 ALA B CA 1
ATOM 2787 C C . ALA B 1 78 ? -3.875 16.672 -8.703 1 89.5 78 ALA B C 1
ATOM 2789 O O . ALA B 1 78 ? -3.729 15.453 -8.648 1 89.5 78 ALA B O 1
ATOM 2790 N N . ASP B 1 79 ? -2.881 17.453 -9.023 1 89.06 79 ASP B N 1
ATOM 2791 C CA . ASP B 1 79 ? -1.512 16.984 -9.227 1 89.06 79 ASP B CA 1
ATOM 2792 C C . ASP B 1 79 ? -0.508 17.953 -8.602 1 89.06 79 ASP B C 1
ATOM 2794 O O . ASP B 1 79 ? -0.889 18.859 -7.852 1 89.06 79 ASP B O 1
ATOM 2798 N N . TYR B 1 80 ? 0.764 17.75 -8.836 1 90.44 80 TYR B N 1
ATOM 2799 C CA . TYR B 1 80 ? 1.848 18.516 -8.242 1 90.44 80 TYR B CA 1
ATOM 2800 C C . TYR B 1 80 ? 1.731 20 -8.617 1 90.44 80 TYR B C 1
ATOM 2802 O O . TYR B 1 80 ? 1.915 20.875 -7.773 1 90.44 80 TYR B O 1
ATOM 2810 N N . ASN B 1 81 ? 1.364 20.234 -9.891 1 91.44 81 ASN B N 1
ATOM 2811 C CA . ASN B 1 81 ? 1.292 21.609 -10.367 1 91.44 81 ASN B CA 1
ATOM 2812 C C . ASN B 1 81 ? 0.172 22.391 -9.68 1 91.44 81 ASN B C 1
ATOM 2814 O O . ASN B 1 81 ? 0.355 23.547 -9.305 1 91.44 81 ASN B O 1
ATOM 2818 N N . LEU B 1 82 ? -0.905 21.766 -9.602 1 93.31 82 LEU B N 1
ATOM 2819 C CA . LEU B 1 82 ? -2.031 22.406 -8.93 1 93.31 82 LEU B CA 1
ATOM 2820 C C . LEU B 1 82 ? -1.678 22.781 -7.496 1 93.31 82 LEU B C 1
ATOM 2822 O O . LEU B 1 82 ? -1.889 23.906 -7.074 1 93.31 82 LEU B O 1
ATOM 2826 N N . PHE B 1 83 ? -1.099 21.859 -6.738 1 94.56 83 PHE B N 1
ATOM 2827 C CA . PHE B 1 83 ? -0.809 22.094 -5.328 1 94.56 83 PHE B CA 1
ATOM 2828 C C . PHE B 1 83 ? 0.35 23.062 -5.168 1 94.56 83 PHE B C 1
ATOM 2830 O O . PHE B 1 83 ? 0.379 23.859 -4.219 1 94.56 83 PHE B O 1
ATOM 2837 N N . HIS B 1 84 ? 1.272 22.984 -6.102 1 94.31 84 HIS B N 1
ATOM 2838 C CA . HIS B 1 84 ? 2.322 24 -6.113 1 94.31 84 HIS B CA 1
ATOM 2839 C C . HIS B 1 84 ? 1.732 25.406 -6.215 1 94.31 84 HIS B C 1
ATOM 2841 O O . HIS B 1 84 ? 2.104 26.297 -5.445 1 94.31 84 HIS B O 1
ATOM 2847 N N . ASN B 1 85 ? 0.846 25.578 -7.141 1 94.25 85 ASN B N 1
ATOM 2848 C CA . ASN B 1 85 ? 0.229 26.875 -7.363 1 94.25 85 ASN B CA 1
ATOM 2849 C C . ASN B 1 85 ? -0.59 27.328 -6.156 1 94.25 85 ASN B C 1
ATOM 2851 O O . ASN B 1 85 ? -0.529 28.484 -5.758 1 94.25 85 ASN B O 1
ATOM 2855 N N . ILE B 1 86 ? -1.318 26.422 -5.59 1 94.94 86 ILE B N 1
ATOM 2856 C CA . ILE B 1 86 ? -2.154 26.734 -4.438 1 94.94 86 ILE B CA 1
ATOM 2857 C C . ILE B 1 86 ? -1.278 27.188 -3.268 1 94.94 86 ILE B C 1
ATOM 2859 O O . ILE B 1 86 ? -1.49 28.266 -2.699 1 94.94 86 ILE B O 1
ATOM 2863 N N . LEU B 1 87 ? -0.242 26.422 -2.893 1 96.06 87 LEU B N 1
ATOM 2864 C CA . LEU B 1 87 ? 0.63 26.703 -1.759 1 96.06 87 LEU B CA 1
ATOM 2865 C C . LEU B 1 87 ? 1.416 28 -1.988 1 96.06 87 LEU B C 1
ATOM 2867 O O . LEU B 1 87 ? 1.511 28.844 -1.094 1 96.06 87 LEU B O 1
ATOM 2871 N N . SER B 1 88 ? 1.9 28.141 -3.213 1 93.62 88 SER B N 1
ATOM 2872 C CA . SER B 1 88 ? 2.674 29.344 -3.531 1 93.62 88 SER B CA 1
ATOM 2873 C C . SER B 1 88 ? 1.817 30.594 -3.418 1 93.62 88 SER B C 1
ATOM 2875 O O . SER B 1 88 ? 2.277 31.625 -2.912 1 93.62 88 SER B O 1
ATOM 2877 N N . THR B 1 89 ? 0.621 30.547 -3.908 1 93.31 89 THR B N 1
ATOM 2878 C CA . THR B 1 89 ? -0.284 31.688 -3.863 1 93.31 89 THR B CA 1
ATOM 2879 C C . THR B 1 89 ? -0.605 32.062 -2.42 1 93.31 89 THR B C 1
ATOM 2881 O O . THR B 1 89 ? -0.518 33.25 -2.045 1 93.31 89 THR B O 1
ATOM 2884 N N . VAL B 1 90 ? -0.91 31.109 -1.601 1 93.62 90 VAL B N 1
ATOM 2885 C CA . VAL B 1 90 ? -1.286 31.359 -0.213 1 93.62 90 VAL B CA 1
ATOM 2886 C C . VAL B 1 90 ? -0.083 31.906 0.559 1 93.62 90 VAL B C 1
ATOM 2888 O O . VAL B 1 90 ? -0.196 32.906 1.286 1 93.62 90 VAL B O 1
ATOM 2891 N N . LEU B 1 91 ? 1.07 31.312 0.366 1 93.31 91 LEU B N 1
ATOM 2892 C CA . LEU B 1 91 ? 2.258 31.672 1.139 1 93.31 91 LEU B CA 1
ATOM 2893 C C . LEU B 1 91 ? 2.84 33 0.666 1 93.31 91 LEU B C 1
ATOM 2895 O O . LEU B 1 91 ? 3.432 33.75 1.455 1 93.31 91 LEU B O 1
ATOM 2899 N N . SER B 1 92 ? 2.695 33.25 -0.636 1 88.25 92 SER B N 1
ATOM 2900 C CA . SER B 1 92 ? 3.168 34.531 -1.127 1 88.25 92 SER B CA 1
ATOM 2901 C C . SER B 1 92 ? 2.365 35.688 -0.524 1 88.25 92 SER B C 1
ATOM 2903 O O . SER B 1 92 ? 2.916 36.75 -0.236 1 88.25 92 SER B O 1
ATOM 2905 N N . HIS B 1 93 ? 1.163 35.469 -0.368 1 83.62 93 HIS B N 1
ATOM 2906 C CA . HIS B 1 93 ? 0.301 36.469 0.226 1 83.62 93 HIS B CA 1
ATOM 2907 C C . HIS B 1 93 ? 0.605 36.656 1.709 1 83.62 93 HIS B C 1
ATOM 2909 O O . HIS B 1 93 ? 0.572 37.781 2.221 1 83.62 93 HIS B O 1
ATOM 2915 N N . GLU B 1 94 ? 1 35.625 2.387 1 74.94 94 GLU B N 1
ATOM 2916 C CA . GLU B 1 94 ? 1.146 35.625 3.84 1 74.94 94 GLU B CA 1
ATOM 2917 C C . GLU B 1 94 ? 2.57 36 4.246 1 74.94 94 GLU B C 1
ATOM 2919 O O . GLU B 1 94 ? 2.777 36.688 5.242 1 74.94 94 GLU B O 1
ATOM 2924 N N . VAL B 1 95 ? 3.59 35.406 3.65 1 66.75 95 VAL B N 1
ATOM 2925 C CA . VAL B 1 95 ? 4.988 35.625 3.998 1 66.75 95 VAL B CA 1
ATOM 2926 C C . VAL B 1 95 ? 5.402 37.031 3.592 1 66.75 95 VAL B C 1
ATOM 2928 O O . VAL B 1 95 ? 6.238 37.656 4.254 1 66.75 95 VAL B O 1
ATOM 2931 N N . ASN B 1 96 ? 5.02 37.469 2.418 1 58.56 96 ASN B N 1
ATOM 2932 C CA . ASN B 1 96 ? 5.297 38.875 2.133 1 58.56 96 ASN B CA 1
ATOM 2933 C C . ASN B 1 96 ? 4.82 39.781 3.262 1 58.56 96 ASN B C 1
ATOM 2935 O O . ASN B 1 96 ? 5.328 40.875 3.428 1 58.56 96 ASN B O 1
ATOM 2939 N N . GLY B 1 97 ? 4 39.25 4.074 1 53.94 97 GLY B N 1
ATOM 2940 C CA . GLY B 1 97 ? 3.461 40.062 5.152 1 53.94 97 GLY B CA 1
ATOM 2941 C C . GLY B 1 97 ? 4.215 39.906 6.457 1 53.94 97 GLY B C 1
ATOM 2942 O O . GLY B 1 97 ? 3.645 40.094 7.535 1 53.94 97 GLY B O 1
ATOM 2943 N N . SER B 1 98 ? 5.426 39.5 6.477 1 61.53 98 SER B N 1
ATOM 2944 C CA . SER B 1 98 ? 6.352 39.562 7.602 1 61.53 98 SER B CA 1
ATOM 2945 C C . SER B 1 98 ? 6.172 38.375 8.539 1 61.53 98 SER B C 1
ATOM 2947 O O . SER B 1 98 ? 6.77 38.344 9.609 1 61.53 98 SER B O 1
ATOM 2949 N N . LYS B 1 99 ? 5.367 37.406 8.18 1 71.25 99 LYS B N 1
ATOM 2950 C CA . LYS B 1 99 ? 5.129 36.312 9.109 1 71.25 99 LYS B CA 1
ATOM 2951 C C . LYS B 1 99 ? 6.312 35.344 9.133 1 71.25 99 LYS B C 1
ATOM 2953 O O . LYS B 1 99 ? 6.844 34.969 8.078 1 71.25 99 LYS B O 1
ATOM 2958 N N . GLN B 1 100 ? 6.777 35.188 10.289 1 86.12 100 GLN B N 1
ATOM 2959 C CA . GLN B 1 100 ? 7.832 34.219 10.516 1 86.12 100 GLN B CA 1
ATOM 2960 C C . GLN B 1 100 ? 7.281 32.969 11.203 1 86.12 100 GLN B C 1
ATOM 2962 O O . GLN B 1 100 ? 7.176 32.938 12.43 1 86.12 100 GLN B O 1
ATOM 2967 N N . PHE B 1 101 ? 6.871 32 10.422 1 94.12 101 PHE B N 1
ATOM 2968 C CA . PHE B 1 101 ? 6.336 30.766 10.977 1 94.12 101 PHE B CA 1
ATOM 2969 C C . PHE B 1 101 ? 7.406 30.016 11.75 1 94.12 101 PHE B C 1
ATOM 2971 O O . PHE B 1 101 ? 8.594 30.125 11.445 1 94.12 101 PHE B O 1
ATOM 2978 N N . GLU B 1 102 ? 6.91 29.344 12.719 1 95.19 102 GLU B N 1
ATOM 2979 C CA . GLU B 1 102 ? 7.789 28.531 13.547 1 95.19 102 GLU B CA 1
ATOM 2980 C C . GLU B 1 102 ? 7.617 27.047 13.242 1 95.19 102 GLU B C 1
ATOM 2982 O O . GLU B 1 102 ? 8.484 26.234 13.57 1 95.19 102 GLU B O 1
ATOM 2987 N N . LEU B 1 103 ? 6.508 26.719 12.625 1 96.06 103 LEU B N 1
ATOM 2988 C CA . LEU B 1 103 ? 6.16 25.328 12.336 1 96.06 103 LEU B CA 1
ATOM 2989 C C . LEU B 1 103 ? 5.305 25.234 11.078 1 96.06 103 LEU B C 1
ATOM 2991 O O . LEU B 1 103 ? 4.375 26.016 10.891 1 96.06 103 LEU B O 1
ATOM 2995 N N . ALA B 1 104 ? 5.711 24.391 10.188 1 96.94 104 ALA B N 1
ATOM 2996 C CA . ALA B 1 104 ? 4.844 23.969 9.086 1 96.94 104 ALA B CA 1
ATOM 2997 C C . ALA B 1 104 ? 4.164 22.641 9.406 1 96.94 104 ALA B C 1
ATOM 2999 O O . ALA B 1 104 ? 4.832 21.641 9.688 1 96.94 104 ALA B O 1
ATOM 3000 N N . PHE B 1 105 ? 2.801 22.625 9.398 1 98.06 105 PHE B N 1
ATOM 3001 C CA . PHE B 1 105 ? 2.016 21.5 9.883 1 98.06 105 PHE B CA 1
ATOM 3002 C C . PHE B 1 105 ? 0.953 21.094 8.867 1 98.06 105 PHE B C 1
ATOM 3004 O O . PHE B 1 105 ? 0.107 21.906 8.492 1 98.06 105 PHE B O 1
ATOM 3011 N N . ILE B 1 106 ? 1.037 19.844 8.383 1 98.44 106 ILE B N 1
ATOM 3012 C CA . ILE B 1 106 ? 0.035 19.391 7.426 1 98.44 106 ILE B CA 1
ATOM 3013 C C . ILE B 1 106 ? -0.639 18.125 7.938 1 98.44 106 ILE B C 1
ATOM 3015 O O . ILE B 1 106 ? 0.025 17.234 8.477 1 98.44 106 ILE B O 1
ATOM 3019 N N . VAL B 1 107 ? -1.999 18.031 7.859 1 98.25 107 VAL B N 1
ATOM 3020 C CA . VAL B 1 107 ? -2.791 16.844 8.188 1 98.25 107 VAL B CA 1
ATOM 3021 C C . VAL B 1 107 ? -3.596 16.406 6.965 1 98.25 107 VAL B C 1
ATOM 3023 O O . VAL B 1 107 ? -4.391 17.188 6.426 1 98.25 107 VAL B O 1
ATOM 3026 N N . HIS B 1 108 ? -3.357 15.211 6.555 1 97.06 108 HIS B N 1
ATOM 3027 C CA . HIS B 1 108 ? -4.125 14.578 5.484 1 97.06 108 HIS B CA 1
ATOM 3028 C C . HIS B 1 108 ? -5.297 13.781 6.043 1 97.06 108 HIS B C 1
ATOM 3030 O O . HIS B 1 108 ? -5.113 12.664 6.527 1 97.06 108 HIS B O 1
ATOM 3036 N N . ASN B 1 109 ? -6.496 14.297 5.941 1 95.12 109 ASN B N 1
ATOM 3037 C CA . ASN B 1 109 ? -7.691 13.633 6.445 1 95.12 109 ASN B CA 1
ATOM 3038 C C . ASN B 1 109 ? -8.68 13.328 5.324 1 95.12 109 ASN B C 1
ATOM 3040 O O . ASN B 1 109 ? -9.836 13.008 5.582 1 95.12 109 ASN B O 1
ATOM 3044 N N . GLU B 1 110 ? -8.266 13.5 4.059 1 86.88 110 GLU B N 1
ATOM 3045 C CA . GLU B 1 110 ? -9.141 13.195 2.932 1 86.88 110 GLU B CA 1
ATOM 3046 C C . GLU B 1 110 ? -9.359 11.688 2.801 1 86.88 110 GLU B C 1
ATOM 3048 O O . GLU B 1 110 ? -8.484 10.898 3.148 1 86.88 110 GLU B O 1
ATOM 3053 N N . GLY B 1 111 ? -10.492 11.172 2.199 1 70.56 111 GLY B N 1
ATOM 3054 C CA . GLY B 1 111 ? -10.797 9.789 1.868 1 70.56 111 GLY B CA 1
ATOM 3055 C C . GLY B 1 111 ? -11.359 9.008 3.037 1 70.56 111 GLY B C 1
ATOM 3056 O O . GLY B 1 111 ? -11.695 7.828 2.898 1 70.56 111 GLY B O 1
ATOM 3057 N N . ASN B 1 112 ? -11.469 9.438 4.18 1 54.75 112 ASN B N 1
ATOM 3058 C CA . ASN B 1 112 ? -11.906 8.703 5.359 1 54.75 112 ASN B CA 1
ATOM 3059 C C . ASN B 1 112 ? -13.43 8.57 5.402 1 54.75 112 ASN B C 1
ATOM 3061 O O . ASN B 1 112 ? -13.961 7.707 6.109 1 54.75 112 ASN B O 1
ATOM 3065 N N . ALA B 1 113 ? -14.133 9.258 4.52 1 50.25 113 ALA B N 1
ATOM 3066 C CA . ALA B 1 113 ? -15.57 9.047 4.441 1 50.25 113 ALA B CA 1
ATOM 3067 C C . ALA B 1 113 ? -15.914 7.949 3.432 1 50.25 113 ALA B C 1
ATOM 3069 O O . ALA B 1 113 ? -17 7.371 3.48 1 50.25 113 ALA B O 1
ATOM 3070 N N . ALA B 1 114 ? -15.117 7.613 2.406 1 46.09 114 ALA B N 1
ATOM 3071 C CA . ALA B 1 114 ? -15.453 6.875 1.191 1 46.09 114 ALA B CA 1
ATOM 3072 C C . ALA B 1 114 ? -15.445 5.367 1.447 1 46.09 114 ALA B C 1
ATOM 3074 O O . ALA B 1 114 ? -15.5 4.574 0.506 1 46.09 114 ALA B O 1
ATOM 3075 N N . THR B 1 115 ? -15.32 4.918 2.588 1 46.94 115 THR B N 1
ATOM 3076 C CA . THR B 1 115 ? -15.047 3.537 2.973 1 46.94 115 THR B CA 1
ATOM 3077 C C . THR B 1 115 ? -16.031 2.586 2.295 1 46.94 115 THR B C 1
ATOM 3079 O O . THR B 1 115 ? -15.695 1.438 2.006 1 46.94 115 THR B O 1
ATOM 3082 N N . HIS B 1 116 ? -17.281 3.119 2.092 1 48.31 116 HIS B N 1
ATOM 3083 C CA . HIS B 1 116 ? -18.281 2.16 1.612 1 48.31 116 HIS B CA 1
ATOM 3084 C C . HIS B 1 116 ? -17.953 1.698 0.195 1 48.31 116 HIS B C 1
ATOM 3086 O O . HIS B 1 116 ? -18.516 0.715 -0.287 1 48.31 116 HIS B O 1
ATOM 3092 N N . MET B 1 117 ? -17 2.291 -0.338 1 52.03 117 MET B N 1
ATOM 3093 C CA . MET B 1 117 ? -17.125 2.295 -1.793 1 52.03 117 MET B CA 1
ATOM 3094 C C . MET B 1 117 ? -16.391 1.109 -2.406 1 52.03 117 MET B C 1
ATOM 3096 O O . MET B 1 117 ? -16.812 0.572 -3.43 1 52.03 117 MET B O 1
ATOM 3100 N N . LEU B 1 118 ? -15.141 0.764 -1.736 1 55.31 118 LEU B N 1
ATOM 3101 C CA . LEU B 1 118 ? -14.5 -0.17 -2.658 1 55.31 118 LEU B CA 1
ATOM 3102 C C . LEU B 1 118 ? -14.75 -1.612 -2.232 1 55.31 118 LEU B C 1
ATOM 3104 O O . LEU B 1 118 ? -14.172 -2.086 -1.255 1 55.31 118 LEU B O 1
ATOM 3108 N N . MET B 1 119 ? -15.93 -2.055 -2.643 1 57.62 119 MET B N 1
ATOM 3109 C CA . MET B 1 119 ? -16.234 -3.465 -2.412 1 57.62 119 MET B CA 1
ATOM 3110 C C . MET B 1 119 ? -16.016 -4.281 -3.684 1 57.62 119 MET B C 1
ATOM 3112 O O . MET B 1 119 ? -16.422 -3.855 -4.77 1 57.62 119 MET B O 1
ATOM 3116 N N . GLU B 1 120 ? -15.125 -5.305 -3.539 1 58.72 120 GLU B N 1
ATOM 3117 C CA . GLU B 1 120 ? -14.984 -6.211 -4.676 1 58.72 120 GLU B CA 1
ATOM 3118 C C . GLU B 1 120 ? -16.297 -6.934 -4.977 1 58.72 120 GLU B C 1
ATOM 3120 O O . GLU B 1 120 ? -17.078 -7.203 -4.066 1 58.72 120 GLU B O 1
ATOM 3125 N N . PRO B 1 121 ? -16.547 -7.25 -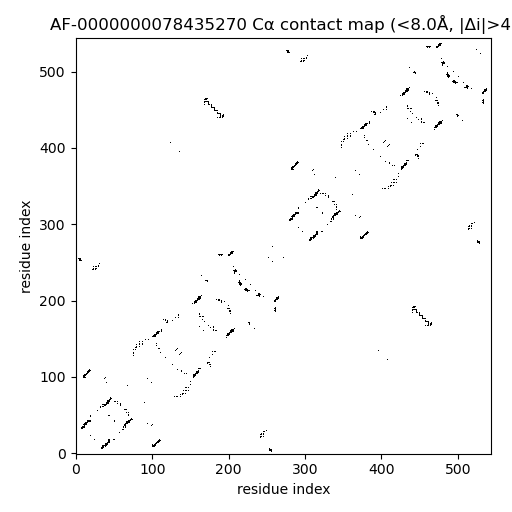6.273 1 55.62 121 PRO B N 1
ATOM 3126 C CA . PRO B 1 121 ? -15.664 -6.949 -7.402 1 55.62 121 PRO B CA 1
ATOM 3127 C C . PRO B 1 121 ? -15.805 -5.512 -7.898 1 55.62 121 PRO B C 1
ATOM 3129 O O . PRO B 1 121 ? -16.906 -5.09 -8.281 1 55.62 121 PRO B O 1
ATOM 3132 N N . GLU B 1 122 ? -14.961 -4.59 -7.527 1 60.69 122 GLU B N 1
ATOM 3133 C CA . GLU B 1 122 ? -14.984 -3.252 -8.109 1 60.69 122 GLU B CA 1
ATOM 3134 C C . GLU B 1 122 ? -14.258 -3.219 -9.453 1 60.69 122 GLU B C 1
ATOM 3136 O O . GLU B 1 122 ? -13.336 -4.012 -9.68 1 60.69 122 GLU B O 1
ATOM 3141 N N . ASN B 1 123 ? -15.016 -2.467 -10.352 1 69.69 123 ASN B N 1
ATOM 3142 C CA . ASN B 1 123 ? -14.359 -2.184 -11.625 1 69.69 123 ASN B CA 1
ATOM 3143 C C . ASN B 1 123 ? -13.023 -1.483 -11.43 1 69.69 123 ASN B C 1
ATOM 3145 O O . ASN B 1 123 ? -12.852 -0.725 -10.469 1 69.69 123 ASN B O 1
ATOM 3149 N N . ILE B 1 124 ? -12.078 -1.763 -12.227 1 73.62 124 ILE B N 1
ATOM 3150 C CA . ILE B 1 124 ? -10.703 -1.283 -12.141 1 73.62 124 ILE B CA 1
ATOM 3151 C C . ILE B 1 124 ? -10.688 0.243 -12.188 1 73.62 124 ILE B C 1
ATOM 3153 O O . ILE B 1 124 ? -9.836 0.881 -11.562 1 73.62 124 ILE B O 1
ATOM 3157 N N . GLU B 1 125 ? -11.633 0.809 -12.938 1 78.5 125 GLU B N 1
ATOM 3158 C CA . GLU B 1 125 ? -11.68 2.262 -13.062 1 78.5 125 GLU B CA 1
ATOM 3159 C C . GLU B 1 125 ? -12.055 2.916 -11.734 1 78.5 125 GLU B C 1
ATOM 3161 O O . GLU B 1 125 ? -11.531 3.98 -11.391 1 78.5 125 GLU B O 1
ATOM 3166 N N . SER B 1 126 ? -12.945 2.256 -11.023 1 80.69 126 SER B N 1
ATOM 3167 C CA . SER B 1 126 ? -13.32 2.756 -9.703 1 80.69 126 SER B CA 1
ATOM 3168 C C . SER B 1 126 ? -12.141 2.705 -8.742 1 80.69 126 SER B C 1
ATOM 3170 O O . SER B 1 126 ? -11.953 3.615 -7.926 1 80.69 126 SER B O 1
ATOM 3172 N N . TRP B 1 127 ? -11.375 1.686 -8.883 1 82.56 127 TRP B N 1
ATOM 3173 C CA . TRP B 1 127 ? -10.195 1.556 -8.031 1 82.56 127 TRP B CA 1
ATOM 3174 C C . TRP B 1 127 ? -9.156 2.617 -8.375 1 82.56 127 TRP B C 1
ATOM 3176 O O . TRP B 1 127 ? -8.57 3.24 -7.484 1 82.56 127 TRP B O 1
ATOM 3186 N N . LYS B 1 128 ? -8.969 2.785 -9.648 1 84.25 128 LYS B N 1
ATOM 3187 C CA . LYS B 1 128 ? -8.008 3.787 -10.094 1 84.25 128 LYS B CA 1
ATOM 3188 C C . LYS B 1 128 ? -8.406 5.184 -9.625 1 84.25 128 LYS B C 1
ATOM 3190 O O . LYS B 1 128 ? -7.551 5.969 -9.203 1 84.25 128 LYS B O 1
ATOM 3195 N N . SER B 1 129 ? -9.656 5.484 -9.727 1 84.5 129 SER B N 1
ATOM 3196 C CA . SER B 1 129 ? -10.172 6.766 -9.25 1 84.5 129 SER B CA 1
ATOM 3197 C C . SER B 1 129 ? -9.953 6.918 -7.746 1 84.5 129 SER B C 1
ATOM 3199 O O . SER B 1 129 ? -9.555 7.984 -7.277 1 84.5 129 SER B O 1
ATOM 3201 N N . TYR B 1 130 ? -10.203 5.879 -7.059 1 84.75 130 TYR B N 1
ATOM 3202 C CA . TYR B 1 130 ? -10 5.891 -5.613 1 84.75 130 TYR B CA 1
ATOM 3203 C C . TYR B 1 130 ? -8.531 6.129 -5.27 1 84.75 130 TYR B C 1
ATOM 3205 O O . TYR B 1 130 ? -8.219 6.926 -4.379 1 84.75 130 TYR B O 1
ATOM 3213 N N . VAL B 1 131 ? -7.672 5.445 -5.949 1 87.88 131 VAL B N 1
ATOM 3214 C CA . VAL B 1 131 ? -6.238 5.57 -5.711 1 87.88 131 VAL B CA 1
ATOM 3215 C C . VAL B 1 131 ? -5.781 6.988 -6.043 1 87.88 131 VAL B C 1
ATOM 3217 O O . VAL B 1 131 ? -4.957 7.562 -5.328 1 87.88 131 VAL B O 1
ATOM 3220 N N . GLN B 1 132 ? -6.324 7.512 -7.121 1 88.81 132 GLN B N 1
ATOM 3221 C CA . GLN B 1 132 ? -6.016 8.891 -7.477 1 88.81 132 GLN B CA 1
ATOM 3222 C C . GLN B 1 132 ? -6.387 9.852 -6.348 1 88.81 132 GLN B C 1
ATOM 3224 O O . GLN B 1 132 ? -5.578 10.695 -5.953 1 88.81 132 GLN B O 1
ATOM 3229 N N . GLN B 1 133 ? -7.465 9.68 -5.824 1 87.81 133 GLN B N 1
ATOM 3230 C CA . GLN B 1 133 ? -8.016 10.617 -4.852 1 87.81 133 GLN B CA 1
ATOM 3231 C C . GLN B 1 133 ? -7.391 10.414 -3.477 1 87.81 133 GLN B C 1
ATOM 3233 O O . GLN B 1 133 ? -7.199 11.375 -2.727 1 87.81 133 GLN B O 1
ATOM 3238 N N . ASN B 1 134 ? -7.059 9.195 -3.182 1 86.94 134 ASN B N 1
ATOM 3239 C CA . ASN B 1 134 ? -6.742 8.898 -1.79 1 86.94 134 ASN B CA 1
ATOM 3240 C C . ASN B 1 134 ? -5.262 8.57 -1.609 1 86.94 134 ASN B C 1
AT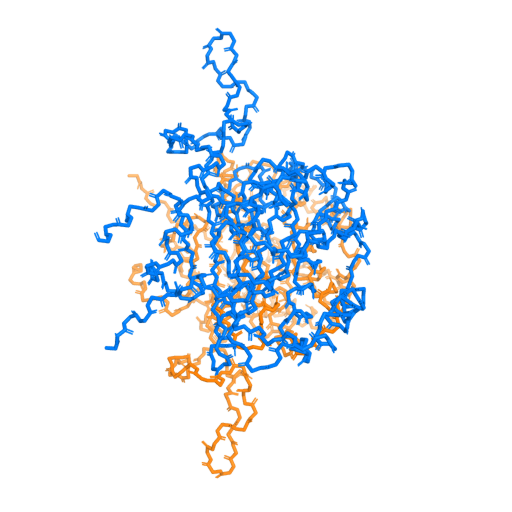OM 3242 O O . ASN B 1 134 ? -4.785 8.43 -0.482 1 86.94 134 ASN B O 1
ATOM 3246 N N . LEU B 1 135 ? -4.586 8.484 -2.684 1 90.19 135 LEU B N 1
ATOM 3247 C CA . LEU B 1 135 ? -3.162 8.188 -2.59 1 90.19 135 LEU B CA 1
ATOM 3248 C C . LEU B 1 135 ? -2.338 9.203 -3.377 1 90.19 135 LEU B C 1
ATOM 3250 O O . LEU B 1 135 ? -1.612 10.008 -2.791 1 90.19 135 LEU B O 1
ATOM 3254 N N . TYR B 1 136 ? -2.633 9.344 -4.684 1 89.75 136 TYR B N 1
ATOM 3255 C CA . TYR B 1 136 ? -1.794 10.18 -5.527 1 89.75 136 TYR B CA 1
ATOM 3256 C C . TYR B 1 136 ? -1.946 11.648 -5.156 1 89.75 136 TYR B C 1
ATOM 3258 O O . TYR B 1 136 ? -0.953 12.375 -5.031 1 89.75 136 TYR B O 1
ATOM 3266 N N . ALA B 1 137 ? -3.133 12.062 -5.023 1 90.94 137 ALA B N 1
ATOM 3267 C CA . ALA B 1 137 ? -3.363 13.477 -4.754 1 90.94 137 ALA B CA 1
ATOM 3268 C C . ALA B 1 137 ? -2.803 13.875 -3.391 1 90.94 137 ALA B C 1
ATOM 3270 O O . ALA B 1 137 ? -2.068 14.867 -3.279 1 90.94 137 ALA B O 1
ATOM 3271 N N . PRO B 1 138 ? -3.062 13.086 -2.348 1 92.06 138 PRO B N 1
ATOM 3272 C CA . PRO B 1 138 ? -2.445 13.406 -1.059 1 92.06 138 PRO B CA 1
ATOM 3273 C C . PRO B 1 138 ? -0.92 13.414 -1.12 1 92.06 138 PRO B C 1
ATOM 3275 O O . PRO B 1 138 ? -0.279 14.266 -0.494 1 92.06 138 PRO B O 1
ATOM 3278 N N . ILE B 1 139 ? -0.331 12.5 -1.803 1 91.44 139 ILE B N 1
ATOM 3279 C CA . ILE B 1 139 ? 1.119 12.43 -1.946 1 91.44 139 ILE B CA 1
ATOM 3280 C C . ILE B 1 139 ? 1.626 13.672 -2.67 1 91.44 139 ILE B C 1
ATOM 3282 O O . ILE B 1 139 ? 2.635 14.266 -2.275 1 91.44 139 ILE B O 1
ATOM 3286 N N . ALA B 1 140 ? 0.951 14.055 -3.75 1 91.56 140 ALA B N 1
ATOM 3287 C CA . ALA B 1 140 ? 1.322 15.266 -4.477 1 91.56 140 ALA B CA 1
ATOM 3288 C C . ALA B 1 140 ? 1.275 16.484 -3.566 1 91.56 140 ALA B C 1
ATOM 3290 O O . ALA B 1 140 ? 2.201 17.297 -3.562 1 91.56 140 ALA B O 1
ATOM 3291 N N . LEU B 1 141 ? 0.229 16.625 -2.85 1 94.75 141 LEU B N 1
ATOM 3292 C CA . LEU B 1 141 ? 0.098 17.734 -1.915 1 94.75 141 LEU B CA 1
ATOM 3293 C C . LEU B 1 141 ? 1.226 17.719 -0.888 1 94.75 141 LEU B C 1
ATOM 3295 O O . LEU B 1 141 ? 1.848 18.75 -0.625 1 94.75 141 LEU B O 1
ATOM 3299 N N . ASN B 1 142 ? 1.473 16.578 -0.323 1 94.5 142 ASN B N 1
ATOM 3300 C CA . ASN B 1 142 ? 2.504 16.438 0.698 1 94.5 142 ASN B CA 1
ATOM 3301 C C . ASN B 1 142 ? 3.887 16.781 0.151 1 94.5 142 ASN B C 1
ATOM 3303 O O . ASN B 1 142 ? 4.68 17.438 0.826 1 94.5 142 ASN B O 1
ATOM 3307 N N . GLN B 1 143 ? 4.152 16.312 -1.029 1 90.94 143 GLN B N 1
ATOM 3308 C CA . GLN B 1 143 ? 5.453 16.578 -1.63 1 90.94 143 GLN B CA 1
ATOM 3309 C C . GLN B 1 143 ? 5.637 18.062 -1.897 1 90.94 143 GLN B C 1
ATOM 3311 O O . GLN B 1 143 ? 6.707 18.625 -1.64 1 90.94 143 GLN B O 1
ATOM 3316 N N . GLU B 1 144 ? 4.656 18.703 -2.432 1 92.88 144 GLU B N 1
ATOM 3317 C CA . GLU B 1 144 ? 4.742 20.141 -2.682 1 92.88 144 GLU B CA 1
ATOM 3318 C C . GLU B 1 144 ? 4.875 20.922 -1.377 1 92.88 144 GLU B C 1
ATOM 3320 O O . GLU B 1 144 ? 5.562 21.938 -1.328 1 92.88 144 GLU B O 1
ATOM 3325 N N . PHE B 1 145 ? 4.211 20.469 -0.357 1 95.81 145 PHE B N 1
ATOM 3326 C CA . PHE B 1 145 ? 4.324 21.078 0.967 1 95.81 145 PHE B CA 1
ATOM 3327 C C . PHE B 1 145 ? 5.758 21 1.475 1 95.81 145 PHE B C 1
ATOM 3329 O O . PHE B 1 145 ? 6.297 21.984 1.979 1 95.81 145 PHE B O 1
ATOM 3336 N N . ILE B 1 146 ? 6.383 19.844 1.325 1 93.44 146 ILE B N 1
ATOM 3337 C CA . ILE B 1 146 ? 7.746 19.625 1.795 1 93.44 146 ILE B CA 1
ATOM 3338 C C . ILE B 1 146 ? 8.711 20.516 1.007 1 93.44 146 ILE B C 1
ATOM 3340 O O . ILE B 1 146 ? 9.633 21.094 1.576 1 93.44 146 ILE B O 1
ATOM 3344 N N . LYS B 1 147 ? 8.43 20.734 -0.23 1 90.5 147 LYS B N 1
ATOM 3345 C CA . LYS B 1 147 ? 9.375 21.406 -1.117 1 90.5 147 LYS B CA 1
ATOM 3346 C C . LYS B 1 147 ? 9.125 22.906 -1.166 1 90.5 147 LYS B C 1
ATOM 3348 O O . LYS B 1 147 ? 9.906 23.656 -1.746 1 90.5 147 LYS B O 1
ATOM 3353 N N . CYS B 1 148 ? 8.07 23.25 -0.607 1 92 148 CYS B N 1
ATOM 3354 C CA . CYS B 1 148 ? 7.691 24.656 -0.673 1 92 148 CYS B CA 1
ATOM 3355 C C . CYS B 1 148 ? 8.812 25.547 -0.149 1 92 148 CYS B C 1
ATOM 3357 O O . CYS B 1 148 ? 9.227 25.406 1.006 1 92 148 CYS B O 1
ATOM 3359 N N . GLN B 1 149 ? 9.305 26.484 -0.958 1 89.56 149 GLN B N 1
ATOM 3360 C CA . GLN B 1 149 ? 10.469 27.297 -0.65 1 89.56 149 GLN B CA 1
ATOM 3361 C C . GLN B 1 149 ? 10.211 28.203 0.558 1 89.56 149 GLN B C 1
ATOM 3363 O O . GLN B 1 149 ? 11.109 28.438 1.37 1 89.56 149 GLN B O 1
ATOM 3368 N N . GLN B 1 150 ? 9.039 28.703 0.649 1 90.69 150 GLN B N 1
ATOM 3369 C CA . GLN B 1 150 ? 8.688 29.641 1.72 1 90.69 150 GLN B CA 1
ATOM 3370 C C . GLN B 1 150 ? 8.719 28.938 3.08 1 90.69 150 GLN B C 1
ATOM 3372 O O . GLN B 1 150 ? 8.727 29.609 4.121 1 90.69 150 GLN B O 1
ATOM 3377 N N . LEU B 1 151 ? 8.703 27.625 3.064 1 93.06 151 LEU B N 1
ATOM 3378 C CA . LEU B 1 151 ? 8.703 26.859 4.301 1 93.06 151 LEU B CA 1
ATOM 3379 C C . LEU B 1 151 ? 10.07 26.219 4.547 1 93.06 151 LEU B C 1
ATOM 3381 O O . LEU B 1 151 ? 10.227 25.422 5.469 1 93.06 151 LEU B O 1
ATOM 3385 N N . HIS B 1 152 ? 10.992 26.5 3.688 1 89.94 152 HIS B N 1
ATOM 3386 C CA . HIS B 1 152 ? 12.32 25.922 3.793 1 89.94 152 HIS B CA 1
ATOM 3387 C C . HIS B 1 152 ? 12.938 26.203 5.16 1 89.94 152 HIS B C 1
ATOM 3389 O O . HIS B 1 152 ? 12.82 27.312 5.684 1 89.94 152 HIS B O 1
ATOM 3395 N N . GLY B 1 153 ? 13.547 25.141 5.789 1 89.69 153 GLY B N 1
ATOM 3396 C CA . GLY B 1 153 ? 14.25 25.281 7.051 1 89.69 153 GLY B CA 1
ATOM 3397 C C . GLY B 1 153 ? 13.344 25.156 8.258 1 89.69 153 GLY B C 1
ATOM 3398 O O . GLY B 1 153 ? 13.82 24.984 9.383 1 89.69 153 GLY B O 1
ATOM 3399 N N . LEU B 1 154 ? 12.047 25.266 8.094 1 93.12 154 LEU B N 1
ATOM 3400 C CA . LEU B 1 154 ? 11.102 25.125 9.195 1 93.12 154 LEU B CA 1
ATOM 3401 C C . LEU B 1 154 ? 10.945 23.656 9.586 1 93.12 154 LEU B C 1
ATOM 3403 O O . LEU B 1 154 ? 10.969 22.781 8.719 1 93.12 154 LEU B O 1
ATOM 3407 N N . PRO B 1 155 ? 10.82 23.469 10.898 1 93.69 155 PRO B N 1
ATOM 3408 C CA . PRO B 1 155 ? 10.336 22.141 11.258 1 93.69 155 PRO B CA 1
ATOM 3409 C C . PRO B 1 155 ? 8.984 21.812 10.625 1 93.69 155 PRO B C 1
ATOM 3411 O O . PRO B 1 155 ? 8.125 22.688 10.508 1 93.69 155 PRO B O 1
ATOM 3414 N N . LYS B 1 156 ? 8.883 20.578 10.203 1 95.62 156 LYS B N 1
ATOM 3415 C CA . LYS B 1 156 ? 7.652 20.156 9.555 1 95.62 156 LYS B CA 1
ATOM 3416 C C . LYS B 1 156 ? 7.039 18.953 10.266 1 95.62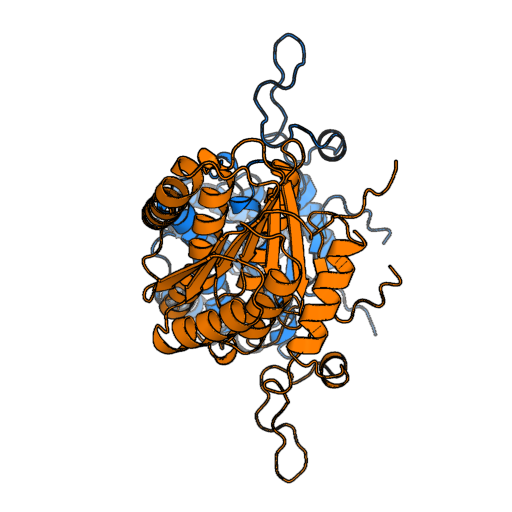 156 LYS B C 1
ATOM 3418 O O . LYS B 1 156 ? 7.754 18.031 10.68 1 95.62 156 LYS B O 1
ATOM 3423 N N . LEU B 1 157 ? 5.75 19.062 10.484 1 96.5 157 LEU B N 1
ATOM 3424 C CA . LEU B 1 157 ? 4.949 17.984 11.055 1 96.5 157 LEU B CA 1
ATOM 3425 C C . LEU B 1 157 ? 3.889 17.516 10.062 1 96.5 157 LEU B C 1
ATOM 3427 O O . LEU B 1 157 ? 3.104 18.328 9.562 1 96.5 157 LEU B O 1
ATOM 3431 N N . MET B 1 158 ? 3.936 16.234 9.711 1 96.75 158 MET B N 1
ATOM 3432 C CA . MET B 1 158 ? 2.992 15.656 8.758 1 96.75 158 MET B CA 1
ATOM 3433 C C . MET B 1 158 ? 2.195 14.523 9.398 1 96.75 158 MET B C 1
ATOM 3435 O O . MET B 1 158 ? 2.773 13.539 9.867 1 96.75 158 MET B O 1
ATOM 3439 N N . ILE B 1 159 ? 0.897 14.68 9.422 1 97.25 159 ILE B N 1
ATOM 3440 C CA . ILE B 1 159 ? 0.036 13.641 9.961 1 97.25 159 ILE B CA 1
ATOM 3441 C C . ILE B 1 159 ? -0.836 13.062 8.852 1 97.25 159 ILE B C 1
ATOM 3443 O O . ILE B 1 159 ? -1.512 13.797 8.133 1 97.25 159 ILE B O 1
ATOM 3447 N N . ASN B 1 160 ? -0.719 11.797 8.641 1 96.69 160 ASN B N 1
ATOM 3448 C CA . ASN B 1 160 ? -1.642 11.062 7.781 1 96.69 160 ASN B CA 1
ATOM 3449 C C . ASN B 1 160 ? -2.725 10.359 8.594 1 96.69 160 ASN B C 1
ATOM 3451 O O . ASN B 1 160 ? -2.443 9.398 9.312 1 96.69 160 ASN B O 1
ATOM 3455 N N . ILE B 1 161 ? -3.967 10.906 8.492 1 96.38 161 ILE B N 1
ATOM 3456 C CA . ILE B 1 161 ? -5.074 10.188 9.109 1 96.38 161 ILE B CA 1
ATOM 3457 C C . ILE B 1 161 ? -5.402 8.938 8.297 1 96.38 161 ILE B C 1
ATOM 3459 O O . ILE B 1 161 ? -5.945 9.039 7.191 1 96.38 161 ILE B O 1
ATOM 3463 N N . ASN B 1 162 ? -4.996 7.891 8.828 1 92.69 162 ASN B N 1
ATOM 3464 C CA . ASN B 1 162 ? -5.258 6.613 8.172 1 92.69 162 ASN B CA 1
ATOM 3465 C C . ASN B 1 162 ? -6.531 5.961 8.711 1 92.69 162 ASN B C 1
ATOM 3467 O O . ASN B 1 162 ? -7.57 6.617 8.82 1 92.69 162 ASN B O 1
ATOM 3471 N N . SER B 1 163 ? -6.656 4.652 8.844 1 87.88 163 SER B N 1
ATOM 3472 C CA . SER B 1 163 ? -7.816 3.943 9.375 1 87.88 163 SER B CA 1
ATOM 3473 C C . SER B 1 163 ? -7.398 2.891 10.398 1 87.88 163 SER B C 1
ATOM 3475 O O . SER B 1 163 ? -6.426 2.166 10.18 1 87.88 163 SER B O 1
ATOM 3477 N N . SER B 1 164 ? -8.141 2.859 11.492 1 87 164 SER B N 1
ATOM 3478 C CA . SER B 1 164 ? -7.906 1.8 12.469 1 87 164 SER B CA 1
ATOM 3479 C C . SER B 1 164 ? -8.438 0.462 11.969 1 87 164 SER B C 1
ATOM 3481 O O . SER B 1 164 ? -8.039 -0.595 12.461 1 87 164 SER B O 1
ATOM 3483 N N . LEU B 1 165 ? -9.305 0.533 10.984 1 81.62 165 LEU B N 1
ATOM 3484 C CA . LEU B 1 165 ? -9.945 -0.677 10.484 1 81.62 165 LEU B CA 1
ATOM 3485 C C . LEU B 1 165 ? -9.195 -1.222 9.266 1 81.62 165 LEU B C 1
ATOM 3487 O O . LEU B 1 165 ? -8.734 -2.365 9.281 1 81.62 165 LEU B O 1
ATOM 3491 N N . TRP B 1 166 ? -8.914 -0.377 8.344 1 80.69 166 TRP B N 1
ATOM 3492 C CA . TRP B 1 166 ? -8.531 -0.832 7.008 1 80.69 166 TRP B CA 1
ATOM 3493 C C . TRP B 1 166 ? -7.016 -0.982 6.902 1 80.69 166 TRP B C 1
ATOM 3495 O O . TRP B 1 166 ? -6.504 -1.439 5.879 1 80.69 166 TRP B O 1
ATOM 3505 N N . ILE B 1 167 ? -6.344 -0.641 7.984 1 84.94 167 ILE B N 1
ATOM 3506 C CA . ILE B 1 167 ? -4.898 -0.846 8.016 1 84.94 167 ILE B CA 1
ATOM 3507 C C . ILE B 1 167 ? -4.594 -2.328 8.219 1 84.94 167 ILE B C 1
ATOM 3509 O O . ILE B 1 167 ? -3.449 -2.76 8.062 1 84.94 167 ILE B O 1
ATOM 3513 N N . GLN B 1 168 ? -5.648 -3.039 8.562 1 83.81 168 GLN B N 1
ATOM 3514 C CA . GLN B 1 168 ? -5.578 -4.492 8.648 1 83.81 168 GLN B CA 1
ATOM 3515 C C . GLN B 1 168 ? -6.273 -5.145 7.453 1 83.81 168 GLN B C 1
ATOM 3517 O O . GLN B 1 168 ? -7.172 -4.551 6.855 1 83.81 168 GLN B O 1
ATOM 3522 N N . PRO B 1 169 ? -5.785 -6.367 7.113 1 83.69 169 PRO B N 1
ATOM 3523 C CA . PRO B 1 169 ? -6.492 -7.055 6.031 1 83.69 169 PRO B CA 1
ATOM 3524 C C . PRO B 1 169 ? -7.953 -7.34 6.367 1 83.69 169 PRO B C 1
ATOM 3526 O O . PRO B 1 169 ? -8.258 -7.793 7.473 1 83.69 169 PRO B O 1
ATOM 3529 N N . MET B 1 170 ? -8.852 -7.023 5.465 1 77.88 170 MET B N 1
ATOM 3530 C CA . MET B 1 170 ? -10.281 -7.223 5.684 1 77.88 170 MET B CA 1
ATOM 3531 C C . MET B 1 170 ? -10.93 -7.898 4.48 1 77.88 170 MET B C 1
ATOM 3533 O O . MET B 1 170 ? -10.594 -7.582 3.336 1 77.88 170 MET B O 1
ATOM 3537 N N . ILE B 1 171 ? -11.875 -8.703 4.777 1 74.19 171 ILE B N 1
ATOM 3538 C CA . ILE B 1 171 ? -12.633 -9.422 3.756 1 74.19 171 ILE B CA 1
ATOM 3539 C C . ILE B 1 171 ? -13.438 -8.438 2.918 1 74.19 171 ILE B C 1
ATOM 3541 O O . ILE B 1 171 ? -14.039 -7.504 3.455 1 74.19 171 ILE B O 1
ATOM 3545 N N . PHE B 1 172 ? -13.312 -8.523 1.625 1 73.5 172 PHE B N 1
ATOM 3546 C CA . PHE B 1 172 ? -14.055 -7.797 0.598 1 73.5 172 PHE B CA 1
ATOM 3547 C C . PHE B 1 172 ? -13.57 -6.359 0.493 1 73.5 172 PHE B C 1
ATOM 3549 O O . PHE B 1 172 ? -14.219 -5.523 -0.14 1 73.5 172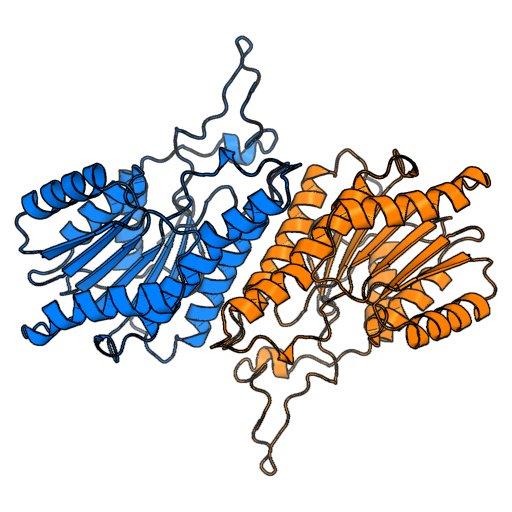 PHE B O 1
ATOM 3556 N N . LYS B 1 173 ? -12.516 -6.098 1.192 1 79.88 173 LYS B N 1
ATOM 3557 C CA . LYS B 1 173 ? -11.969 -4.746 1.155 1 79.88 173 LYS B CA 1
ATOM 3558 C C . LYS B 1 173 ? -10.492 -4.762 0.78 1 79.88 173 LYS B C 1
ATOM 3560 O O . LYS B 1 173 ? -9.727 -3.896 1.211 1 79.88 173 LYS B O 1
ATOM 3565 N N . SER B 1 174 ? -10.094 -5.773 0.066 1 84.56 174 SER B N 1
ATOM 3566 C CA . SER B 1 174 ? -8.68 -5.992 -0.215 1 84.56 174 SER B CA 1
ATOM 3567 C C . SER B 1 174 ? -8.062 -4.781 -0.907 1 84.56 174 SER B C 1
ATOM 3569 O O . SER B 1 174 ? -6.934 -4.391 -0.594 1 84.56 174 SER B O 1
ATOM 3571 N N . LEU B 1 175 ? -8.852 -4.199 -1.812 1 83.75 175 LEU B N 1
ATOM 3572 C CA . LEU B 1 175 ? -8.305 -3.068 -2.559 1 83.75 175 LEU B CA 1
ATOM 3573 C C . LEU B 1 175 ? -8.258 -1.817 -1.689 1 83.75 175 LEU B C 1
ATOM 3575 O O . LEU B 1 175 ? -7.324 -1.018 -1.798 1 83.75 175 LEU B O 1
ATOM 3579 N N . LEU B 1 176 ? -9.227 -1.676 -0.857 1 83.5 176 LEU B N 1
ATOM 3580 C CA . LEU B 1 176 ? -9.211 -0.566 0.089 1 83.5 176 LEU B CA 1
ATOM 3581 C C . LEU B 1 176 ? -8.047 -0.697 1.063 1 83.5 176 LEU B C 1
ATOM 3583 O O . LEU B 1 176 ? -7.297 0.26 1.276 1 83.5 176 LEU B O 1
ATOM 3587 N N . CYS B 1 177 ? -7.895 -1.844 1.647 1 88.25 177 CYS B N 1
ATOM 3588 C CA . CYS B 1 177 ? -6.801 -2.096 2.578 1 88.25 177 CYS B CA 1
ATOM 3589 C C . CYS B 1 177 ? -5.449 -1.89 1.899 1 88.25 177 CYS B C 1
ATOM 3591 O O . CYS B 1 177 ? -4.527 -1.331 2.498 1 88.25 177 CYS B O 1
ATOM 3593 N N . SER B 1 178 ? -5.406 -2.377 0.717 1 90.69 178 SER B N 1
ATOM 3594 C CA . SER B 1 178 ? -4.195 -2.201 -0.081 1 90.69 178 SER B CA 1
ATOM 3595 C C . SER B 1 178 ? -3.838 -0.726 -0.223 1 90.69 178 SER B C 1
ATOM 3597 O O . SER B 1 178 ? -2.693 -0.333 0.016 1 90.69 178 SER B O 1
ATOM 3599 N N . SER B 1 179 ? -4.746 0.079 -0.551 1 89.06 179 SER B N 1
ATOM 3600 C CA . SER B 1 179 ? -4.527 1.511 -0.731 1 89.06 179 SER B CA 1
ATOM 3601 C C . SER B 1 179 ? -4.129 2.178 0.581 1 89.06 179 SER B C 1
ATOM 3603 O O . SER B 1 179 ? -3.23 3.023 0.605 1 89.06 179 SER B O 1
ATOM 3605 N N . ARG B 1 180 ? -4.75 1.834 1.615 1 90.25 180 ARG B N 1
ATOM 3606 C CA . ARG B 1 180 ? -4.441 2.416 2.918 1 90.25 180 ARG B CA 1
ATOM 3607 C C . ARG B 1 180 ? -3.027 2.047 3.357 1 90.25 180 ARG B C 1
ATOM 3609 O O . ARG B 1 180 ? -2.316 2.871 3.938 1 90.25 180 ARG B O 1
ATOM 3616 N N . LYS B 1 181 ? -2.652 0.864 3.084 1 93.5 181 LYS B N 1
ATOM 3617 C CA . LYS B 1 181 ? -1.301 0.443 3.443 1 93.5 181 LYS B CA 1
ATOM 3618 C C . LYS B 1 181 ? -0.259 1.135 2.568 1 93.5 181 LYS B C 1
ATOM 3620 O O . LYS B 1 181 ? 0.845 1.435 3.027 1 93.5 181 LYS B O 1
ATOM 3625 N N . ALA B 1 182 ? -0.657 1.337 1.321 1 93.5 182 ALA B N 1
ATOM 3626 C CA . ALA B 1 182 ? 0.224 2.107 0.446 1 93.5 182 ALA B CA 1
ATOM 3627 C C . ALA B 1 182 ? 0.486 3.496 1.019 1 93.5 182 ALA B C 1
ATOM 3629 O O . ALA B 1 182 ? 1.637 3.936 1.095 1 93.5 182 ALA B O 1
ATOM 3630 N N . ARG B 1 183 ? -0.535 4.098 1.371 1 92.94 183 ARG B N 1
ATOM 3631 C CA . ARG B 1 183 ? -0.427 5.438 1.94 1 92.94 183 ARG B CA 1
ATOM 3632 C C . ARG B 1 183 ? 0.376 5.418 3.236 1 92.94 183 ARG B C 1
ATOM 3634 O O . ARG B 1 183 ? 1.23 6.277 3.455 1 92.94 183 ARG B O 1
ATOM 3641 N N . ASP B 1 184 ? 0.125 4.527 4.07 1 94.62 184 ASP B N 1
ATOM 3642 C CA . ASP B 1 184 ? 0.866 4.336 5.312 1 94.62 184 ASP B CA 1
ATOM 3643 C C . ASP B 1 184 ? 2.367 4.25 5.051 1 94.62 184 ASP B C 1
ATOM 3645 O O . ASP B 1 184 ? 3.156 4.961 5.676 1 94.62 184 ASP B O 1
ATOM 3649 N N . MET B 1 185 ? 2.754 3.41 4.121 1 94.06 185 MET B N 1
ATOM 3650 C CA . MET B 1 185 ? 4.164 3.186 3.816 1 94.06 185 MET B CA 1
ATOM 3651 C C . MET B 1 185 ? 4.801 4.438 3.225 1 94.06 185 MET B C 1
ATOM 3653 O O . MET B 1 185 ? 5.965 4.734 3.494 1 94.06 185 MET B O 1
ATOM 3657 N N . TYR B 1 186 ? 4.043 5.164 2.389 1 92.75 186 TYR B N 1
ATOM 3658 C CA . TYR B 1 186 ? 4.574 6.41 1.847 1 92.75 186 TYR B CA 1
ATOM 3659 C C . TYR B 1 186 ? 5.023 7.344 2.965 1 92.75 186 TYR B C 1
ATOM 3661 O O . TYR B 1 186 ? 6.152 7.844 2.945 1 92.75 186 TYR B O 1
ATOM 3669 N N . PHE B 1 187 ? 4.242 7.523 3.924 1 93.62 187 PHE B N 1
ATOM 3670 C CA . PHE B 1 187 ? 4.543 8.484 4.98 1 93.62 187 PHE B CA 1
ATOM 3671 C C . PHE B 1 187 ? 5.652 7.965 5.887 1 93.62 187 PHE B C 1
ATOM 3673 O O . PHE B 1 187 ? 6.453 8.742 6.402 1 93.62 187 PHE B O 1
ATOM 3680 N N . ARG B 1 188 ? 5.703 6.645 6.066 1 92.94 188 ARG B N 1
ATOM 3681 C CA . ARG B 1 188 ? 6.84 6.07 6.781 1 92.94 188 ARG B CA 1
ATOM 3682 C C . ARG B 1 188 ? 8.148 6.359 6.051 1 92.94 188 ARG B C 1
ATOM 3684 O O . ARG B 1 188 ? 9.148 6.727 6.676 1 92.94 188 ARG B O 1
ATOM 3691 N N . SER B 1 189 ? 8.109 6.188 4.777 1 89.44 189 SER B N 1
ATOM 3692 C CA . SER B 1 189 ? 9.312 6.379 3.969 1 89.44 189 SER B CA 1
ATOM 3693 C C . SER B 1 189 ? 9.734 7.84 3.947 1 89.44 189 SER B C 1
ATOM 3695 O O . SER B 1 189 ? 10.93 8.148 4.023 1 89.44 189 SER B O 1
ATOM 3697 N N . VAL B 1 190 ? 8.742 8.68 3.852 1 89.56 190 VAL B N 1
ATOM 3698 C CA . VAL B 1 190 ? 9.039 10.109 3.828 1 89.56 190 VAL B CA 1
ATOM 3699 C C . VAL B 1 190 ? 9.633 10.531 5.168 1 89.56 190 VAL B C 1
ATOM 3701 O O . VAL B 1 190 ? 10.547 11.367 5.211 1 89.56 190 VAL B O 1
ATOM 3704 N N . ALA B 1 191 ? 9.102 10.047 6.262 1 90.75 191 ALA B N 1
ATOM 3705 C CA . ALA B 1 191 ? 9.664 10.336 7.578 1 90.75 191 ALA B CA 1
ATOM 3706 C C . ALA B 1 191 ? 11.141 9.961 7.637 1 90.75 191 ALA B C 1
ATOM 3708 O O . ALA B 1 191 ? 11.961 10.719 8.164 1 90.75 191 ALA B O 1
ATOM 3709 N N . ALA B 1 192 ? 11.453 8.805 7.09 1 84.5 192 ALA B N 1
ATOM 3710 C CA . ALA B 1 192 ? 12.844 8.359 7.07 1 84.5 192 ALA B CA 1
ATOM 3711 C C . ALA B 1 192 ? 13.688 9.242 6.16 1 84.5 192 ALA B C 1
ATOM 3713 O O . ALA B 1 192 ? 14.797 9.641 6.527 1 84.5 192 ALA B O 1
ATOM 3714 N N . GLU B 1 193 ? 13.164 9.602 5.059 1 83.12 193 GLU B N 1
ATOM 3715 C CA . GLU B 1 193 ? 13.867 10.375 4.039 1 83.12 193 GLU B CA 1
ATOM 3716 C C . GLU B 1 193 ? 14.148 11.797 4.52 1 83.12 193 GLU B C 1
ATOM 3718 O O . GLU B 1 193 ? 15.227 12.344 4.273 1 83.12 193 GLU B O 1
ATOM 3723 N N . GLU B 1 194 ? 13.219 12.336 5.211 1 87.25 194 GLU B N 1
ATOM 3724 C CA . GLU B 1 194 ? 13.281 13.75 5.551 1 87.25 194 GLU B CA 1
ATOM 3725 C C . GLU B 1 194 ? 13.664 13.953 7.016 1 87.25 194 GLU B C 1
ATOM 3727 O O . GLU B 1 194 ? 13.586 15.07 7.535 1 87.25 194 GLU B O 1
ATOM 3732 N N . ALA B 1 195 ? 14.078 12.883 7.648 1 86.31 195 ALA B N 1
ATOM 3733 C CA . ALA B 1 195 ? 14.414 12.969 9.07 1 86.31 195 ALA B CA 1
ATOM 3734 C C . ALA B 1 195 ? 15.492 14.016 9.312 1 86.31 195 ALA B C 1
ATOM 3736 O O . ALA B 1 195 ? 15.391 14.812 10.25 1 86.31 195 ALA B O 1
ATOM 3737 N N . ALA B 1 196 ? 16.516 14.086 8.445 1 85.62 196 ALA B N 1
ATOM 3738 C CA . ALA B 1 196 ? 17.625 15.008 8.609 1 85.62 196 ALA B CA 1
ATOM 3739 C C . ALA B 1 196 ? 17.188 16.453 8.398 1 85.62 196 ALA B C 1
ATOM 3741 O O . ALA B 1 196 ? 17.844 17.391 8.867 1 85.62 196 ALA B O 1
ATOM 3742 N N . ASN B 1 197 ? 16.094 16.625 7.758 1 89 197 ASN B N 1
ATOM 3743 C CA . ASN B 1 197 ? 15.594 17.969 7.461 1 89 197 ASN B CA 1
ATOM 3744 C C . ASN B 1 197 ? 14.562 18.422 8.492 1 89 197 ASN B C 1
ATOM 3746 O O . ASN B 1 197 ? 13.867 19.422 8.281 1 89 197 ASN B O 1
ATOM 3750 N N . GLY B 1 198 ? 14.406 17.656 9.539 1 88.75 198 GLY B N 1
ATOM 3751 C CA . GLY B 1 198 ? 13.523 18.078 10.617 1 88.75 198 GLY B CA 1
ATOM 3752 C C . GLY B 1 198 ? 12.062 17.734 10.367 1 88.75 198 GLY B C 1
ATOM 3753 O O . GLY B 1 198 ? 11.172 18.344 10.953 1 88.75 198 GLY B O 1
ATOM 3754 N N . VAL B 1 199 ? 11.844 16.828 9.531 1 91.81 199 VAL B N 1
ATOM 3755 C CA . VAL B 1 199 ? 10.477 16.422 9.211 1 91.81 199 VAL B CA 1
ATOM 3756 C C . VAL B 1 199 ? 10.055 15.281 10.141 1 91.81 199 VAL B C 1
ATOM 3758 O O . VAL B 1 199 ? 10.805 14.312 10.32 1 91.81 199 VAL B O 1
ATOM 3761 N N . ILE B 1 200 ? 8.93 15.492 10.781 1 94.19 200 ILE B N 1
ATOM 3762 C CA . ILE B 1 200 ? 8.289 14.461 11.594 1 94.19 200 ILE B CA 1
ATOM 3763 C C . ILE B 1 200 ? 6.977 14.031 10.945 1 94.19 200 ILE B C 1
ATOM 3765 O O . ILE B 1 200 ? 6.195 14.867 10.492 1 94.19 200 ILE B O 1
ATOM 3769 N N . ALA B 1 201 ? 6.805 12.742 10.789 1 94.62 201 ALA B N 1
ATOM 3770 C CA . ALA B 1 201 ? 5.574 12.227 10.188 1 94.62 201 ALA B CA 1
ATOM 3771 C C . ALA B 1 201 ? 4.934 11.164 11.07 1 94.62 201 ALA B C 1
ATOM 3773 O O . ALA B 1 201 ? 5.629 10.461 11.812 1 94.62 201 ALA B O 1
ATOM 3774 N N . MET B 1 202 ? 3.623 11.062 11 1 95.19 202 MET B N 1
ATOM 3775 C CA . MET B 1 202 ? 2.883 10.062 11.766 1 95.19 202 MET B CA 1
ATOM 3776 C C . MET B 1 202 ? 1.672 9.562 10.977 1 95.19 202 MET B C 1
ATOM 3778 O O . MET B 1 202 ? 0.977 10.359 10.336 1 95.19 202 MET B O 1
ATOM 3782 N N . ASN B 1 203 ? 1.535 8.258 10.945 1 96.06 203 ASN B N 1
ATOM 3783 C CA . ASN B 1 203 ? 0.25 7.676 10.57 1 96.06 203 ASN B CA 1
ATOM 3784 C C . ASN B 1 203 ? -0.652 7.477 11.781 1 96.06 203 ASN B C 1
ATOM 3786 O O . ASN B 1 203 ? -0.267 6.812 12.742 1 96.06 203 ASN B O 1
ATOM 3790 N N . TYR B 1 204 ? -1.861 8.062 11.734 1 96.25 204 TYR B N 1
ATOM 3791 C CA . TYR B 1 204 ? -2.729 8.008 12.906 1 96.25 204 TYR B CA 1
ATOM 3792 C C . TYR B 1 204 ? -4.027 7.277 12.586 1 96.25 204 TYR B C 1
ATOM 3794 O O . TYR B 1 204 ? -4.723 7.625 11.633 1 96.25 204 TYR B O 1
ATOM 3802 N N . GLY B 1 205 ? -4.312 6.184 13.273 1 94.94 205 GLY B N 1
ATOM 3803 C CA . GLY B 1 205 ? -5.621 5.551 13.258 1 94.94 205 GLY B CA 1
ATOM 3804 C C . GLY B 1 205 ? -6.59 6.152 14.258 1 94.94 205 GLY B C 1
ATOM 3805 O O . GLY B 1 205 ? -6.445 5.965 15.469 1 94.94 205 GLY B O 1
ATOM 3806 N N . PRO B 1 206 ? -7.555 6.816 13.82 1 94.5 206 PRO B N 1
ATOM 3807 C CA . PRO B 1 206 ? -8.383 7.633 14.711 1 94.5 206 PRO B CA 1
ATOM 3808 C C . PRO B 1 206 ? -9.391 6.805 15.5 1 94.5 206 PRO B C 1
ATOM 3810 O O . PRO B 1 206 ? -10.117 7.348 16.344 1 94.5 206 PRO B O 1
ATOM 3813 N N . GLY B 1 207 ? -9.422 5.535 15.312 1 91.38 207 GLY B N 1
ATOM 3814 C CA . GLY B 1 207 ? -10.453 4.707 15.922 1 91.38 207 GLY B CA 1
ATOM 3815 C C . GLY B 1 207 ? -11.633 4.453 15.008 1 91.38 207 GLY B C 1
ATOM 3816 O O . GLY B 1 207 ? -11.625 4.875 13.844 1 91.38 207 GLY B O 1
ATOM 3817 N N . ILE B 1 208 ? -12.562 3.654 15.461 1 87 208 ILE B N 1
ATOM 3818 C CA . ILE B 1 208 ? -13.766 3.312 14.703 1 87 208 ILE B CA 1
ATOM 3819 C C . ILE B 1 208 ? -14.938 4.164 15.18 1 87 208 ILE B C 1
ATOM 3821 O O . ILE B 1 208 ? -15.25 4.199 16.375 1 87 208 ILE B O 1
ATOM 3825 N N . PHE B 1 209 ? -15.523 4.844 14.188 1 86.56 209 PHE B N 1
ATOM 3826 C CA . PHE B 1 209 ? -16.609 5.75 14.539 1 86.56 209 PHE B CA 1
ATOM 3827 C C . PHE B 1 209 ? -17.938 5.008 14.578 1 86.56 209 PHE B C 1
ATOM 3829 O O . PHE B 1 209 ? -18.062 3.9 14.047 1 86.56 209 PHE B O 1
ATOM 3836 N N . GLU B 1 210 ? -18.906 5.68 15.195 1 77.88 210 GLU B N 1
ATOM 3837 C CA . GLU B 1 210 ? -20.234 5.094 15.336 1 77.88 210 GLU B CA 1
ATOM 3838 C C . GLU B 1 210 ? -20.875 4.828 13.969 1 77.88 210 GLU B C 1
ATOM 3840 O O . GLU B 1 210 ? -21.656 3.885 13.812 1 77.88 210 GLU B O 1
ATOM 3845 N N . SER B 1 211 ? -20.531 5.656 13.008 1 69.19 211 SER B N 1
ATOM 3846 C CA . SER B 1 211 ? -21.109 5.484 11.672 1 69.19 211 SER B CA 1
ATOM 3847 C C . SER B 1 211 ? -20.688 4.145 11.07 1 69.19 211 SER B C 1
ATOM 3849 O O . SER B 1 211 ? -21.312 3.676 10.109 1 69.19 211 SER B O 1
ATOM 3851 N N . HIS B 1 212 ? -19.734 3.514 11.578 1 63.88 212 HIS B N 1
ATOM 3852 C CA . HIS B 1 212 ? -19.281 2.221 11.086 1 63.88 212 HIS B CA 1
ATOM 3853 C C . HIS B 1 212 ? -19.828 1.079 11.93 1 63.88 212 HIS B C 1
ATOM 3855 O O . HIS B 1 212 ? -19.281 -0.027 11.922 1 63.88 212 HIS B O 1
ATOM 3861 N N . LYS B 1 213 ? -20.797 1.296 12.555 1 58.31 213 LYS B N 1
ATOM 3862 C CA . LYS B 1 213 ? -21.406 0.26 13.383 1 58.31 213 LYS B CA 1
ATOM 3863 C C . LYS B 1 213 ? -22.141 -0.767 12.516 1 58.31 213 LYS B C 1
ATOM 3865 O O . LYS B 1 213 ? -22.734 -0.416 11.5 1 58.31 213 LYS B O 1
ATOM 3870 N N . PRO B 1 214 ? -21.859 -2.117 12.922 1 57.69 214 PRO B N 1
ATOM 3871 C CA . PRO B 1 214 ? -22.625 -3.145 12.203 1 57.69 214 PRO B CA 1
ATOM 3872 C C . PRO B 1 214 ? -24.141 -2.918 12.281 1 57.69 214 PRO B C 1
ATOM 3874 O O . PRO B 1 214 ? -24.641 -2.385 13.273 1 57.69 214 PRO B O 1
ATOM 3877 N N . VAL B 1 215 ? -24.75 -3.029 11.109 1 57.38 215 VAL B N 1
ATOM 3878 C CA . VAL B 1 215 ? -26.219 -3.01 11.109 1 57.38 215 VAL B CA 1
ATOM 3879 C C . VAL B 1 215 ? -26.75 -4.41 11.391 1 57.38 215 VAL B C 1
ATOM 3881 O O . VAL B 1 215 ? -26.266 -5.395 10.836 1 57.38 215 VAL B O 1
ATOM 3884 N N . TYR B 1 216 ? -27.5 -4.465 12.438 1 54.16 216 TYR B N 1
ATOM 3885 C CA . TYR B 1 216 ? -28.062 -5.742 12.875 1 54.16 216 TYR B CA 1
ATOM 3886 C C . TYR B 1 216 ? -29.5 -5.895 12.398 1 54.16 216 TYR B C 1
ATOM 3888 O O . TYR B 1 216 ? -30.219 -4.906 12.242 1 54.16 216 TYR B O 1
ATOM 3896 N N . ASP B 1 217 ? -29.719 -7.141 11.836 1 53.28 217 ASP B N 1
ATOM 3897 C CA . ASP B 1 217 ? -31.125 -7.43 11.562 1 53.28 217 ASP B CA 1
ATOM 3898 C C . ASP B 1 217 ? -31.891 -7.641 12.867 1 53.28 217 ASP B C 1
ATOM 3900 O O . ASP B 1 217 ? -31.359 -7.441 13.953 1 53.28 217 ASP B O 1
ATOM 3904 N N . CYS B 1 218 ? -33.25 -7.773 12.633 1 58.25 218 CYS B N 1
ATOM 3905 C CA . CYS B 1 218 ? -34.219 -7.891 13.719 1 58.25 218 CYS B CA 1
ATOM 3906 C C . CYS B 1 218 ? -33.844 -9.016 14.672 1 58.25 218 CYS B C 1
ATOM 3908 O O . CYS B 1 218 ? -34.281 -9.031 15.828 1 58.25 218 CYS B O 1
ATOM 3910 N N . ASN B 1 219 ? -33.062 -9.859 14.242 1 54.75 219 ASN B N 1
ATOM 3911 C CA . ASN B 1 219 ? -32.656 -10.984 15.078 1 54.75 219 ASN B CA 1
ATOM 3912 C C . ASN B 1 219 ? -31.234 -10.781 15.617 1 54.75 219 ASN B C 1
ATOM 3914 O O . ASN B 1 219 ? -30.609 -11.734 16.078 1 54.75 219 ASN B O 1
ATOM 3918 N N . ASN B 1 220 ? -30.828 -9.586 15.492 1 52.53 220 ASN B N 1
ATOM 3919 C CA . ASN B 1 220 ? -29.531 -9.172 15.992 1 52.53 220 ASN B CA 1
ATOM 3920 C C . ASN B 1 220 ? -28.391 -9.797 15.188 1 52.53 220 ASN B C 1
ATOM 3922 O O . ASN B 1 220 ? -27.297 -9.992 15.711 1 52.53 220 ASN B O 1
ATOM 3926 N N . ASN B 1 221 ? -28.859 -10.406 14.078 1 52.22 221 ASN B N 1
ATOM 3927 C CA . ASN B 1 221 ? -27.812 -10.828 13.156 1 52.22 221 ASN B CA 1
ATOM 3928 C C . ASN B 1 221 ? -27.203 -9.641 12.422 1 52.22 221 ASN B C 1
ATOM 3930 O O . ASN B 1 221 ? -27.891 -8.672 12.109 1 52.22 221 ASN B O 1
ATOM 3934 N N . ILE B 1 222 ? -26.031 -9.656 12.516 1 52.84 222 ILE B N 1
ATOM 3935 C CA . ILE B 1 222 ? -25.359 -8.609 11.766 1 52.84 222 ILE B CA 1
ATOM 3936 C C . ILE B 1 222 ? -25.781 -8.664 10.297 1 52.84 222 ILE B C 1
ATOM 3938 O O . ILE B 1 222 ? -25.688 -9.719 9.664 1 52.84 222 ILE B O 1
ATOM 3942 N N . ILE B 1 223 ? -26.797 -7.922 9.836 1 48.47 223 ILE B N 1
ATOM 3943 C CA . ILE B 1 223 ? -27.219 -7.898 8.438 1 48.47 223 ILE B CA 1
ATOM 3944 C C . ILE B 1 223 ? -26.109 -7.301 7.578 1 48.47 223 ILE B C 1
ATOM 3946 O O . ILE B 1 223 ? -25.812 -7.816 6.5 1 48.47 223 ILE B O 1
ATOM 3950 N N . ASP B 1 224 ? -26 -6.094 7.68 1 47.88 224 ASP B N 1
ATOM 3951 C CA . ASP B 1 224 ? -25.344 -5.324 6.625 1 47.88 224 ASP B CA 1
ATOM 3952 C C . ASP B 1 224 ? -23.844 -5.203 6.887 1 47.88 224 ASP B C 1
ATOM 3954 O O . ASP B 1 224 ? -23.141 -4.52 6.148 1 47.88 224 ASP B O 1
ATOM 3958 N N . ILE B 1 225 ? -23.359 -5.398 8.047 1 49.12 225 ILE B N 1
ATOM 3959 C CA . ILE B 1 225 ? -22.031 -4.793 8.156 1 49.12 225 ILE B CA 1
ATOM 3960 C C . ILE B 1 225 ? -21.016 -5.66 7.426 1 49.12 225 ILE B C 1
ATOM 3962 O O . ILE B 1 225 ? -20.5 -6.629 7.988 1 49.12 225 ILE B O 1
ATOM 3966 N N . GLU B 1 226 ? -21.109 -5.805 6.281 1 47.81 226 GLU B N 1
ATOM 3967 C CA . GLU B 1 226 ? -20.141 -6.469 5.414 1 47.81 226 GLU B CA 1
ATOM 3968 C C . GLU B 1 226 ? -18.719 -6.195 5.879 1 47.81 226 GLU B C 1
ATOM 3970 O O . GLU B 1 226 ? -17.844 -7.066 5.781 1 47.81 226 GLU B O 1
ATOM 3975 N N . ASP B 1 227 ? -18.5 -4.922 6.484 1 50.5 227 ASP B N 1
ATOM 3976 C CA . ASP B 1 227 ? -17.125 -4.461 6.711 1 50.5 227 ASP B CA 1
ATOM 3977 C C . ASP B 1 227 ? -16.5 -5.172 7.906 1 50.5 227 ASP B C 1
ATOM 3979 O O . ASP B 1 227 ? -15.281 -5.191 8.047 1 50.5 227 ASP B O 1
ATOM 3983 N N . LEU B 1 228 ? -17.484 -5.613 8.852 1 52.84 228 LEU B N 1
ATOM 3984 C CA . LEU B 1 228 ? -17 -6.102 10.133 1 52.84 228 LEU B CA 1
ATOM 3985 C C . LEU B 1 228 ? -17.297 -7.59 10.297 1 52.84 228 LEU B C 1
ATOM 3987 O O . LEU B 1 228 ? -16.922 -8.188 11.312 1 52.84 228 LEU B O 1
ATOM 3991 N N . VAL B 1 229 ? -17.875 -8.07 9.203 1 45 229 VAL B N 1
ATOM 3992 C CA . VAL B 1 229 ? -18.359 -9.438 9.32 1 45 229 VAL B CA 1
ATOM 3993 C C . VAL B 1 229 ? -17.188 -10.398 9.43 1 45 229 VAL B C 1
ATOM 3995 O O . VAL B 1 229 ? -16.359 -10.492 8.516 1 45 229 VAL B O 1
ATOM 3998 N N . GLY B 1 230 ? -16.844 -10.672 10.719 1 53.84 230 GLY B N 1
ATOM 3999 C CA . GLY B 1 230 ? -16.062 -11.867 10.992 1 53.84 230 GLY B CA 1
ATOM 4000 C C . GLY B 1 230 ? -14.961 -11.641 12.008 1 53.84 230 GLY B C 1
ATOM 4001 O O . GLY B 1 230 ? -14.297 -12.586 12.438 1 53.84 230 GLY B O 1
ATOM 4002 N N . ASP B 1 231 ? -14.664 -10.281 12.117 1 60.88 231 ASP B N 1
ATOM 4003 C CA . ASP B 1 231 ? -13.586 -10.203 13.102 1 60.88 231 ASP B CA 1
ATOM 4004 C C . ASP B 1 231 ? -14.109 -9.75 14.461 1 60.88 231 ASP B C 1
ATOM 4006 O O . ASP B 1 231 ? -14.289 -8.555 14.695 1 60.88 231 ASP B O 1
ATOM 4010 N N . ASN B 1 232 ? -14.547 -10.703 15.242 1 65.56 232 ASN B N 1
ATOM 4011 C CA . ASN B 1 232 ? -15.078 -10.5 16.594 1 65.56 232 ASN B CA 1
ATOM 4012 C C . ASN B 1 232 ? -14.234 -9.492 17.375 1 65.56 232 ASN B C 1
ATOM 4014 O O . ASN B 1 232 ? -14.758 -8.773 18.219 1 65.56 232 ASN B O 1
ATOM 4018 N N . LYS B 1 233 ? -13.008 -9.422 17.047 1 72.5 233 LYS B N 1
ATOM 4019 C CA . LYS B 1 233 ? -12.133 -8.492 17.766 1 72.5 233 LYS B CA 1
ATOM 4020 C C . LYS B 1 233 ? -12.477 -7.043 17.438 1 72.5 233 LYS B C 1
ATOM 4022 O O . LYS B 1 233 ? -12.539 -6.191 18.328 1 72.5 233 LYS B O 1
ATOM 4027 N N . ILE B 1 234 ? -12.836 -6.695 16.219 1 74.88 234 ILE B N 1
ATOM 4028 C CA . ILE B 1 234 ? -13.156 -5.348 15.766 1 74.88 234 ILE B CA 1
ATOM 4029 C C . ILE B 1 234 ? -14.508 -4.918 16.328 1 74.88 234 ILE B C 1
ATOM 4031 O O . ILE B 1 234 ? -14.688 -3.76 16.703 1 74.88 234 ILE B O 1
ATOM 4035 N N . LEU B 1 235 ? -15.367 -5.926 16.438 1 72.12 235 LEU B N 1
ATOM 4036 C CA . LEU B 1 235 ? -16.719 -5.641 16.906 1 72.12 235 LEU B CA 1
ATOM 4037 C C . LEU B 1 235 ? -16.688 -5.219 18.375 1 72.12 235 LEU B C 1
ATOM 4039 O O . LEU B 1 235 ? -17.562 -4.465 18.828 1 72.12 235 LEU B O 1
ATOM 4043 N N . LYS B 1 236 ? -15.719 -5.621 19.062 1 77.69 236 LYS B N 1
ATOM 4044 C CA . LYS B 1 236 ? -15.656 -5.371 20.5 1 77.69 236 LYS B CA 1
ATOM 4045 C C . LYS B 1 236 ? -14.938 -4.059 20.797 1 77.69 236 LYS B C 1
ATOM 4047 O O . LYS B 1 236 ? -14.984 -3.564 21.922 1 77.69 236 LYS B O 1
ATOM 4052 N N . LEU B 1 237 ? -14.398 -3.436 19.828 1 83.44 237 LEU B N 1
ATOM 4053 C CA . LEU B 1 237 ? -13.703 -2.176 20.062 1 83.44 237 LEU B CA 1
ATOM 4054 C C . LEU B 1 237 ? -14.688 -1.04 20.297 1 83.44 237 LEU B C 1
ATOM 4056 O O . LEU B 1 237 ? -15.695 -0.936 19.594 1 83.44 237 LEU B O 1
ATOM 4060 N N . PRO B 1 238 ? -14.383 -0.237 21.344 1 87.06 238 PRO B N 1
ATOM 4061 C CA . PRO B 1 238 ? -15.273 0.902 21.562 1 87.06 238 PRO B CA 1
ATOM 4062 C C . PRO B 1 238 ? -15.281 1.886 20.391 1 87.06 238 PRO B C 1
ATOM 4064 O O . PRO B 1 238 ? -14.242 2.119 19.781 1 87.06 238 PRO B O 1
ATOM 4067 N N . ARG B 1 239 ? -16.438 2.381 20.109 1 88.75 239 ARG B N 1
ATOM 4068 C CA . ARG B 1 239 ? -16.547 3.428 19.094 1 88.75 239 ARG B CA 1
ATOM 4069 C C . ARG B 1 239 ? -16.062 4.77 19.641 1 88.75 239 ARG B C 1
ATOM 4071 O O . ARG B 1 239 ? -16.156 5.023 20.844 1 88.75 239 ARG B O 1
ATOM 4078 N N . VAL B 1 240 ? -15.523 5.59 18.766 1 92.25 240 VAL B N 1
ATOM 4079 C CA . VAL B 1 240 ? -14.82 6.805 19.156 1 92.25 240 VAL B CA 1
ATOM 4080 C C . VAL B 1 240 ? -15.516 8.023 18.547 1 92.25 240 VAL B C 1
ATOM 4082 O O . VAL B 1 240 ? -15.945 7.988 17.391 1 92.25 240 VAL B O 1
ATOM 4085 N N . GLU B 1 241 ? -15.617 9.07 19.312 1 94.19 241 GLU B N 1
ATOM 4086 C CA . GLU B 1 241 ? -16.125 10.328 18.797 1 94.19 241 GLU B CA 1
ATOM 4087 C C . GLU B 1 241 ? -15 11.164 18.172 1 94.19 241 GLU B C 1
ATOM 4089 O O . GLU B 1 241 ? -13.875 11.172 18.688 1 94.19 241 GLU B O 1
ATOM 4094 N N . PRO B 1 242 ? -15.352 11.922 17.156 1 94.81 242 PRO B N 1
ATOM 4095 C CA . PRO B 1 242 ? -14.344 12.742 16.484 1 94.81 242 PRO B CA 1
ATOM 4096 C C . PRO B 1 242 ? -13.57 13.648 17.438 1 94.81 242 PRO B C 1
ATOM 4098 O O . PRO B 1 242 ? -12.344 13.758 17.344 1 94.81 242 PRO B O 1
ATOM 4101 N N . LEU B 1 243 ? -14.273 14.219 18.375 1 97.06 243 LEU B N 1
ATOM 4102 C CA . LEU B 1 243 ? -13.617 15.117 19.312 1 97.06 243 LEU B CA 1
ATOM 4103 C C . LEU B 1 243 ? -12.641 14.352 20.203 1 97.06 243 LEU B C 1
ATOM 4105 O O . LEU B 1 243 ? -11.531 14.82 20.469 1 97.06 243 LEU B O 1
ATOM 4109 N N . GLN B 1 244 ? -13.062 13.188 20.625 1 96.5 244 GLN B N 1
ATOM 4110 C CA . GLN B 1 244 ? -12.234 12.367 21.516 1 96.5 244 GLN B CA 1
ATOM 4111 C C . GLN B 1 244 ? -10.906 12.008 20.859 1 96.5 244 GLN B C 1
ATOM 4113 O O . GLN B 1 244 ? -9.852 12.148 21.469 1 96.5 244 GLN B O 1
ATOM 4118 N N . THR B 1 245 ? -10.984 11.516 19.672 1 96.31 245 THR B N 1
ATOM 4119 C CA . THR B 1 245 ? -9.773 11.07 19 1 96.31 245 THR B CA 1
ATOM 4120 C C . THR B 1 245 ? -8.906 12.266 18.609 1 96.31 245 THR B C 1
ATOM 4122 O O . THR B 1 245 ? -7.68 12.18 18.609 1 96.31 245 THR B O 1
ATOM 4125 N N . THR B 1 246 ? -9.484 13.453 18.266 1 97.25 246 THR B N 1
ATOM 4126 C CA . THR B 1 246 ? -8.734 14.664 17.953 1 97.25 246 THR B CA 1
ATOM 4127 C C . THR B 1 246 ? -7.922 15.117 19.172 1 97.25 246 THR B C 1
ATOM 4129 O O . THR B 1 246 ? -6.727 15.406 19.047 1 97.25 246 THR B O 1
ATOM 4132 N N . LEU B 1 247 ? -8.539 15.141 20.312 1 97 247 LEU B N 1
ATOM 4133 C CA . LEU B 1 247 ? -7.863 15.57 21.531 1 97 247 LEU B CA 1
ATOM 4134 C C . LEU B 1 247 ? -6.75 14.602 21.906 1 97 247 LEU B C 1
ATOM 4136 O O . LEU B 1 247 ? -5.688 15.016 22.375 1 97 247 LEU B O 1
ATOM 4140 N N . LYS B 1 248 ? -7.031 13.352 21.75 1 95.75 248 LYS B N 1
ATOM 4141 C CA . LYS B 1 248 ? -5.977 12.383 22.016 1 95.75 248 LYS B CA 1
ATOM 4142 C C . LYS B 1 248 ? -4.781 12.586 21.094 1 95.75 248 LYS B C 1
ATOM 4144 O O . LYS B 1 248 ? -3.633 12.539 21.531 1 95.75 248 LYS B O 1
ATOM 4149 N N . LEU B 1 249 ? -5.059 12.797 19.797 1 96.31 249 LEU B N 1
ATOM 4150 C CA . LEU B 1 249 ? -3.982 13.062 18.844 1 96.31 249 LEU B CA 1
ATOM 4151 C C . LEU B 1 249 ? -3.174 14.281 19.266 1 96.31 249 LEU B C 1
ATOM 4153 O O . LEU B 1 249 ? -1.94 14.25 19.266 1 96.31 249 LEU B O 1
ATOM 4157 N N . ILE B 1 250 ? -3.824 15.375 19.672 1 96.06 250 ILE B N 1
ATOM 4158 C CA . ILE B 1 250 ? -3.16 16.594 20.109 1 96.06 250 ILE B CA 1
ATOM 4159 C C . ILE B 1 250 ? -2.285 16.312 21.328 1 96.06 250 ILE B C 1
ATOM 4161 O O . ILE B 1 250 ? -1.142 16.766 21.391 1 96.06 250 ILE B O 1
ATOM 4165 N N . ASN B 1 251 ? -2.814 15.531 22.219 1 93.94 251 ASN B N 1
ATOM 4166 C CA . ASN B 1 251 ? -2.041 15.172 23.406 1 93.94 251 ASN B CA 1
ATOM 4167 C C . ASN B 1 251 ? -0.787 14.383 23.031 1 93.94 251 ASN B C 1
ATOM 4169 O O . ASN B 1 251 ? 0.287 14.625 23.594 1 93.94 251 ASN B O 1
ATOM 4173 N N . ILE B 1 252 ? -0.944 13.445 22.156 1 93.69 252 ILE B N 1
ATOM 4174 C CA . ILE B 1 252 ? 0.182 12.633 21.703 1 93.69 252 ILE B CA 1
ATOM 4175 C C . ILE B 1 252 ? 1.244 13.531 21.062 1 93.69 252 ILE B C 1
ATOM 4177 O O . ILE B 1 252 ? 2.438 13.375 21.328 1 93.69 252 ILE B O 1
ATOM 4181 N N . LEU B 1 253 ? 0.816 14.469 20.266 1 93.5 253 LEU B N 1
ATOM 4182 C CA . LEU B 1 253 ? 1.731 15.383 19.594 1 93.5 253 LEU B CA 1
ATOM 4183 C C . LEU B 1 253 ? 2.453 16.266 20.609 1 93.5 253 LEU B C 1
ATOM 4185 O O . LEU B 1 253 ? 3.676 16.422 20.547 1 93.5 253 LEU B O 1
ATOM 4189 N N . GLU B 1 254 ? 1.773 16.797 21.578 1 91.88 254 GLU B N 1
ATOM 4190 C CA . GLU B 1 254 ? 2.338 17.719 22.547 1 91.88 254 GLU B CA 1
ATOM 4191 C C . GLU B 1 254 ? 3.271 17.016 23.516 1 91.88 254 GLU B C 1
ATOM 4193 O O . GLU B 1 254 ? 4.254 17.594 23.984 1 91.88 254 GLU B O 1
ATOM 4198 N N . GLU B 1 255 ? 3.002 15.758 23.75 1 87.25 255 GLU B N 1
ATOM 4199 C CA . GLU B 1 255 ? 3.842 14.984 24.656 1 87.25 255 GLU B CA 1
ATOM 4200 C C . GLU B 1 255 ? 4.973 14.281 23.906 1 87.25 255 GLU B C 1
ATOM 4202 O O . GLU B 1 255 ? 5.863 13.695 24.516 1 87.25 255 GLU B O 1
ATOM 4207 N N . THR B 1 256 ? 4.941 14.406 22.625 1 79.62 256 THR B N 1
ATOM 4208 C CA . THR B 1 256 ? 5.906 13.734 21.766 1 79.62 256 THR B CA 1
ATOM 4209 C C . THR B 1 256 ? 6.023 12.258 22.125 1 79.62 256 THR B C 1
ATOM 4211 O O . THR B 1 256 ? 7.133 11.727 22.234 1 79.62 256 THR B O 1
ATOM 4214 N N . SER B 1 257 ? 4.945 11.664 22.375 1 80.06 257 SER B N 1
ATOM 4215 C CA . SER B 1 257 ? 4.898 10.273 22.812 1 80.06 257 SER B CA 1
ATOM 4216 C C . SER B 1 257 ? 4.754 9.336 21.609 1 80.06 257 SER B C 1
ATOM 4218 O O . SER B 1 257 ? 3.885 8.453 21.609 1 80.06 257 SER B O 1
ATOM 4220 N N . PHE B 1 258 ? 5.504 9.602 20.531 1 86.19 258 PHE B N 1
ATOM 4221 C CA . PHE B 1 258 ? 5.477 8.742 19.359 1 86.19 258 PHE B CA 1
ATOM 4222 C C . PHE B 1 258 ? 6.812 8.773 18.625 1 86.19 258 PHE B C 1
ATOM 4224 O O . PHE B 1 258 ? 7.652 9.633 18.906 1 86.19 258 PHE B O 1
ATOM 4231 N N . ILE B 1 259 ? 7.059 7.793 17.859 1 88.06 259 ILE B N 1
ATOM 4232 C CA . ILE B 1 259 ? 8.242 7.719 17 1 88.06 259 ILE B CA 1
ATOM 4233 C C . ILE B 1 259 ? 7.883 8.117 15.578 1 88.06 259 ILE B C 1
ATOM 4235 O O . ILE B 1 259 ? 6.926 7.594 15 1 88.06 259 ILE B O 1
ATOM 4239 N N . SER B 1 260 ? 8.648 9.125 15.055 1 89.31 260 SER B N 1
ATOM 4240 C CA . SER B 1 260 ? 8.398 9.586 13.695 1 89.31 260 SER B CA 1
ATOM 4241 C C . SER B 1 260 ? 8.375 8.422 12.711 1 89.31 260 SER B C 1
ATOM 4243 O O . SER B 1 260 ? 9.227 7.531 12.773 1 89.31 260 SER B O 1
ATOM 4245 N N . GLY B 1 261 ? 7.402 8.422 11.852 1 89.62 261 GLY B N 1
ATOM 4246 C CA . GLY B 1 261 ? 7.277 7.41 10.82 1 89.62 261 GLY B CA 1
ATOM 4247 C C . GLY B 1 261 ? 6.465 6.207 11.258 1 89.62 261 GLY B C 1
ATOM 4248 O O . GLY B 1 261 ? 6.055 5.395 10.43 1 89.62 261 GLY B O 1
ATOM 4249 N N . HIS B 1 262 ? 6.164 6.059 12.461 1 87.5 262 HIS B N 1
ATOM 4250 C CA . HIS B 1 262 ? 5.441 4.891 12.953 1 87.5 262 HIS B CA 1
ATOM 4251 C C . HIS B 1 262 ? 3.941 5.16 13.023 1 87.5 262 HIS B C 1
ATOM 4253 O O . HIS B 1 262 ? 3.51 6.316 12.945 1 87.5 262 HIS B O 1
ATOM 4259 N N . ASP B 1 263 ? 3.221 4.145 13.172 1 91.94 263 ASP B N 1
ATOM 4260 C CA . ASP B 1 263 ? 1.77 4.223 13.305 1 91.94 263 ASP B CA 1
ATOM 4261 C C . ASP B 1 263 ? 1.362 4.406 14.766 1 91.94 263 ASP B C 1
ATOM 4263 O O . ASP B 1 263 ? 1.961 3.811 15.664 1 91.94 263 ASP B O 1
ATOM 4267 N N . VAL B 1 264 ? 0.471 5.277 14.953 1 94.06 264 VAL B N 1
ATOM 4268 C CA . VAL B 1 264 ? -0.201 5.434 16.234 1 94.06 264 VAL B CA 1
ATOM 4269 C C . VAL B 1 264 ? -1.704 5.23 16.062 1 94.06 264 VAL B C 1
ATOM 4271 O O . VAL B 1 264 ? -2.301 5.746 15.117 1 94.06 264 VAL B O 1
ATOM 4274 N N . ASP B 1 265 ? -2.281 4.387 16.922 1 94.19 265 ASP B N 1
ATOM 4275 C CA . ASP B 1 265 ? -3.717 4.141 16.844 1 94.19 265 ASP B CA 1
ATOM 4276 C C . ASP B 1 265 ? -4.422 4.633 18.109 1 94.19 265 ASP B C 1
ATOM 4278 O O . ASP B 1 265 ? -3.875 4.535 19.219 1 94.19 265 ASP B O 1
ATOM 4282 N N . TYR B 1 266 ? -5.586 5.125 17.859 1 94.75 266 TYR B N 1
ATOM 4283 C CA . TYR B 1 266 ? -6.387 5.586 18.984 1 94.75 266 TYR B CA 1
ATOM 4284 C C . TYR B 1 266 ? -6.441 4.531 20.078 1 94.75 266 TYR B C 1
ATOM 4286 O O . TYR B 1 266 ? -6.422 4.855 21.281 1 94.75 266 TYR B O 1
ATOM 4294 N N . TYR B 1 267 ? -6.508 3.242 19.688 1 91.88 267 TYR B N 1
ATOM 4295 C CA . TYR B 1 267 ? -6.719 2.145 20.625 1 91.88 267 TYR B CA 1
ATOM 4296 C C . TYR B 1 267 ? -5.402 1.718 21.266 1 91.88 267 TYR B C 1
ATOM 4298 O O . TYR B 1 267 ? -5.387 0.846 22.141 1 91.88 267 TYR B O 1
ATOM 4306 N N . ASP B 1 268 ? -4.305 2.213 20.688 1 88.31 268 ASP B N 1
ATOM 4307 C CA . ASP B 1 268 ? -3.027 1.893 21.312 1 88.31 268 ASP B CA 1
ATOM 4308 C C . ASP B 1 268 ? -3.014 2.324 22.781 1 88.31 268 ASP B C 1
ATOM 4310 O O . ASP B 1 268 ? -3.623 3.334 23.141 1 88.31 268 ASP B O 1
ATOM 4314 N N . THR B 1 269 ? -2.875 1.242 23.719 1 66.56 269 THR B N 1
ATOM 4315 C CA . THR B 1 269 ? -2.766 1.618 25.125 1 66.56 269 THR B CA 1
ATOM 4316 C C . THR B 1 269 ? -1.55 2.512 25.359 1 66.56 269 THR B C 1
ATOM 4318 O O . THR B 1 269 ? -1.029 2.586 26.469 1 66.56 269 THR B O 1
ATOM 4321 N N . TYR B 1 270 ? -0.995 2.973 24.609 1 47.47 270 TYR B N 1
ATOM 4322 C CA . TYR B 1 270 ? 0.116 3.85 24.953 1 47.47 270 TYR B CA 1
ATOM 4323 C C . TYR B 1 270 ? -0.181 4.617 26.234 1 47.47 270 TYR B C 1
ATOM 4325 O O . TYR B 1 270 ? -1.301 5.094 26.438 1 47.47 270 TYR B O 1
ATOM 4333 N N . ASN B 1 271 ? 0.325 4.004 27.266 1 36.28 271 ASN B N 1
ATOM 4334 C CA . ASN B 1 271 ? 0.995 4.844 28.25 1 36.28 271 ASN B CA 1
ATOM 4335 C C . ASN B 1 271 ? 1.937 5.844 27.594 1 36.28 271 ASN B C 1
ATOM 4337 O O . ASN B 1 271 ? 2.988 5.465 27.078 1 36.28 271 ASN B O 1
ATOM 4341 N N . LEU B 1 272 ? 1.841 6.723 26.547 1 26.7 272 LEU B N 1
ATOM 4342 C CA . LEU B 1 272 ? 2.838 7.762 26.781 1 26.7 272 LEU B CA 1
ATOM 4343 C C . LEU B 1 272 ? 2.861 8.172 28.25 1 26.7 272 LEU B C 1
ATOM 4345 O O . LEU B 1 272 ? 1.813 8.227 28.906 1 26.7 272 LEU B O 1
#